Protein AF-A0A196SCV0-F1 (afdb_monomer)

Mean predicted aligned error: 12.94 Å

pLDDT: mean 80.14, std 24.73, range [21.27, 98.62]

Nearest PDB structures (foldseek):
  4r7s-assembly1_A  TM=5.748E-01  e=7.669E-03  Parabacteroides merdae ATCC 43184
  4kvm-assembly1_A  TM=3.678E-01  e=5.448E-02  Schizosaccharomyces pombe 972h-
  9f1d-assembly1_DB  TM=3.200E-01  e=5.220E-02  Homo sapiens
  5nnp-assembly1_A  TM=2.107E-01  e=1.959E-02  Thermochaetoides thermophila DSM 1495
  5nnr-assembly1_A  TM=2.183E-01  e=3.409E-02  Thermochaetoides thermophila

Foldseek 3Di:
DDDDDDDDDDDDDDDDPPPPVVVVVVVVPVVDDDDDPDDDDDDDDDDDDDDDDDDDDDDDDDDDDDDDDDDDDLPDPDVVVLQCLLVPHPDDPVNLVVSLVSLLPDLDDAQSSLLSNLSSCVVVVVLVSLQVSVVSNCVSPVQHQHDLSSLVSNLVSCVVVVVLVCLVSSVVSYDPVSCPDLVNVLSSLLSCLLVVNVVVSVVVVVVCVVVVLPPLVSLCSNLNSCLNSLVLVVSLVSQVVCCVVPVLCVSPPALVSLLSNLVSCVVVVVLVSNVVSVVSCVVNVHDDDPVSLLSNLLSLQPPPQLVVQLVVVCVVCVVVVHHADPVLSLLSQLLSSLVSLQVSLVSLQVVCVVVVAQDWDDDDPAEIEGEPAPDDLSNSQSVVSNVLVVVLPDPPDDQRHKYKYQHAFPNVSNVCCQQRNAPPRFDWDDDGRIIIGGNNRSNVSVVCSNPDSD

Radius of gyration: 32.81 Å; Cα contacts (8 Å, |Δi|>4): 516; chains: 1; bounding box: 107×58×88 Å

Sequence (454 aa):
MFSRIGCRWVHCRRKGVGATVSAVTRLYHESMKPIDANTASPAYKSKEARIGSGNRSSVSPTPKSAKPQESGKLHSLSTQRLCAMANGESVAKKELYTILSEVELRRDVCATDLELLLKGLSKRDMLLEVIRVFKDVSVKSPNIVLTVPSVELLFSAIISKRQYNLATQIWDACSYDSRRRWGIWSVYCRCLLSDQQLEAARPLLNKLQMCSYSIPSANRSVIQGLYTGKYYEECLRFFNGLLELDAKGLLLGDALSFQLAIKSAYQVHDYRQVLSIYDRMVKSNLSASRPVVYIVSSVYEQGEFWRVYYEDKIRLLRDSGIIPTKEQQIHIFAQSRLPQWLKGGSILHAFGKKKGEGILTYKSENAYFANVEKYYDPHRRLKLIALMDEVSELKGVKDTQKLLIRSLPNDAQLTSLLSGELYPTIDFSVHDSLLSIPLQSILHWKNHREDPVL

Structure (mmCIF, N/CA/C/O backbone):
data_AF-A0A196SCV0-F1
#
_entry.id   AF-A0A196SCV0-F1
#
loop_
_atom_site.group_PDB
_atom_site.id
_atom_site.type_symbol
_atom_site.label_atom_id
_atom_site.label_alt_id
_atom_site.label_comp_id
_atom_site.label_asym_id
_atom_site.label_entity_id
_atom_site.label_seq_id
_atom_site.pdbx_PDB_ins_code
_atom_site.Cartn_x
_atom_site.Cartn_y
_atom_site.Cartn_z
_atom_site.occupancy
_atom_site.B_iso_or_equiv
_atom_site.auth_seq_id
_atom_site.auth_comp_id
_atom_site.auth_asym_id
_atom_site.auth_atom_id
_atom_site.pdbx_PDB_model_num
ATOM 1 N N . MET A 1 1 ? 26.665 -33.409 34.417 1.00 28.86 1 MET A N 1
ATOM 2 C CA . MET A 1 1 ? 27.635 -33.624 33.323 1.00 28.86 1 MET A CA 1
ATOM 3 C C . MET A 1 1 ? 27.278 -32.688 32.180 1.00 28.86 1 MET A C 1
ATOM 5 O O . MET A 1 1 ? 26.148 -32.750 31.734 1.00 28.86 1 MET A O 1
ATOM 9 N N . PHE A 1 2 ? 28.215 -31.779 31.868 1.00 23.45 2 PHE A N 1
ATOM 10 C CA . PHE A 1 2 ? 28.486 -31.008 30.634 1.00 23.45 2 PHE A CA 1
ATOM 11 C C . PHE A 1 2 ? 27.352 -30.761 29.601 1.00 23.45 2 PHE A C 1
ATOM 13 O O . PHE A 1 2 ? 26.664 -31.685 29.216 1.00 23.45 2 PHE A O 1
ATOM 20 N N . SER A 1 3 ? 27.147 -29.570 29.020 1.00 23.72 3 SER A N 1
ATOM 21 C CA . SER A 1 3 ? 27.980 -28.361 28.957 1.00 23.72 3 SER A CA 1
ATOM 22 C C . SER A 1 3 ? 27.160 -27.096 28.666 1.00 23.72 3 SER A C 1
ATOM 24 O O . SER A 1 3 ? 26.245 -27.092 27.846 1.00 23.72 3 SER A O 1
ATOM 26 N N . ARG A 1 4 ? 27.603 -26.001 29.289 1.00 23.00 4 ARG A N 1
ATOM 27 C CA . ARG A 1 4 ? 27.306 -24.599 28.979 1.00 23.00 4 ARG A CA 1
ATOM 28 C C . ARG A 1 4 ? 27.739 -24.240 27.552 1.00 23.00 4 ARG A C 1
ATOM 30 O O . ARG A 1 4 ? 28.866 -24.546 27.179 1.00 23.00 4 ARG A O 1
ATOM 37 N N . ILE A 1 5 ? 26.933 -23.452 26.842 1.00 24.59 5 ILE A N 1
ATOM 38 C CA . ILE A 1 5 ? 27.429 -22.525 25.815 1.00 24.59 5 ILE A CA 1
ATOM 39 C C . ILE A 1 5 ? 26.912 -21.137 26.187 1.00 24.59 5 ILE A C 1
ATOM 41 O O . ILE A 1 5 ? 25.729 -20.834 26.066 1.00 24.59 5 ILE A O 1
ATOM 45 N N . GLY A 1 6 ? 27.818 -20.318 26.719 1.00 21.47 6 GLY A N 1
ATOM 46 C CA . GLY A 1 6 ? 27.598 -18.897 26.929 1.00 21.47 6 GLY A CA 1
ATOM 47 C C . GLY A 1 6 ? 27.860 -18.134 25.636 1.00 21.47 6 GLY A C 1
ATOM 48 O O . GLY A 1 6 ? 28.916 -18.295 25.027 1.00 21.47 6 GLY A O 1
ATOM 49 N N . CYS A 1 7 ? 26.937 -17.262 25.244 1.00 22.80 7 CYS A N 1
ATOM 50 C CA . CYS A 1 7 ? 27.199 -16.262 24.216 1.00 22.80 7 CYS A CA 1
ATOM 51 C C . CYS A 1 7 ? 27.523 -14.925 24.885 1.00 22.80 7 CYS A C 1
ATOM 53 O O . CYS A 1 7 ? 26.682 -14.285 25.513 1.00 22.80 7 CYS A O 1
ATOM 55 N N . ARG A 1 8 ? 28.795 -14.537 24.745 1.00 22.80 8 ARG A N 1
ATOM 56 C CA . ARG A 1 8 ? 29.342 -13.225 25.085 1.00 22.80 8 ARG A CA 1
ATOM 57 C C . ARG A 1 8 ? 28.601 -12.127 24.324 1.00 22.80 8 ARG A C 1
ATOM 59 O O . ARG A 1 8 ? 28.474 -12.182 23.104 1.00 22.80 8 ARG A O 1
ATOM 66 N N . TRP A 1 9 ? 28.209 -11.095 25.060 1.00 21.27 9 TRP A N 1
ATOM 67 C CA . TRP A 1 9 ? 27.865 -9.788 24.521 1.00 21.27 9 TRP A CA 1
ATOM 68 C C . TRP A 1 9 ? 29.093 -9.182 23.837 1.00 21.27 9 TRP A C 1
ATOM 70 O O . TRP A 1 9 ? 30.072 -8.837 24.496 1.00 21.27 9 TRP A O 1
ATOM 80 N N . VAL A 1 10 ? 29.036 -9.044 22.514 1.00 23.59 10 VAL A N 1
ATOM 81 C CA . VAL A 1 10 ? 29.979 -8.222 21.752 1.00 23.59 10 VAL A CA 1
ATOM 82 C C . VAL A 1 10 ? 29.264 -6.935 21.365 1.00 23.59 10 VAL A C 1
ATOM 84 O O . VAL A 1 10 ? 28.304 -6.928 20.597 1.00 23.59 10 VAL A O 1
ATOM 87 N N . HIS A 1 11 ? 29.748 -5.835 21.936 1.00 23.48 11 HIS A N 1
ATOM 88 C CA . HIS A 1 11 ? 29.466 -4.466 21.527 1.00 23.48 11 HIS A CA 1
ATOM 89 C C . HIS A 1 11 ? 29.691 -4.300 20.016 1.00 23.48 11 HIS A C 1
ATOM 91 O O . HIS A 1 11 ? 30.832 -4.292 19.556 1.00 23.48 11 HIS A O 1
ATOM 97 N N . CYS A 1 12 ? 28.620 -4.101 19.244 1.00 22.41 12 CYS A N 1
ATOM 98 C CA . CYS A 1 12 ? 28.731 -3.685 17.850 1.00 22.41 12 CYS A CA 1
ATOM 99 C C . CYS A 1 12 ? 28.360 -2.201 17.734 1.00 22.41 12 CYS A C 1
ATOM 101 O O . CYS A 1 12 ? 27.196 -1.806 17.808 1.00 22.41 12 CYS A O 1
ATOM 103 N N . ARG A 1 13 ? 29.402 -1.372 17.607 1.00 22.95 13 ARG A N 1
ATOM 104 C CA . ARG A 1 13 ? 29.329 0.072 17.366 1.00 22.95 13 ARG A CA 1
ATOM 105 C C . ARG A 1 13 ? 28.525 0.382 16.097 1.00 22.95 13 ARG A C 1
ATOM 107 O O . ARG A 1 13 ? 28.689 -0.268 15.068 1.00 22.95 13 ARG A O 1
ATOM 114 N N . ARG A 1 14 ? 27.734 1.457 16.182 1.00 28.30 14 ARG A N 1
ATOM 115 C CA . ARG A 1 14 ? 27.083 2.175 15.075 1.00 28.30 14 ARG A CA 1
ATOM 116 C C . ARG A 1 14 ? 28.015 2.327 13.863 1.00 28.30 14 ARG A C 1
ATOM 118 O O . ARG A 1 14 ? 29.066 2.953 13.981 1.00 28.30 14 ARG A O 1
ATOM 125 N N . LYS A 1 15 ? 27.570 1.866 12.690 1.00 24.34 15 LYS A N 1
ATOM 126 C CA . LYS A 1 15 ? 28.043 2.341 11.380 1.00 24.34 15 LYS A CA 1
ATOM 127 C C . LYS A 1 15 ? 26.881 2.428 10.383 1.00 24.34 15 LYS A C 1
ATOM 129 O O . LYS A 1 15 ? 26.266 1.421 10.064 1.00 24.34 15 LYS A O 1
ATOM 134 N N . GLY A 1 16 ? 26.656 3.644 9.886 1.00 24.05 16 GLY A N 1
ATOM 135 C CA . GLY A 1 16 ? 26.448 3.922 8.462 1.00 24.05 16 GLY A CA 1
ATOM 136 C C . GLY A 1 16 ? 25.077 3.648 7.846 1.00 24.05 16 GLY A C 1
ATOM 137 O O . GLY A 1 16 ? 24.784 2.543 7.402 1.00 24.05 16 GLY A O 1
ATOM 138 N N . VAL A 1 17 ? 24.308 4.723 7.671 1.00 29.34 17 VAL A N 1
ATOM 139 C CA . VAL A 1 17 ? 23.289 4.869 6.623 1.00 29.34 17 VAL A CA 1
ATOM 140 C C . VAL A 1 17 ? 23.989 4.682 5.266 1.00 29.34 17 VAL A C 1
ATOM 142 O O . VAL A 1 17 ? 24.781 5.523 4.859 1.00 29.34 17 VAL A O 1
ATOM 145 N N . GLY A 1 18 ? 23.777 3.536 4.614 1.00 27.14 18 GLY A N 1
ATOM 146 C CA . GLY A 1 18 ? 24.454 3.169 3.356 1.00 27.14 18 GLY A CA 1
ATOM 147 C C . GLY A 1 18 ? 24.192 1.736 2.867 1.00 27.14 18 GLY A C 1
ATOM 148 O O . GLY A 1 18 ? 24.476 1.411 1.719 1.00 27.14 18 GLY A O 1
ATOM 149 N N . ALA A 1 19 ? 23.601 0.872 3.699 1.00 26.64 19 ALA A N 1
ATOM 150 C CA . ALA A 1 19 ? 23.378 -0.541 3.371 1.00 26.64 19 ALA A CA 1
ATOM 151 C C . ALA A 1 19 ? 22.103 -0.837 2.546 1.00 26.64 19 ALA A C 1
ATOM 153 O O . ALA A 1 19 ? 21.950 -1.946 2.038 1.00 26.64 19 ALA A O 1
ATOM 154 N N . THR A 1 20 ? 21.187 0.122 2.373 1.00 29.69 20 THR A N 1
ATOM 155 C CA . THR A 1 20 ? 19.852 -0.155 1.805 1.00 29.69 20 THR A CA 1
ATOM 156 C C . THR A 1 20 ? 19.825 -0.249 0.273 1.00 29.69 20 THR A C 1
ATOM 158 O O . THR A 1 20 ? 18.951 -0.912 -0.274 1.00 29.69 20 THR A O 1
ATOM 161 N N . VAL A 1 21 ? 20.790 0.353 -0.434 1.00 32.81 21 VAL A N 1
ATOM 162 C CA . VAL A 1 21 ? 20.837 0.330 -1.914 1.00 32.81 21 VAL A CA 1
ATOM 163 C C . VAL A 1 21 ? 21.558 -0.920 -2.444 1.00 32.81 21 VAL A C 1
ATOM 165 O O . VAL A 1 21 ? 21.171 -1.469 -3.468 1.00 32.81 21 VAL A O 1
ATOM 168 N N . SER A 1 22 ? 22.527 -1.460 -1.694 1.00 29.17 22 SER A N 1
ATOM 169 C CA . SER A 1 22 ? 23.277 -2.673 -2.074 1.00 29.17 22 SER A CA 1
ATOM 170 C C . SER A 1 22 ? 22.416 -3.951 -2.063 1.00 29.17 22 SER A C 1
ATOM 172 O O . SER A 1 22 ? 22.634 -4.869 -2.855 1.00 29.17 22 SER A O 1
ATOM 174 N N . ALA A 1 23 ? 21.380 -4.000 -1.216 1.00 29.12 23 ALA A N 1
ATOM 175 C CA . ALA A 1 23 ? 20.468 -5.143 -1.135 1.00 29.12 23 ALA A CA 1
ATOM 176 C C . ALA A 1 23 ? 19.508 -5.243 -2.339 1.00 29.12 23 ALA A C 1
ATOM 178 O O . ALA A 1 23 ? 19.160 -6.349 -2.750 1.00 29.12 23 ALA A O 1
ATOM 179 N N . VAL A 1 24 ? 19.128 -4.111 -2.947 1.00 31.50 24 VAL A N 1
ATOM 180 C CA . VAL A 1 24 ? 18.240 -4.085 -4.125 1.00 31.50 24 VAL A CA 1
ATOM 181 C C . VAL A 1 24 ? 18.972 -4.585 -5.375 1.00 31.50 24 VAL A C 1
ATOM 183 O O . VAL A 1 24 ? 18.382 -5.295 -6.184 1.00 31.50 24 VAL A O 1
ATOM 186 N N . THR A 1 25 ? 20.274 -4.310 -5.496 1.00 31.08 25 THR A N 1
ATOM 187 C CA . THR A 1 25 ? 21.096 -4.788 -6.619 1.00 31.08 25 THR A CA 1
ATOM 188 C C . THR A 1 25 ? 21.506 -6.261 -6.475 1.00 31.08 25 THR A C 1
ATOM 190 O O . THR A 1 25 ? 21.619 -6.957 -7.480 1.00 31.08 25 THR A O 1
ATOM 193 N N . ARG A 1 26 ? 21.689 -6.781 -5.248 1.00 26.66 26 ARG A N 1
ATOM 194 C CA . ARG A 1 26 ? 22.017 -8.209 -5.030 1.00 26.66 26 ARG A CA 1
ATOM 195 C C . ARG A 1 26 ? 20.831 -9.149 -5.245 1.00 26.66 26 ARG A C 1
ATOM 197 O O . ARG A 1 26 ? 21.005 -10.180 -5.886 1.00 26.66 26 ARG A O 1
ATOM 204 N N . LEU A 1 27 ? 19.624 -8.770 -4.817 1.00 29.28 27 LEU A N 1
ATOM 205 C CA . LEU A 1 27 ? 18.418 -9.581 -5.051 1.00 29.28 27 LEU A CA 1
ATOM 206 C C . LEU A 1 27 ? 18.030 -9.667 -6.541 1.00 29.28 27 LEU A C 1
ATOM 208 O O . LEU A 1 27 ? 17.388 -10.630 -6.958 1.00 29.28 27 LEU A O 1
ATOM 212 N N . TYR A 1 28 ? 18.467 -8.702 -7.357 1.00 31.81 28 TYR A N 1
ATOM 213 C CA . TYR A 1 28 ? 18.273 -8.718 -8.810 1.00 31.81 28 TYR A CA 1
ATOM 214 C C . TYR A 1 28 ? 19.249 -9.652 -9.551 1.00 31.81 28 TYR A C 1
ATOM 216 O O . TYR A 1 28 ? 18.920 -10.147 -10.624 1.00 31.81 28 TYR A O 1
ATOM 224 N N . HIS A 1 29 ? 20.432 -9.927 -8.986 1.00 30.61 29 HIS A N 1
ATOM 225 C CA . HIS A 1 29 ? 21.434 -10.795 -9.618 1.00 30.61 29 HIS A CA 1
ATOM 226 C C . HIS A 1 29 ? 21.284 -12.281 -9.257 1.00 30.61 29 HIS A C 1
ATOM 228 O O . HIS A 1 29 ? 21.639 -13.137 -10.065 1.00 30.61 29 HIS A O 1
ATOM 234 N N . GLU A 1 30 ? 20.741 -12.617 -8.083 1.00 28.28 30 GLU A N 1
ATOM 235 C CA . GLU A 1 30 ? 20.630 -14.018 -7.637 1.00 28.28 30 GLU A CA 1
ATOM 236 C C . GLU A 1 30 ? 19.470 -14.797 -8.284 1.00 28.28 30 GLU A C 1
ATOM 238 O O . GLU A 1 30 ? 19.489 -16.025 -8.292 1.00 28.28 30 GLU A O 1
ATOM 243 N N . SER A 1 31 ? 18.504 -14.113 -8.906 1.00 28.19 31 SER A N 1
ATOM 244 C CA . SER A 1 31 ? 17.355 -14.722 -9.600 1.00 28.19 31 SER A CA 1
ATOM 245 C C . SER A 1 31 ? 17.613 -15.059 -11.081 1.00 28.19 31 SER A C 1
ATOM 247 O O . SER A 1 31 ? 16.711 -15.526 -11.771 1.00 28.19 31 SER A O 1
ATOM 249 N N . MET A 1 32 ? 18.840 -14.852 -11.574 1.00 33.06 32 MET A N 1
ATOM 250 C CA . MET A 1 32 ? 19.216 -14.971 -12.994 1.00 33.06 32 MET A CA 1
ATOM 251 C C . MET A 1 32 ? 20.362 -15.970 -13.242 1.00 33.06 32 MET A C 1
ATOM 253 O O . MET A 1 32 ? 21.149 -15.793 -14.172 1.00 33.06 32 MET A O 1
ATOM 257 N N . LYS A 1 33 ? 20.487 -17.038 -12.440 1.00 25.95 33 LYS A N 1
ATOM 258 C CA . LYS A 1 33 ? 21.340 -18.165 -12.855 1.00 25.95 33 LYS A CA 1
ATOM 259 C C . LYS A 1 33 ? 20.639 -18.926 -13.992 1.00 25.95 33 LYS A C 1
ATOM 261 O O . LYS A 1 33 ? 19.492 -19.328 -13.799 1.00 25.95 33 LYS A O 1
ATOM 266 N N . PRO A 1 34 ? 21.277 -19.123 -15.159 1.00 27.03 34 PRO A N 1
ATOM 267 C CA . PRO A 1 34 ? 20.718 -19.978 -16.196 1.00 27.03 34 PRO A CA 1
ATOM 268 C C . PRO A 1 34 ? 20.611 -21.413 -15.664 1.00 27.03 34 PRO A C 1
ATOM 270 O O . PRO A 1 34 ? 21.549 -21.925 -15.056 1.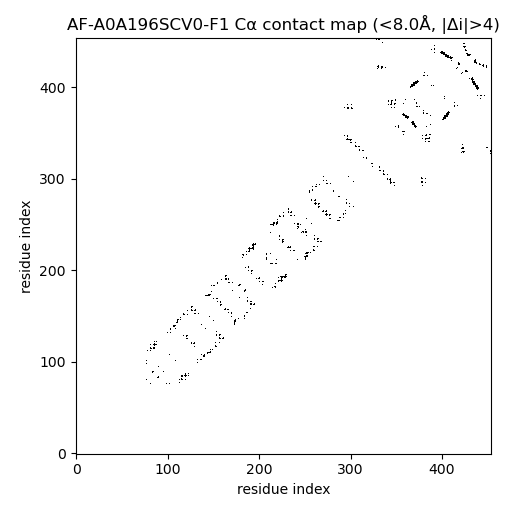00 27.03 34 PRO A O 1
ATOM 273 N N . ILE A 1 35 ? 19.454 -22.042 -15.867 1.00 29.39 35 ILE A N 1
ATOM 274 C CA . ILE A 1 35 ? 19.303 -23.492 -15.726 1.00 29.39 35 ILE A CA 1
ATOM 275 C C . ILE A 1 35 ? 19.926 -24.103 -16.983 1.00 29.39 35 ILE A C 1
ATOM 277 O O . ILE A 1 35 ? 19.506 -23.777 -18.094 1.00 29.39 35 ILE A O 1
ATOM 281 N N . ASP A 1 36 ? 20.943 -24.945 -16.800 1.00 25.41 36 ASP A N 1
ATOM 282 C CA . ASP A 1 36 ? 21.614 -25.679 -17.872 1.00 25.41 36 ASP A CA 1
ATOM 283 C C . ASP A 1 36 ? 20.617 -26.578 -18.614 1.00 25.41 36 ASP A C 1
ATOM 285 O O . ASP A 1 36 ? 20.188 -27.621 -18.123 1.00 25.41 36 ASP A O 1
ATOM 289 N N . ALA A 1 37 ? 20.255 -26.181 -19.832 1.00 28.78 37 ALA A N 1
ATOM 290 C CA . ALA A 1 37 ? 19.562 -27.037 -20.780 1.00 28.78 37 ALA A CA 1
ATOM 291 C C . ALA A 1 37 ? 20.603 -27.860 -21.548 1.00 28.78 37 ALA A C 1
ATOM 293 O O . ALA A 1 37 ? 21.007 -27.484 -22.642 1.00 28.78 37 ALA A O 1
ATOM 294 N N . ASN A 1 38 ? 21.069 -28.962 -20.958 1.00 26.02 38 ASN A N 1
ATOM 295 C CA . ASN A 1 38 ? 21.796 -30.010 -21.677 1.00 26.02 38 ASN A CA 1
ATOM 296 C C . ASN A 1 38 ? 21.584 -31.370 -21.002 1.00 26.02 38 ASN A C 1
ATOM 298 O O . ASN A 1 38 ? 22.385 -31.824 -20.189 1.00 26.02 38 ASN A O 1
ATOM 302 N N . THR A 1 39 ? 20.492 -32.042 -21.364 1.00 26.19 39 THR A N 1
ATOM 303 C CA . THR A 1 39 ? 20.401 -33.513 -21.349 1.00 26.19 39 THR A CA 1
ATOM 304 C C . THR A 1 39 ? 19.296 -33.971 -22.304 1.00 26.19 39 THR A C 1
ATOM 306 O O . THR A 1 39 ? 18.214 -34.357 -21.889 1.00 26.19 39 THR A O 1
ATOM 309 N N . ALA A 1 40 ? 19.576 -33.880 -23.609 1.00 24.92 40 ALA A N 1
ATOM 310 C CA . ALA A 1 40 ? 19.146 -34.836 -24.640 1.00 24.92 40 ALA A CA 1
ATOM 311 C C . ALA A 1 40 ? 19.810 -34.464 -25.984 1.00 24.92 40 ALA A C 1
ATOM 313 O O . ALA A 1 40 ? 19.540 -33.418 -26.563 1.00 24.92 40 ALA A O 1
ATOM 314 N N . SER A 1 41 ? 20.729 -35.319 -26.431 1.00 23.14 41 SER A N 1
ATOM 315 C CA . SER A 1 41 ? 21.478 -35.286 -27.707 1.00 23.14 41 SER A CA 1
ATOM 316 C C . SER A 1 41 ? 20.739 -36.123 -28.783 1.00 23.14 41 SER A C 1
ATOM 318 O O . SER A 1 41 ? 19.744 -36.747 -28.412 1.00 23.14 41 SER A O 1
ATOM 320 N N . PRO A 1 42 ? 21.235 -36.332 -30.033 1.00 32.72 42 PRO A N 1
ATOM 321 C CA . PRO A 1 42 ? 22.305 -35.648 -30.780 1.00 32.72 42 PRO A CA 1
ATOM 322 C C . PRO A 1 42 ? 22.003 -35.369 -32.286 1.00 32.72 42 PRO A C 1
ATOM 324 O O . PRO A 1 42 ? 21.065 -35.890 -32.877 1.00 32.72 42 PRO A O 1
ATOM 327 N N . ALA A 1 43 ? 22.977 -34.683 -32.905 1.00 22.83 43 ALA A N 1
ATOM 328 C CA . ALA A 1 43 ? 23.466 -34.820 -34.288 1.00 22.83 43 ALA A CA 1
ATOM 329 C C . ALA A 1 43 ? 22.842 -33.950 -35.395 1.00 22.83 43 ALA A C 1
ATOM 331 O O . ALA A 1 43 ? 21.781 -34.249 -35.911 1.00 22.83 43 ALA A O 1
ATOM 332 N N . TYR A 1 44 ? 23.629 -32.984 -35.886 1.00 23.89 44 TYR A N 1
ATOM 333 C CA . TYR A 1 44 ? 24.025 -32.929 -37.300 1.00 23.89 44 TYR A CA 1
ATOM 334 C C . TYR A 1 44 ? 25.384 -32.213 -37.413 1.00 23.89 44 TYR A C 1
ATOM 336 O O . TYR A 1 44 ? 25.570 -31.107 -36.911 1.00 23.89 44 TYR A O 1
ATOM 344 N N . LYS A 1 45 ? 26.366 -32.896 -38.013 1.00 23.67 45 LYS A N 1
ATOM 345 C CA . LYS A 1 45 ? 27.700 -32.374 -38.347 1.00 23.67 45 LYS A CA 1
ATOM 346 C C . LYS A 1 45 ? 27.666 -31.819 -39.771 1.00 23.67 45 LYS A C 1
ATOM 348 O O . LYS A 1 45 ? 27.224 -32.531 -40.665 1.00 23.67 45 LYS A O 1
ATOM 353 N N . SER A 1 46 ? 28.300 -30.675 -40.010 1.00 25.48 46 SER A N 1
ATOM 354 C CA . SER A 1 46 ? 28.981 -30.423 -41.286 1.00 25.48 46 SER A CA 1
ATOM 355 C C . SER A 1 46 ? 30.233 -29.573 -41.069 1.00 25.48 46 SER A C 1
ATOM 357 O O . SER A 1 46 ? 30.207 -28.536 -40.410 1.00 25.48 46 SER A O 1
ATOM 359 N N . LYS A 1 47 ? 31.343 -30.111 -41.578 1.00 23.77 47 LYS A N 1
ATOM 360 C CA . LYS A 1 47 ? 32.693 -29.545 -41.662 1.00 23.77 47 LYS A CA 1
ATOM 361 C C . LYS A 1 47 ? 32.790 -28.541 -42.819 1.00 23.77 47 LYS A C 1
ATOM 363 O O . LYS A 1 47 ? 31.938 -28.563 -43.694 1.00 23.77 47 LYS A O 1
ATOM 368 N N . GLU A 1 48 ? 33.931 -27.839 -42.822 1.00 26.14 48 GLU A N 1
ATOM 369 C CA . GLU A 1 48 ? 34.705 -27.254 -43.944 1.00 26.14 48 GLU A CA 1
ATOM 370 C C . GLU A 1 48 ? 34.859 -25.730 -43.842 1.00 26.14 48 GLU A C 1
ATOM 372 O O . GLU A 1 48 ? 33.941 -25.037 -43.435 1.00 26.14 48 GLU A O 1
ATOM 377 N N . ALA A 1 49 ? 35.992 -25.109 -44.172 1.00 26.00 49 ALA A N 1
ATOM 378 C CA . ALA A 1 49 ? 37.369 -25.551 -44.382 1.00 26.00 49 ALA A CA 1
ATOM 379 C C . ALA A 1 49 ? 38.259 -24.291 -44.324 1.00 26.00 49 ALA A C 1
ATOM 381 O O . ALA A 1 49 ? 37.826 -23.186 -44.646 1.00 26.00 49 ALA A O 1
ATOM 382 N N . ARG A 1 50 ? 39.514 -24.471 -43.901 1.00 23.48 50 ARG A N 1
ATOM 383 C CA . ARG A 1 50 ? 40.596 -23.482 -44.003 1.00 23.48 50 ARG A CA 1
ATOM 384 C C . ARG A 1 50 ? 41.081 -23.386 -45.449 1.00 23.48 50 ARG A C 1
ATOM 386 O O . ARG A 1 50 ? 41.314 -24.424 -46.059 1.00 23.48 50 ARG A O 1
ATOM 393 N N . ILE A 1 51 ? 41.413 -22.178 -45.898 1.00 28.39 51 ILE A N 1
ATOM 394 C CA . ILE A 1 51 ? 42.450 -21.940 -46.911 1.00 28.39 51 ILE A CA 1
ATOM 395 C C . ILE A 1 51 ? 43.341 -20.811 -46.392 1.00 28.39 51 ILE A C 1
ATOM 397 O O . ILE A 1 51 ? 42.851 -19.791 -45.912 1.00 28.39 51 ILE A O 1
ATOM 401 N N . GLY A 1 52 ? 44.653 -21.035 -46.441 1.00 23.73 52 GLY A N 1
ATOM 402 C CA . GLY A 1 52 ? 45.683 -20.048 -46.150 1.00 23.73 52 GLY A CA 1
ATOM 403 C C . GLY A 1 52 ? 46.613 -19.850 -47.345 1.00 23.73 52 GLY A C 1
ATOM 404 O O . GLY A 1 52 ? 46.710 -20.719 -48.202 1.00 23.73 52 GLY A O 1
ATOM 405 N N . SER A 1 53 ? 47.305 -18.713 -47.350 1.00 27.25 53 SER A N 1
ATOM 406 C CA . SER A 1 53 ? 48.548 -18.379 -48.074 1.00 27.25 53 SER A CA 1
ATOM 407 C C . SER A 1 53 ? 48.843 -16.907 -47.733 1.00 27.25 53 SER A C 1
ATOM 409 O O . SER A 1 53 ? 47.906 -16.122 -47.702 1.00 27.25 53 SER A O 1
ATOM 411 N N . GLY A 1 54 ? 50.036 -16.397 -47.440 1.00 23.22 54 GLY A N 1
ATOM 412 C CA . GLY A 1 54 ? 51.393 -16.885 -47.625 1.00 23.22 54 GLY A CA 1
ATOM 413 C C . GLY A 1 54 ? 52.280 -15.719 -48.109 1.00 23.22 54 GLY A C 1
ATOM 414 O O . GLY A 1 54 ? 52.106 -15.263 -49.226 1.00 23.22 54 GLY A O 1
ATOM 415 N N . ASN A 1 55 ? 53.253 -15.327 -47.272 1.00 26.02 55 ASN A N 1
ATOM 416 C CA . ASN A 1 55 ? 54.595 -14.779 -47.577 1.00 26.02 55 ASN A CA 1
ATOM 417 C C . ASN A 1 55 ? 54.902 -13.301 -47.975 1.00 26.02 55 ASN A C 1
ATOM 419 O O . ASN A 1 55 ? 54.554 -12.827 -49.045 1.00 26.02 55 ASN A O 1
ATOM 423 N N . ARG A 1 56 ? 55.806 -12.734 -47.137 1.00 25.61 56 ARG A N 1
ATOM 424 C CA . ARG A 1 56 ? 57.143 -12.105 -47.381 1.00 25.61 56 ARG A CA 1
ATOM 425 C C . ARG A 1 56 ? 57.314 -10.636 -47.851 1.00 25.61 56 ARG A C 1
ATOM 427 O O . ARG A 1 56 ? 57.185 -10.318 -49.020 1.00 25.61 56 ARG A O 1
ATOM 434 N N . SER A 1 57 ? 57.799 -9.829 -46.893 1.00 25.53 57 SER A N 1
ATOM 435 C CA . SER A 1 57 ? 59.079 -9.071 -46.824 1.00 25.53 57 SER A CA 1
ATOM 436 C C . SER A 1 57 ? 59.579 -8.157 -47.964 1.00 25.53 57 SER A C 1
ATOM 438 O O . SER A 1 57 ? 60.005 -8.661 -48.995 1.00 25.53 57 SER A O 1
ATOM 440 N N . SER A 1 58 ? 59.812 -6.866 -47.653 1.00 24.59 58 SER A N 1
ATOM 441 C CA . SER A 1 58 ? 61.025 -6.099 -48.043 1.00 24.59 58 SER A CA 1
ATOM 442 C C . SER A 1 58 ? 61.141 -4.747 -47.303 1.00 24.59 58 SER A C 1
ATOM 444 O O . SER A 1 58 ? 60.139 -4.162 -46.904 1.00 24.59 58 SER A O 1
ATOM 446 N N . VAL A 1 59 ? 62.378 -4.275 -47.119 1.00 26.48 59 VAL A N 1
ATOM 447 C CA . VAL A 1 59 ? 62.855 -3.185 -46.240 1.00 26.48 59 VAL A CA 1
ATOM 448 C C . VAL A 1 59 ? 63.287 -1.946 -47.061 1.00 26.48 59 VAL A C 1
ATOM 450 O O . VAL A 1 59 ? 64.034 -2.140 -48.008 1.00 26.48 59 VAL A O 1
ATOM 453 N N . SER A 1 60 ? 62.861 -0.736 -46.628 1.00 26.09 60 SER A N 1
ATOM 454 C CA . SER A 1 60 ? 63.470 0.641 -46.667 1.00 26.09 60 SER A CA 1
ATOM 455 C C . SER A 1 60 ? 64.053 1.239 -47.981 1.00 26.09 60 SER A C 1
ATOM 457 O O . SER A 1 60 ? 64.587 0.475 -48.773 1.00 26.09 60 SER A O 1
ATOM 459 N N . PRO A 1 61 ? 64.079 2.590 -48.218 1.00 29.89 61 PRO A N 1
ATOM 460 C CA . PRO A 1 61 ? 64.340 3.663 -47.235 1.00 29.89 61 PRO A CA 1
ATOM 461 C C . PRO A 1 61 ? 63.531 4.986 -47.347 1.00 29.89 61 PRO A C 1
ATOM 463 O O . PRO A 1 61 ? 62.887 5.308 -48.338 1.00 29.89 61 PRO A O 1
ATOM 466 N N . THR A 1 62 ? 63.612 5.780 -46.273 1.00 27.47 62 THR A N 1
ATOM 467 C CA . THR A 1 62 ? 63.073 7.143 -46.070 1.00 27.47 62 THR A CA 1
ATOM 468 C C . THR A 1 62 ? 63.671 8.232 -46.970 1.00 27.47 62 THR A C 1
ATOM 470 O O . THR A 1 62 ? 64.879 8.216 -47.213 1.00 27.47 62 THR A O 1
ATOM 473 N N . PRO A 1 63 ? 62.905 9.318 -47.206 1.00 25.66 63 PRO A N 1
ATOM 474 C CA . PRO A 1 63 ? 63.464 10.666 -47.098 1.00 25.66 63 PRO A CA 1
ATOM 475 C C . PRO A 1 63 ? 62.635 11.631 -46.219 1.00 25.66 63 PRO A C 1
ATOM 477 O O . PRO A 1 63 ? 61.432 11.798 -46.370 1.00 25.66 63 PRO A O 1
ATOM 480 N N . LYS A 1 64 ? 63.364 12.264 -45.292 1.00 25.38 64 LYS A N 1
ATOM 481 C CA . LYS A 1 64 ? 63.276 13.634 -44.747 1.00 25.38 64 LYS A CA 1
ATOM 482 C C . LYS A 1 64 ? 61.922 14.383 -44.743 1.00 25.38 64 LYS A C 1
ATOM 484 O O . LYS A 1 64 ? 61.478 14.906 -45.752 1.00 25.38 64 LYS A O 1
ATOM 489 N N . SER A 1 65 ? 61.458 14.640 -43.513 1.00 27.73 65 SER A N 1
ATOM 490 C CA . SER A 1 65 ? 61.089 15.969 -42.984 1.00 27.73 65 SER A CA 1
ATOM 491 C C . SER A 1 65 ? 60.149 16.851 -43.825 1.00 27.73 65 SER A C 1
ATOM 493 O O . SER A 1 65 ? 60.597 17.725 -44.565 1.00 27.73 65 SER A O 1
ATOM 495 N N . ALA A 1 66 ? 58.856 16.779 -43.509 1.00 27.17 66 ALA A N 1
ATOM 496 C CA . ALA A 1 66 ? 57.962 17.934 -43.537 1.00 27.17 66 ALA A CA 1
ATOM 497 C C . ALA A 1 66 ? 57.193 17.974 -42.207 1.00 27.17 66 ALA A C 1
ATOM 499 O O . ALA A 1 66 ? 56.546 17.000 -41.826 1.00 27.17 66 ALA A O 1
ATOM 500 N N . LYS A 1 67 ? 57.326 19.079 -41.464 1.00 32.47 67 LYS A N 1
ATOM 501 C CA . LYS A 1 67 ? 56.565 19.357 -40.236 1.00 32.47 67 LYS A CA 1
ATOM 502 C C . LYS A 1 67 ? 55.061 19.345 -40.553 1.00 32.47 67 LYS A C 1
ATOM 504 O O . LYS A 1 67 ? 54.658 20.139 -41.401 1.00 32.47 67 LYS A O 1
ATOM 509 N N . PRO A 1 68 ? 54.214 18.575 -39.849 1.00 28.25 68 PRO A N 1
ATOM 510 C CA . PRO A 1 68 ? 52.796 18.878 -39.802 1.00 28.25 68 PRO A CA 1
ATOM 511 C C . PRO A 1 68 ? 52.569 19.956 -38.741 1.00 28.25 68 PRO A C 1
ATOM 513 O O . PRO A 1 68 ? 52.988 19.816 -37.590 1.00 28.25 68 PRO A O 1
ATOM 516 N N . GLN A 1 69 ? 51.933 21.042 -39.170 1.00 25.91 69 GLN A N 1
ATOM 517 C CA . GLN A 1 69 ? 51.368 22.082 -38.321 1.00 25.91 69 GLN A CA 1
ATOM 518 C C . GLN A 1 69 ? 50.536 21.474 -37.185 1.00 25.91 69 GLN A C 1
ATOM 520 O O . GLN A 1 69 ? 49.785 20.519 -37.381 1.00 25.91 69 GLN A O 1
ATOM 525 N N . GLU A 1 70 ? 50.662 22.072 -36.003 1.00 29.81 70 GLU A N 1
ATOM 526 C CA . GLU A 1 70 ? 49.803 21.841 -34.848 1.00 29.81 70 GLU A CA 1
ATOM 527 C C . GLU A 1 70 ? 48.342 22.155 -35.197 1.00 29.81 70 GLU A C 1
ATOM 529 O O . GLU A 1 70 ? 47.877 23.285 -35.077 1.00 29.81 70 GLU A O 1
ATOM 534 N N . SER A 1 71 ? 47.588 21.141 -35.608 1.00 28.34 71 SER A N 1
ATOM 535 C CA . SER A 1 71 ? 46.130 21.173 -35.576 1.00 28.34 71 SER A CA 1
ATOM 536 C C . SER A 1 71 ? 45.656 20.445 -34.317 1.00 28.34 71 SER A C 1
ATOM 538 O O . SER A 1 71 ? 45.702 19.219 -34.250 1.00 28.34 71 SER A O 1
ATOM 540 N N . GLY A 1 72 ? 45.266 21.232 -33.310 1.00 29.75 72 GLY A N 1
ATOM 541 C CA . GLY A 1 72 ? 44.429 20.894 -32.151 1.00 29.75 72 GLY A CA 1
ATOM 542 C C . GLY A 1 72 ? 44.414 19.441 -31.663 1.00 29.75 72 GLY A C 1
ATOM 543 O O . GLY A 1 72 ? 43.660 18.612 -32.167 1.00 29.75 72 GLY A O 1
ATOM 544 N N . LYS A 1 73 ? 45.140 19.164 -30.572 1.00 31.36 73 LYS A N 1
ATOM 545 C CA . LYS A 1 73 ? 44.912 17.977 -29.734 1.00 31.36 73 LYS A CA 1
ATOM 546 C C . LYS A 1 73 ? 43.503 18.040 -29.124 1.00 31.36 73 LYS A C 1
ATOM 548 O O . LYS A 1 73 ? 43.321 18.585 -28.040 1.00 31.36 73 LYS A O 1
ATOM 553 N N . LEU A 1 74 ? 42.510 17.453 -29.789 1.00 37.34 74 LEU A N 1
ATOM 554 C CA . LEU A 1 74 ? 41.332 16.938 -29.091 1.00 37.34 74 LEU A CA 1
ATOM 555 C C . LEU A 1 74 ? 41.816 15.792 -28.197 1.00 37.34 74 LEU A C 1
ATOM 557 O O . LEU A 1 74 ? 42.324 14.786 -28.691 1.00 37.34 74 LEU A O 1
ATOM 561 N N . HIS A 1 75 ? 41.709 15.962 -26.878 1.00 43.56 75 HIS A N 1
ATOM 562 C CA . HIS A 1 75 ? 41.991 14.900 -25.919 1.00 43.56 75 HIS A CA 1
ATOM 563 C C . HIS A 1 75 ? 41.139 13.673 -26.264 1.00 43.56 75 HIS A C 1
ATOM 565 O O . HIS A 1 75 ? 39.912 13.702 -26.189 1.00 43.56 75 HIS A O 1
ATOM 571 N N . SER A 1 76 ? 41.784 12.583 -26.675 1.00 49.66 76 SER A N 1
ATOM 572 C CA . SER A 1 76 ? 41.107 11.305 -26.817 1.00 49.66 76 SER A CA 1
ATOM 573 C C . SER A 1 76 ? 40.740 10.810 -25.418 1.00 49.66 76 SER A C 1
ATOM 575 O O . SER A 1 76 ? 41.626 10.420 -24.655 1.00 49.66 76 SER A O 1
ATOM 577 N N . LEU A 1 77 ? 39.450 10.819 -25.086 1.00 59.44 77 LEU A N 1
ATOM 578 C CA . LEU A 1 77 ? 38.896 10.102 -23.941 1.00 59.44 77 LEU A CA 1
ATOM 579 C C . LEU A 1 77 ? 39.425 8.660 -23.984 1.00 59.44 77 LEU A C 1
ATOM 581 O O . LEU A 1 77 ? 39.093 7.904 -24.901 1.00 59.44 77 LEU A O 1
ATOM 585 N N . SER A 1 78 ? 40.317 8.298 -23.061 1.00 67.00 78 SER A N 1
ATOM 586 C CA . SER A 1 78 ? 40.865 6.946 -23.040 1.00 67.00 78 SER A CA 1
ATOM 587 C C . SER A 1 78 ? 39.845 6.015 -22.391 1.00 67.00 78 SER A C 1
ATOM 589 O O . SER A 1 78 ? 39.360 6.277 -21.289 1.00 67.00 78 SER A O 1
ATOM 591 N N . THR A 1 79 ? 39.536 4.893 -23.043 1.00 67.56 79 THR A N 1
ATOM 592 C CA . THR A 1 79 ? 38.677 3.827 -22.495 1.00 67.56 79 THR A CA 1
ATOM 593 C C . THR A 1 79 ? 39.134 3.396 -21.093 1.00 67.56 79 THR A C 1
ATOM 595 O O . THR A 1 79 ? 38.324 3.039 -20.245 1.00 67.56 79 THR A O 1
ATOM 598 N N . GLN A 1 80 ? 40.428 3.540 -20.789 1.00 70.62 80 GLN A N 1
ATOM 599 C CA . GLN A 1 80 ? 41.006 3.324 -19.462 1.00 70.62 80 GLN A CA 1
ATOM 600 C C . GLN A 1 80 ? 40.422 4.249 -18.373 1.00 70.62 80 GLN A C 1
ATOM 602 O O . GLN A 1 80 ? 40.121 3.772 -17.279 1.00 70.62 80 GLN A O 1
ATOM 607 N N . ARG A 1 81 ? 40.196 5.542 -18.662 1.00 74.12 81 ARG A N 1
ATOM 608 C CA . ARG A 1 81 ? 39.562 6.493 -17.721 1.00 74.12 81 ARG A CA 1
ATOM 609 C C . ARG A 1 81 ? 38.096 6.139 -17.468 1.00 74.12 81 ARG A C 1
ATOM 611 O O . ARG A 1 81 ? 37.636 6.179 -16.327 1.00 74.12 81 ARG A O 1
ATOM 618 N N . LEU A 1 82 ? 37.375 5.732 -18.513 1.00 74.12 82 LEU A N 1
ATOM 619 C CA . LEU A 1 82 ? 35.998 5.251 -18.387 1.00 74.12 82 LEU A CA 1
ATOM 620 C C . LEU A 1 82 ? 35.916 3.958 -17.564 1.00 74.12 82 LEU A C 1
ATOM 622 O O . LEU A 1 82 ? 35.045 3.843 -16.702 1.00 74.12 82 LEU A O 1
ATOM 626 N N . CYS A 1 83 ? 36.846 3.021 -17.762 1.00 73.62 83 CYS A N 1
ATOM 627 C CA . CYS A 1 83 ? 36.949 1.800 -16.963 1.00 73.62 83 CYS A CA 1
ATOM 628 C C . CYS A 1 83 ? 37.192 2.099 -15.476 1.00 73.62 83 CYS A C 1
ATOM 630 O O . CYS A 1 83 ? 36.467 1.574 -14.630 1.00 73.62 83 CYS A O 1
ATOM 632 N N . ALA A 1 84 ? 38.145 2.979 -15.148 1.00 72.00 84 ALA A N 1
ATOM 633 C CA . ALA A 1 84 ? 38.419 3.402 -13.769 1.00 72.00 84 ALA A CA 1
ATOM 634 C C . ALA A 1 84 ? 37.160 3.984 -13.098 1.00 72.00 84 ALA A C 1
ATOM 636 O O . ALA A 1 84 ? 36.748 3.591 -11.998 1.00 72.00 84 ALA A O 1
ATOM 637 N N . MET A 1 85 ? 36.456 4.861 -13.817 1.00 75.69 85 MET A N 1
ATOM 638 C CA . MET A 1 85 ? 35.211 5.461 -13.353 1.00 75.69 85 MET A CA 1
ATOM 639 C C . MET A 1 85 ? 34.082 4.432 -13.175 1.00 75.69 85 MET A C 1
ATOM 641 O O . MET A 1 85 ? 33.361 4.493 -12.170 1.00 75.69 85 MET A O 1
ATOM 645 N N . ALA A 1 86 ? 33.934 3.494 -14.114 1.00 71.88 86 ALA A N 1
ATOM 646 C CA . ALA A 1 86 ? 32.956 2.409 -14.076 1.00 71.88 86 ALA A CA 1
ATOM 647 C C . ALA A 1 86 ? 33.241 1.405 -12.951 1.00 71.88 86 ALA A C 1
ATOM 649 O O . ALA A 1 86 ? 32.309 0.792 -12.420 1.00 71.88 86 ALA A O 1
ATOM 650 N N . ASN A 1 87 ? 34.500 1.256 -12.538 1.00 77.56 87 ASN A N 1
ATOM 651 C CA . ASN A 1 87 ? 34.906 0.413 -11.416 1.00 77.56 87 ASN A CA 1
ATOM 652 C C . ASN A 1 87 ? 34.654 1.070 -10.054 1.00 77.56 87 ASN A C 1
ATOM 654 O O . ASN A 1 87 ? 34.502 0.358 -9.065 1.00 77.56 87 ASN A O 1
ATOM 658 N N . GLY A 1 88 ? 34.413 2.382 -10.018 1.00 61.81 88 GLY A N 1
ATOM 659 C CA . GLY A 1 88 ? 34.144 3.114 -8.780 1.00 61.81 88 GLY A CA 1
ATOM 660 C C . GLY A 1 88 ? 35.416 3.582 -8.081 1.00 61.81 88 GLY A C 1
ATOM 661 O O . GLY A 1 88 ? 35.382 3.870 -6.888 1.00 61.81 88 GLY A O 1
ATOM 662 N N . GLU A 1 89 ? 36.524 3.675 -8.816 1.00 72.06 89 GLU A N 1
ATOM 663 C CA . GLU A 1 89 ? 37.723 4.349 -8.333 1.00 72.06 89 GLU A CA 1
ATOM 664 C C . GLU A 1 89 ? 37.407 5.828 -8.051 1.00 72.06 89 GLU A C 1
ATOM 666 O O . GLU A 1 89 ? 36.490 6.414 -8.648 1.00 72.06 89 GLU A O 1
ATOM 671 N N . SER A 1 90 ? 38.134 6.421 -7.098 1.00 61.81 90 SER A N 1
ATOM 672 C CA . SER A 1 90 ? 37.962 7.811 -6.660 1.00 61.81 90 SER A CA 1
ATOM 673 C C . SER A 1 90 ? 38.374 8.792 -7.763 1.00 61.81 90 SER A C 1
ATOM 675 O O . SER A 1 90 ? 39.431 9.412 -7.706 1.00 61.81 90 SER A O 1
ATOM 677 N N . VAL A 1 91 ? 37.515 8.949 -8.763 1.00 64.06 91 VAL A N 1
ATOM 678 C CA . VAL A 1 91 ? 37.613 10.001 -9.776 1.00 64.06 91 VAL A CA 1
ATOM 679 C C . VAL A 1 91 ? 37.142 11.305 -9.143 1.00 64.06 91 VAL A C 1
ATOM 681 O O . VAL A 1 91 ? 36.011 11.391 -8.650 1.00 64.06 91 VAL A O 1
ATOM 684 N N . ALA A 1 92 ? 38.006 12.319 -9.132 1.00 69.12 92 ALA A N 1
ATOM 685 C CA . ALA A 1 92 ? 37.668 13.628 -8.591 1.00 69.12 92 ALA A CA 1
ATOM 686 C C . ALA A 1 92 ? 36.468 14.229 -9.347 1.00 69.12 92 ALA A C 1
ATOM 688 O O . ALA A 1 92 ? 36.350 14.093 -10.563 1.00 69.12 92 ALA A O 1
ATOM 689 N N . LYS A 1 93 ? 35.587 14.961 -8.650 1.00 68.31 93 LYS A N 1
ATOM 690 C CA . LYS A 1 93 ? 34.393 15.587 -9.257 1.00 68.31 93 LYS A CA 1
ATOM 691 C C . LYS A 1 93 ? 34.736 16.457 -10.478 1.00 68.31 93 LYS A C 1
ATOM 693 O O . LYS A 1 93 ? 33.996 16.458 -11.454 1.00 68.31 93 LYS A O 1
ATOM 698 N N . LYS A 1 94 ? 35.875 17.159 -10.439 1.00 70.06 94 LYS A N 1
ATOM 699 C CA . LYS A 1 94 ? 36.391 17.964 -11.559 1.00 70.06 94 LYS A CA 1
ATOM 700 C C . LYS A 1 94 ? 36.688 17.106 -12.792 1.00 70.06 94 LYS A C 1
ATOM 702 O O . LYS A 1 94 ? 36.328 17.487 -13.896 1.00 70.06 94 LYS A O 1
ATOM 707 N N . GLU A 1 95 ? 37.283 15.937 -12.586 1.00 72.06 95 GLU A N 1
ATOM 708 C CA . GLU A 1 95 ? 37.637 15.009 -13.656 1.00 72.06 95 GLU A CA 1
ATOM 709 C C . GLU A 1 95 ? 36.399 14.357 -14.289 1.00 72.06 95 GLU A C 1
ATOM 711 O O . GLU A 1 95 ? 36.361 14.162 -15.500 1.00 72.06 95 GLU A O 1
ATOM 716 N N . LEU A 1 96 ? 35.345 14.116 -13.502 1.00 74.19 96 LEU A N 1
ATOM 717 C CA . LEU A 1 96 ? 34.056 13.653 -14.018 1.00 74.19 96 LEU A CA 1
ATOM 718 C C . LEU A 1 96 ? 33.430 14.655 -14.999 1.00 74.19 96 LEU A C 1
ATOM 720 O O . LEU A 1 96 ? 32.969 14.254 -16.063 1.00 74.19 96 LEU A O 1
ATOM 724 N N . TYR A 1 97 ? 33.423 15.950 -14.668 1.00 77.44 97 TYR A N 1
ATOM 725 C CA . TYR A 1 97 ? 32.902 16.969 -15.587 1.00 77.44 97 TYR A CA 1
ATOM 726 C C . TYR A 1 97 ? 33.759 17.098 -16.842 1.00 77.44 97 TYR A C 1
ATOM 728 O O . TYR A 1 97 ? 33.212 17.281 -17.920 1.00 77.44 97 TYR A O 1
ATOM 736 N N . THR A 1 98 ? 35.078 16.927 -16.730 1.00 79.38 98 THR A N 1
ATOM 737 C CA . THR A 1 98 ? 35.957 16.866 -17.903 1.00 79.38 98 THR A CA 1
ATOM 738 C C . THR A 1 98 ? 35.596 15.690 -18.814 1.00 79.38 98 THR A C 1
ATOM 740 O O . THR A 1 98 ? 35.440 15.889 -20.011 1.00 79.38 98 THR A O 1
ATOM 743 N N . ILE A 1 99 ? 35.385 14.494 -18.255 1.00 76.25 99 ILE A N 1
ATOM 744 C CA . ILE A 1 99 ? 34.938 13.302 -18.999 1.00 76.25 99 ILE A CA 1
ATOM 745 C C . ILE A 1 99 ? 33.585 13.557 -19.680 1.00 76.25 99 ILE A C 1
ATOM 747 O O . ILE A 1 99 ? 33.418 13.224 -20.850 1.00 76.25 99 ILE A O 1
ATOM 751 N N . LEU A 1 100 ? 32.630 14.172 -18.976 1.00 79.06 100 LEU A N 1
ATOM 752 C CA . LEU A 1 100 ? 31.320 14.512 -19.542 1.00 79.06 100 LEU A CA 1
ATOM 753 C C . LEU A 1 100 ? 31.444 15.503 -20.703 1.00 79.06 100 LEU A C 1
ATOM 755 O O . LEU A 1 100 ? 30.899 15.240 -21.770 1.00 79.06 100 LEU A O 1
ATOM 759 N N . SER A 1 101 ? 32.217 16.578 -20.538 1.00 78.06 101 SER A N 1
ATOM 760 C CA . SER A 1 101 ? 32.466 17.551 -21.606 1.00 78.06 101 SER A CA 1
ATOM 761 C C . SER A 1 101 ? 33.204 16.936 -22.801 1.00 78.06 101 SER A C 1
ATOM 763 O O . SER A 1 101 ? 32.889 17.255 -23.943 1.00 78.06 101 SER A O 1
ATOM 765 N N . GLU A 1 102 ? 34.155 16.023 -22.576 1.00 77.50 102 GLU A N 1
ATOM 766 C CA . GLU A 1 102 ? 34.841 15.291 -23.653 1.00 77.50 102 GLU A CA 1
ATOM 767 C C . GLU A 1 102 ? 33.860 14.418 -24.458 1.00 77.50 102 GLU A C 1
ATOM 769 O O . GLU A 1 102 ? 33.908 14.415 -25.689 1.00 77.50 102 GLU A O 1
ATOM 774 N N . VAL A 1 103 ? 32.934 13.715 -23.793 1.00 75.00 103 VAL A N 1
ATOM 775 C CA . VAL A 1 103 ? 31.883 12.934 -24.472 1.00 75.00 103 VAL A CA 1
ATOM 776 C C . VAL A 1 103 ? 30.874 13.837 -25.177 1.00 75.00 103 VAL A C 1
ATOM 778 O O . VAL A 1 103 ? 30.462 13.536 -26.295 1.00 75.00 103 VAL A O 1
ATOM 781 N N . GLU A 1 104 ? 30.522 14.977 -24.585 1.00 72.44 104 GLU A N 1
ATOM 782 C CA . GLU A 1 104 ? 29.673 15.983 -25.222 1.00 72.44 104 GLU A CA 1
ATOM 783 C C . GLU A 1 104 ? 30.331 16.586 -26.482 1.00 72.44 104 GLU A C 1
ATOM 785 O O . GLU A 1 104 ? 29.626 16.983 -27.407 1.00 72.44 104 GLU A O 1
ATOM 790 N N . LEU A 1 105 ? 31.658 16.618 -26.589 1.00 75.31 105 LEU A N 1
ATOM 791 C CA . LEU A 1 105 ? 32.350 17.133 -27.778 1.00 75.31 105 LEU A CA 1
ATOM 792 C C . LEU A 1 105 ? 32.594 16.072 -28.865 1.00 75.31 105 LEU A C 1
ATOM 794 O O . LEU A 1 105 ? 32.848 16.427 -30.018 1.00 75.31 105 LEU A O 1
ATOM 798 N N . ARG A 1 106 ? 32.506 14.777 -28.536 1.00 74.38 106 ARG A N 1
ATOM 799 C CA . ARG A 1 106 ? 32.722 13.682 -29.494 1.00 74.38 106 ARG A CA 1
ATOM 800 C C . ARG A 1 106 ? 31.519 13.462 -30.412 1.00 74.38 106 ARG A C 1
ATOM 802 O O . ARG A 1 106 ? 30.369 13.505 -29.981 1.00 74.38 106 ARG A O 1
ATOM 809 N N . ARG A 1 107 ? 31.798 13.184 -31.692 1.00 69.31 107 ARG A N 1
ATOM 810 C CA . ARG A 1 107 ? 30.780 12.831 -32.706 1.00 69.31 107 ARG A CA 1
ATOM 811 C C . ARG A 1 107 ? 30.560 11.318 -32.834 1.00 69.31 107 ARG A C 1
ATOM 813 O O . ARG A 1 107 ? 29.534 10.898 -33.354 1.00 69.31 107 ARG A O 1
ATOM 820 N N . ASP A 1 108 ? 31.504 10.518 -32.355 1.00 74.69 108 ASP A N 1
ATOM 821 C CA . ASP A 1 108 ? 31.637 9.080 -32.591 1.00 74.69 108 ASP A CA 1
ATOM 822 C C . ASP A 1 108 ? 31.756 8.291 -31.274 1.00 74.69 108 ASP A C 1
ATOM 824 O O . ASP A 1 108 ? 32.732 7.590 -31.012 1.00 74.69 108 ASP A O 1
ATOM 828 N N . VAL A 1 109 ? 30.749 8.404 -30.405 1.00 81.19 109 VAL A N 1
ATOM 829 C CA . VAL A 1 109 ? 30.717 7.635 -29.152 1.00 81.19 109 VAL A CA 1
ATOM 830 C C . VAL A 1 109 ? 30.311 6.191 -29.452 1.00 81.19 109 VAL A C 1
ATOM 832 O O . VAL A 1 109 ? 29.198 5.935 -29.913 1.00 81.19 109 VAL A O 1
ATOM 835 N N . CYS A 1 110 ? 31.198 5.230 -29.181 1.00 84.94 110 CYS A N 1
ATOM 836 C CA . CYS A 1 110 ? 30.872 3.815 -29.345 1.00 84.94 110 CYS A CA 1
ATOM 837 C C . CYS A 1 110 ? 30.008 3.289 -28.181 1.00 84.94 110 CYS A C 1
ATOM 839 O O . CYS A 1 110 ? 30.015 3.834 -27.074 1.00 84.94 110 CYS A O 1
ATOM 841 N N . ALA A 1 111 ? 29.280 2.191 -28.411 1.00 86.12 111 ALA A N 1
ATOM 842 C CA . ALA A 1 111 ? 28.363 1.617 -27.422 1.00 86.12 111 ALA A CA 1
ATOM 843 C C . ALA A 1 111 ? 29.058 1.200 -26.109 1.00 86.12 111 ALA A C 1
ATOM 845 O O . ALA A 1 111 ? 28.489 1.363 -25.031 1.00 86.12 111 ALA A O 1
ATOM 846 N N . THR A 1 112 ? 30.298 0.710 -26.189 1.00 86.69 112 THR A N 1
ATOM 847 C CA . THR A 1 112 ? 31.093 0.299 -25.021 1.00 86.69 112 THR A CA 1
ATOM 848 C C . THR A 1 112 ? 31.501 1.491 -24.157 1.00 86.69 112 THR A C 1
ATOM 850 O O . THR A 1 112 ? 31.390 1.433 -22.933 1.00 86.69 112 THR A O 1
ATOM 853 N N . ASP A 1 113 ? 31.942 2.586 -24.780 1.00 85.69 113 ASP A N 1
ATOM 854 C CA . ASP A 1 113 ? 32.315 3.803 -24.057 1.00 85.69 113 ASP A CA 1
ATOM 855 C C . ASP A 1 113 ? 31.090 4.415 -23.362 1.00 85.69 113 ASP A C 1
ATOM 857 O O . ASP A 1 113 ? 31.168 4.822 -22.198 1.00 85.69 113 ASP A O 1
ATOM 861 N N . LEU A 1 114 ? 29.935 4.407 -24.041 1.00 89.12 114 LEU A N 1
ATOM 862 C CA . LEU A 1 114 ? 28.670 4.822 -23.442 1.00 89.12 114 LEU A CA 1
ATOM 863 C C . LEU A 1 114 ? 28.312 3.939 -22.238 1.00 89.12 114 LEU A C 1
ATOM 865 O O . LEU A 1 114 ? 28.020 4.474 -21.171 1.00 89.12 114 LEU A O 1
ATOM 869 N N . GLU A 1 115 ? 28.387 2.611 -22.357 1.00 91.56 115 GLU A N 1
ATOM 870 C CA . GLU A 1 115 ? 28.081 1.696 -21.248 1.00 91.56 115 GLU A CA 1
ATOM 871 C C . GLU A 1 115 ? 28.919 2.005 -19.998 1.00 91.56 115 GLU A C 1
ATOM 873 O O . GLU A 1 115 ? 28.381 2.146 -18.894 1.00 91.56 115 GLU A O 1
ATOM 878 N N . LEU A 1 116 ? 30.239 2.142 -20.164 1.00 89.06 116 LEU A N 1
ATOM 879 C CA . LEU A 1 116 ? 31.154 2.441 -19.062 1.00 89.06 116 LEU A CA 1
ATOM 880 C C . LEU A 1 116 ? 30.826 3.790 -18.413 1.00 89.06 116 LEU A C 1
ATOM 882 O O . LEU A 1 116 ? 30.825 3.900 -17.180 1.00 89.06 116 LEU A O 1
ATOM 886 N N . LEU A 1 117 ? 30.490 4.795 -19.226 1.00 89.31 117 LEU A N 1
ATOM 887 C CA . LEU A 1 117 ? 30.074 6.104 -18.739 1.00 89.31 117 LEU A CA 1
ATOM 888 C C . LEU A 1 117 ? 28.788 6.020 -17.909 1.00 89.31 117 LEU A C 1
ATOM 890 O O . LEU A 1 117 ? 28.770 6.446 -16.750 1.00 89.31 117 LEU A O 1
ATOM 894 N N . LEU A 1 118 ? 27.733 5.412 -18.456 1.00 93.06 118 LEU A N 1
ATOM 895 C CA . LEU A 1 118 ? 26.445 5.263 -17.773 1.00 93.06 118 LEU A CA 1
ATOM 896 C C . LEU A 1 118 ? 26.587 4.467 -16.469 1.00 93.06 118 LEU A C 1
ATOM 898 O O . LEU A 1 118 ? 25.987 4.825 -15.451 1.00 93.06 118 LEU A O 1
ATOM 902 N N . LYS A 1 119 ? 27.422 3.422 -16.463 1.00 91.75 119 LYS A N 1
ATOM 903 C CA . LYS A 1 119 ? 27.720 2.617 -15.271 1.00 91.75 119 LYS A CA 1
ATOM 904 C C . LYS A 1 119 ? 28.428 3.440 -14.197 1.00 91.75 119 LYS A C 1
ATOM 906 O O . LYS A 1 119 ? 28.047 3.378 -13.025 1.00 91.75 119 LYS A O 1
ATOM 911 N N . GLY A 1 120 ? 29.427 4.235 -14.585 1.00 88.38 120 GLY A N 1
ATOM 912 C CA . GLY A 1 120 ? 30.156 5.127 -13.683 1.00 88.38 120 GLY A CA 1
ATOM 913 C C . GLY A 1 120 ? 29.274 6.208 -13.051 1.00 88.38 120 GLY A C 1
ATOM 914 O O . GLY A 1 120 ? 29.408 6.479 -11.854 1.00 88.38 120 GLY A O 1
ATOM 915 N N . LEU A 1 121 ? 28.347 6.783 -13.822 1.00 90.69 121 LEU A N 1
ATOM 916 C CA . LEU A 1 121 ? 27.375 7.773 -13.343 1.00 90.69 121 LEU A CA 1
ATOM 917 C C . LEU A 1 121 ? 26.318 7.145 -12.426 1.00 90.69 121 LEU A C 1
ATOM 919 O O . LEU A 1 121 ? 26.025 7.683 -11.358 1.00 90.69 121 LEU A O 1
ATOM 923 N N . SER A 1 122 ? 25.795 5.974 -12.795 1.00 90.44 122 SER A N 1
ATOM 924 C CA . SER A 1 122 ? 24.786 5.257 -12.003 1.00 90.44 122 SER A CA 1
ATOM 925 C C . SER A 1 122 ? 25.327 4.825 -10.639 1.00 90.44 122 SER A C 1
ATOM 927 O O . SER A 1 122 ? 24.643 4.982 -9.631 1.00 90.44 122 SER A O 1
ATOM 929 N N . LYS A 1 123 ? 26.589 4.369 -10.565 1.00 88.81 123 LYS A N 1
ATOM 930 C CA . LYS A 1 123 ? 27.266 4.059 -9.288 1.00 88.81 123 LYS A CA 1
ATOM 931 C C . LYS A 1 123 ? 27.389 5.264 -8.348 1.00 88.81 123 LYS A C 1
ATOM 933 O O . LYS A 1 123 ? 27.531 5.073 -7.145 1.00 88.81 123 LYS A O 1
ATOM 938 N N . ARG A 1 124 ? 27.351 6.484 -8.890 1.00 87.75 124 ARG A N 1
ATOM 939 C CA . ARG A 1 124 ? 27.418 7.751 -8.145 1.00 87.75 124 ARG A CA 1
ATOM 940 C C . ARG A 1 124 ? 26.036 8.379 -7.912 1.00 87.75 124 ARG A C 1
ATOM 942 O O . ARG A 1 124 ? 25.971 9.525 -7.485 1.00 87.75 124 ARG A O 1
ATOM 949 N N . ASP A 1 125 ? 24.952 7.656 -8.209 1.00 88.62 125 ASP A N 1
ATOM 950 C CA . ASP A 1 125 ? 23.557 8.124 -8.125 1.00 88.62 125 ASP A CA 1
ATOM 951 C C . ASP A 1 125 ? 23.256 9.375 -8.984 1.00 88.62 125 ASP A C 1
ATOM 953 O O . ASP A 1 125 ? 22.323 10.144 -8.746 1.00 88.62 125 ASP A O 1
ATOM 957 N N . MET A 1 126 ? 24.033 9.584 -10.051 1.00 91.81 126 MET A N 1
ATOM 958 C CA . MET A 1 126 ? 23.883 10.722 -10.966 1.00 91.81 126 MET A CA 1
ATOM 959 C C . MET A 1 126 ? 22.901 10.398 -12.099 1.00 91.81 126 MET A C 1
ATOM 961 O O . MET A 1 126 ? 23.195 10.579 -13.276 1.00 91.81 126 MET A O 1
ATOM 965 N N . LEU A 1 127 ? 21.707 9.907 -11.757 1.00 93.19 127 LEU A N 1
ATOM 966 C CA . LEU A 1 127 ? 20.736 9.387 -12.736 1.00 93.19 127 LEU A CA 1
ATOM 967 C C . LEU A 1 127 ? 20.216 10.444 -13.727 1.00 93.19 127 LEU A C 1
ATOM 969 O O . LEU A 1 127 ? 19.842 10.101 -14.842 1.00 93.19 127 LEU A O 1
ATOM 973 N N . LEU A 1 128 ? 20.189 11.727 -13.351 1.00 93.50 128 LEU A N 1
ATOM 974 C CA . LEU A 1 128 ? 19.841 12.797 -14.298 1.00 93.50 128 LEU A CA 1
ATOM 975 C C . LEU A 1 128 ? 20.925 12.982 -15.367 1.00 93.50 128 LEU A C 1
ATOM 977 O O . LEU A 1 128 ? 20.601 13.232 -16.523 1.00 93.50 128 LEU A O 1
ATOM 981 N N . GLU A 1 129 ? 22.192 12.795 -14.999 1.00 92.75 129 GLU A N 1
ATOM 982 C CA . GLU A 1 129 ? 23.320 12.869 -15.929 1.00 92.75 129 GLU A CA 1
ATOM 983 C C . GLU A 1 129 ? 23.344 11.659 -16.862 1.00 92.75 129 GLU A C 1
ATOM 985 O O . GLU A 1 129 ? 23.585 11.825 -18.050 1.00 92.75 129 GLU A O 1
ATOM 990 N N . VAL A 1 130 ? 22.997 10.462 -16.363 1.00 94.00 130 VAL A N 1
ATOM 991 C CA . VAL A 1 130 ? 22.776 9.262 -17.199 1.00 94.00 130 VAL A CA 1
ATOM 992 C C . VAL A 1 130 ? 21.787 9.580 -18.326 1.00 94.00 130 VAL A C 1
ATOM 994 O O . VAL A 1 130 ? 22.049 9.287 -19.491 1.00 94.00 130 VAL A O 1
ATOM 997 N N . ILE A 1 131 ? 20.667 10.227 -17.989 1.00 94.31 131 ILE A N 1
ATOM 998 C CA . ILE A 1 131 ? 19.643 10.605 -18.966 1.00 94.31 131 ILE A CA 1
ATOM 999 C C . ILE A 1 131 ? 20.140 11.712 -19.907 1.00 94.31 131 ILE A C 1
ATOM 1001 O O . ILE A 1 131 ? 19.885 11.636 -21.108 1.00 94.31 131 ILE A O 1
ATOM 1005 N N . ARG A 1 132 ? 20.841 12.732 -19.389 1.00 93.50 132 ARG A N 1
ATOM 1006 C CA . ARG A 1 132 ? 21.376 13.837 -20.202 1.00 93.50 132 ARG A CA 1
ATOM 1007 C C . ARG A 1 132 ? 22.360 13.326 -21.252 1.00 93.50 132 ARG A C 1
ATOM 1009 O O . ARG A 1 132 ? 22.150 13.562 -22.435 1.00 93.50 132 ARG A O 1
ATOM 1016 N N . VAL A 1 133 ? 23.346 12.535 -20.824 1.00 91.75 133 VAL A N 1
ATOM 1017 C CA . VAL A 1 133 ? 24.341 11.912 -21.708 1.00 91.75 133 VAL A CA 1
ATOM 1018 C C . VAL A 1 133 ? 23.661 11.102 -22.805 1.00 91.75 133 VAL A C 1
ATOM 1020 O O . VAL A 1 133 ? 24.029 11.220 -23.969 1.00 91.75 133 VAL A O 1
ATOM 1023 N N . PHE A 1 134 ? 22.645 10.306 -22.467 1.00 92.69 134 PHE A N 1
ATOM 1024 C CA . PHE A 1 134 ? 21.927 9.528 -23.473 1.00 92.69 134 PHE A CA 1
ATOM 1025 C C . PHE A 1 134 ? 21.213 10.398 -24.509 1.00 92.69 134 PHE A C 1
ATOM 1027 O O . PHE A 1 134 ? 21.300 10.097 -25.698 1.00 92.69 134 PHE A O 1
ATOM 1034 N N . LYS A 1 135 ? 20.545 11.481 -24.091 1.00 91.44 135 LYS A N 1
ATOM 1035 C CA . LYS A 1 135 ? 19.906 12.418 -25.030 1.00 91.44 135 LYS A CA 1
ATOM 1036 C C . LYS A 1 135 ? 20.936 13.028 -25.976 1.00 91.44 135 LYS A C 1
ATOM 1038 O O . LYS A 1 135 ? 20.735 13.001 -27.188 1.00 91.44 135 LYS A O 1
ATOM 1043 N N . ASP A 1 136 ? 22.051 13.506 -25.431 1.00 89.06 136 ASP A N 1
ATOM 1044 C CA . ASP A 1 136 ? 23.100 14.163 -26.211 1.00 89.06 136 ASP A CA 1
ATOM 1045 C C . ASP A 1 136 ? 23.758 13.202 -27.208 1.00 89.06 136 ASP A C 1
ATOM 1047 O O . ASP A 1 136 ? 23.980 13.559 -28.367 1.00 89.06 136 ASP A O 1
ATOM 1051 N N . VAL A 1 137 ? 24.039 11.967 -26.780 1.00 87.69 137 VAL A N 1
ATOM 1052 C CA . VAL A 1 137 ? 24.611 10.928 -27.646 1.00 87.69 137 VAL A CA 1
ATOM 1053 C C . VAL A 1 137 ? 23.607 10.481 -28.705 1.00 87.69 137 VAL A C 1
ATOM 1055 O O . VAL A 1 137 ? 23.990 10.332 -29.859 1.00 87.69 137 VAL A O 1
ATOM 1058 N N . SER A 1 138 ? 22.324 10.337 -28.368 1.00 87.25 138 SER A N 1
ATOM 1059 C CA . SER A 1 138 ? 21.296 9.920 -29.335 1.00 87.25 138 SER A CA 1
ATOM 1060 C C . SER A 1 138 ? 21.097 10.937 -30.461 1.00 87.25 138 SER A C 1
ATOM 1062 O O . SER A 1 138 ? 20.797 10.550 -31.586 1.00 87.25 138 SER A O 1
ATOM 1064 N N . VAL A 1 139 ? 21.292 12.232 -30.186 1.00 87.19 139 VAL A N 1
ATOM 1065 C CA . VAL A 1 139 ? 21.258 13.285 -31.215 1.00 87.19 139 VAL A CA 1
ATOM 1066 C C . VAL A 1 139 ? 22.486 13.215 -32.129 1.00 87.19 139 VAL A C 1
ATOM 1068 O O . VAL A 1 139 ? 22.369 13.407 -33.336 1.00 87.19 139 VAL A O 1
ATOM 1071 N N . LYS A 1 140 ? 23.671 12.938 -31.572 1.00 85.88 140 LYS A N 1
ATOM 1072 C CA . LYS A 1 140 ? 24.945 12.934 -32.320 1.00 85.88 140 LYS A CA 1
ATOM 1073 C C . LYS A 1 140 ? 25.201 11.634 -33.073 1.00 85.88 140 LYS A C 1
ATOM 1075 O O . LYS A 1 140 ? 25.826 11.644 -34.130 1.00 85.88 140 LYS A O 1
ATOM 1080 N N . SER A 1 141 ? 24.727 10.522 -32.530 1.00 84.06 141 SER A N 1
ATOM 1081 C CA . SER A 1 141 ? 24.948 9.171 -33.033 1.00 84.06 141 SER A CA 1
ATOM 1082 C C . SER A 1 141 ? 23.606 8.428 -33.105 1.00 84.06 141 SER A C 1
ATOM 1084 O O . SER A 1 141 ? 23.387 7.487 -32.343 1.00 84.06 141 SER A O 1
ATOM 1086 N N . PRO A 1 142 ? 22.695 8.815 -34.023 1.00 81.56 142 PRO A N 1
ATOM 1087 C CA . PRO A 1 142 ? 21.330 8.274 -34.080 1.00 81.56 142 PRO A CA 1
ATOM 1088 C C . PRO A 1 142 ? 21.268 6.767 -34.372 1.00 81.56 142 PRO A C 1
ATOM 1090 O O . PRO A 1 142 ? 20.274 6.121 -34.065 1.00 81.56 142 PRO A O 1
ATOM 1093 N N . ASN A 1 143 ? 22.345 6.196 -34.921 1.00 84.31 143 ASN A N 1
ATOM 1094 C CA . ASN A 1 143 ? 22.460 4.770 -35.240 1.00 84.31 143 ASN A CA 1
ATOM 1095 C C . ASN A 1 143 ? 23.189 3.959 -34.153 1.00 84.31 143 ASN A C 1
ATOM 1097 O O . ASN A 1 143 ? 23.628 2.838 -34.417 1.00 84.31 143 ASN A O 1
ATOM 1101 N N . ILE A 1 144 ? 23.391 4.516 -32.953 1.00 87.06 144 ILE A N 1
ATOM 1102 C CA . ILE A 1 144 ? 24.042 3.784 -31.866 1.00 87.06 144 ILE A CA 1
ATOM 1103 C C . ILE A 1 144 ? 23.182 2.587 -31.445 1.00 87.06 144 ILE A C 1
ATOM 1105 O O . ILE A 1 144 ? 22.013 2.728 -31.094 1.00 87.06 144 ILE A O 1
ATOM 1109 N N . VAL A 1 145 ? 23.778 1.394 -31.459 1.00 91.06 145 VAL A N 1
ATOM 1110 C CA . VAL A 1 145 ? 23.132 0.180 -30.952 1.00 91.06 145 VAL A CA 1
ATOM 1111 C C . VAL A 1 145 ? 23.560 -0.017 -29.506 1.00 91.06 145 VAL A C 1
ATOM 1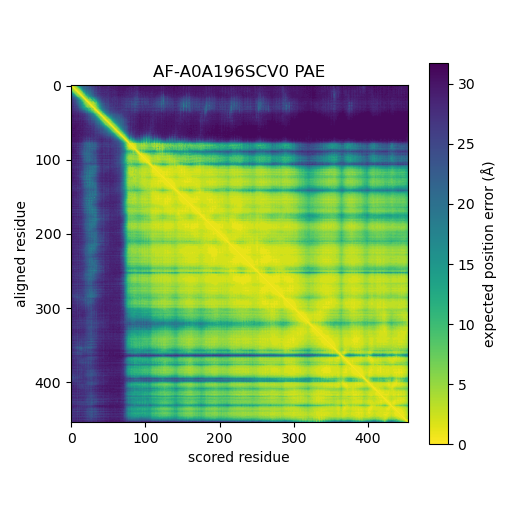113 O O . VAL A 1 145 ? 24.723 -0.311 -29.226 1.00 91.06 145 VAL A O 1
ATOM 1116 N N . LEU A 1 146 ? 22.623 0.163 -28.580 1.00 92.31 146 LEU A N 1
ATOM 1117 C CA . LEU A 1 146 ? 22.890 0.043 -27.153 1.00 92.31 146 LEU A CA 1
ATOM 1118 C C . LEU A 1 146 ? 23.162 -1.409 -26.759 1.00 92.31 146 LEU A C 1
ATOM 1120 O O . LEU A 1 146 ? 22.485 -2.345 -27.194 1.00 92.31 146 LEU A O 1
ATOM 1124 N N . THR A 1 147 ? 24.121 -1.582 -25.854 1.00 91.94 147 THR A N 1
ATOM 1125 C CA . THR A 1 147 ? 24.331 -2.852 -25.162 1.00 91.94 147 THR A CA 1
ATOM 1126 C C . THR A 1 147 ? 23.208 -3.102 -24.153 1.00 91.94 147 THR A C 1
AT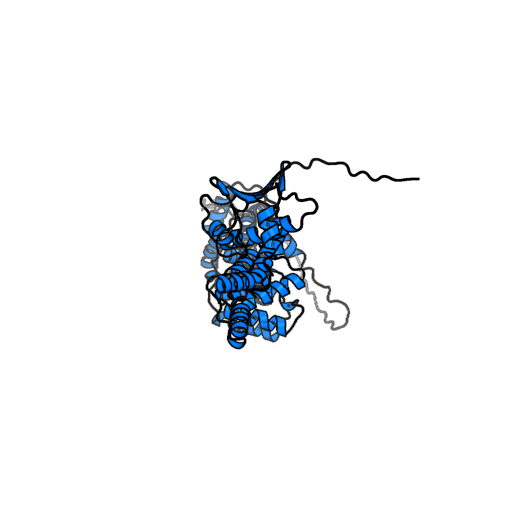OM 1128 O O . THR A 1 147 ? 22.604 -2.165 -23.626 1.00 91.94 147 THR A O 1
ATOM 1131 N N . VAL A 1 148 ? 22.948 -4.371 -23.826 1.00 91.75 148 VAL A N 1
ATOM 1132 C CA . VAL A 1 148 ? 21.943 -4.748 -22.813 1.00 91.75 148 VAL A CA 1
ATOM 1133 C C . VAL A 1 148 ? 22.158 -4.020 -21.473 1.00 91.75 148 VAL A C 1
ATOM 1135 O O . VAL A 1 148 ? 21.191 -3.434 -20.983 1.00 91.75 148 VAL A O 1
ATOM 1138 N N . PRO A 1 149 ? 23.381 -3.946 -20.904 1.00 93.06 149 PRO A N 1
ATOM 1139 C CA . PRO A 1 149 ? 23.599 -3.200 -19.665 1.00 93.06 149 PRO A CA 1
ATOM 1140 C C . PRO A 1 149 ? 23.293 -1.705 -19.799 1.00 93.06 149 PRO A C 1
ATOM 1142 O O . PRO A 1 149 ? 22.724 -1.117 -18.882 1.00 93.06 149 PRO A O 1
ATOM 1145 N N . SER A 1 150 ? 23.614 -1.082 -20.939 1.00 93.94 150 SER A N 1
ATOM 1146 C CA . SER A 1 150 ? 23.271 0.326 -21.185 1.00 93.94 150 SER A CA 1
ATOM 1147 C C . SER A 1 150 ? 21.760 0.541 -21.155 1.00 93.94 150 SER A C 1
ATOM 1149 O O . SER A 1 150 ? 21.281 1.456 -20.490 1.00 93.94 150 SER A O 1
ATOM 1151 N N . VAL A 1 151 ? 21.003 -0.336 -21.820 1.00 95.12 151 VAL A N 1
ATOM 1152 C CA . VAL A 1 151 ? 19.533 -0.296 -21.848 1.00 95.12 151 VAL A CA 1
ATOM 1153 C C . VAL A 1 151 ? 18.948 -0.439 -20.441 1.00 95.12 151 VAL A C 1
ATOM 1155 O O . VAL A 1 151 ? 18.082 0.342 -20.049 1.00 95.12 151 VAL A O 1
ATOM 1158 N N . GLU A 1 152 ? 19.442 -1.394 -19.651 1.00 93.81 152 GLU A N 1
ATOM 1159 C CA . GLU A 1 152 ? 18.994 -1.614 -18.270 1.00 93.81 152 GLU A CA 1
ATOM 1160 C C . GLU A 1 152 ? 19.280 -0.405 -17.365 1.00 93.81 152 GLU A C 1
ATOM 1162 O O . GLU A 1 152 ? 18.406 0.026 -16.604 1.00 93.81 152 GLU A O 1
ATOM 1167 N N . LEU A 1 153 ? 20.475 0.187 -17.475 1.00 95.62 153 LEU A N 1
ATOM 1168 C CA . LEU A 1 153 ? 20.851 1.395 -16.734 1.00 95.62 153 LEU A CA 1
ATOM 1169 C C . LEU A 1 153 ? 19.974 2.591 -17.122 1.00 95.62 153 LEU A C 1
ATOM 1171 O O . LEU A 1 153 ? 19.518 3.330 -16.245 1.00 95.62 153 LEU A O 1
ATOM 1175 N N . LEU A 1 154 ? 19.693 2.759 -18.415 1.00 96.88 154 LEU A N 1
ATOM 1176 C CA . LEU A 1 154 ? 18.848 3.840 -18.916 1.00 96.88 154 LEU A CA 1
ATOM 1177 C C . LEU A 1 154 ? 17.405 3.689 -18.454 1.00 96.88 154 LEU A C 1
ATOM 1179 O O . LEU A 1 154 ? 16.855 4.640 -17.900 1.00 96.88 154 LEU A O 1
ATOM 1183 N N . PHE A 1 155 ? 16.812 2.500 -18.594 1.00 96.81 155 PHE A N 1
ATOM 1184 C CA . PHE A 1 155 ? 15.468 2.244 -18.083 1.00 96.81 155 PHE A CA 1
ATOM 1185 C C . PHE A 1 155 ? 15.376 2.472 -16.573 1.00 96.81 155 PHE A C 1
ATOM 1187 O O . PHE A 1 155 ? 14.438 3.119 -16.106 1.00 96.81 155 PHE A O 1
ATOM 1194 N N . SER A 1 156 ? 16.366 2.012 -15.805 1.00 95.56 156 SER A N 1
ATOM 1195 C CA . SER A 1 156 ? 16.434 2.268 -14.363 1.00 95.56 156 SER A CA 1
ATOM 1196 C C . SER A 1 156 ? 16.450 3.769 -14.044 1.00 95.56 156 SER A C 1
ATOM 1198 O O . SER A 1 156 ? 15.692 4.238 -13.182 1.00 95.56 156 SER A O 1
ATOM 1200 N N . ALA A 1 157 ? 17.250 4.549 -14.779 1.00 96.62 157 ALA A N 1
ATOM 1201 C CA . ALA A 1 157 ? 17.337 5.993 -14.608 1.00 96.62 157 ALA A CA 1
ATOM 1202 C C . ALA A 1 157 ? 16.020 6.699 -14.965 1.00 96.62 157 ALA A C 1
ATOM 1204 O O . ALA A 1 157 ? 15.506 7.467 -14.144 1.00 96.62 157 ALA A O 1
ATOM 1205 N N . ILE A 1 158 ? 15.430 6.412 -16.133 1.00 97.25 158 ILE A N 1
ATOM 1206 C CA . ILE A 1 158 ? 14.186 7.069 -16.561 1.00 97.25 158 ILE A CA 1
ATOM 1207 C C . ILE A 1 158 ? 12.994 6.679 -15.689 1.00 97.25 158 ILE A C 1
ATOM 1209 O O . ILE A 1 158 ? 12.155 7.530 -15.405 1.00 97.25 158 ILE A O 1
ATOM 1213 N N . ILE A 1 159 ? 12.946 5.448 -15.171 1.00 96.31 159 ILE A N 1
ATOM 1214 C CA . ILE A 1 159 ? 11.915 5.024 -14.217 1.00 96.31 159 ILE A CA 1
ATOM 1215 C C . ILE A 1 159 ? 12.054 5.782 -12.899 1.00 96.31 159 ILE A C 1
ATOM 1217 O O . ILE A 1 159 ? 11.062 6.280 -12.365 1.00 96.31 159 ILE A O 1
ATOM 1221 N N . SER A 1 160 ? 13.278 5.892 -12.382 1.00 95.25 160 SER A N 1
ATOM 1222 C CA . SER A 1 160 ? 13.556 6.570 -11.112 1.00 95.25 160 SER A CA 1
ATOM 1223 C C . SER A 1 160 ? 13.293 8.074 -11.188 1.00 95.25 160 SER A C 1
ATOM 1225 O O . SER A 1 160 ? 12.838 8.676 -10.216 1.00 95.25 160 SER A O 1
ATOM 1227 N N . LYS A 1 161 ? 13.558 8.687 -12.346 1.00 95.56 161 LYS A N 1
ATOM 1228 C CA . LYS A 1 161 ? 13.339 10.120 -12.599 1.00 95.56 161 LYS A CA 1
ATOM 1229 C C . LYS A 1 161 ? 12.011 10.431 -13.289 1.00 95.56 161 LYS A C 1
ATOM 1231 O O . LYS A 1 161 ? 11.758 11.596 -13.574 1.00 95.56 161 LYS A O 1
ATOM 1236 N N . ARG A 1 162 ? 11.161 9.421 -13.507 1.00 95.56 162 ARG A N 1
ATOM 1237 C CA . ARG A 1 162 ? 9.840 9.533 -14.149 1.00 95.56 162 ARG A CA 1
ATOM 1238 C C . ARG A 1 162 ? 9.875 10.218 -15.527 1.00 95.56 162 ARG A C 1
ATOM 1240 O O . ARG A 1 162 ? 8.970 10.971 -15.860 1.00 95.56 162 ARG A O 1
ATOM 1247 N N . GLN A 1 163 ? 10.917 9.965 -16.321 1.00 95.75 163 GLN A N 1
ATOM 1248 C CA . GLN A 1 163 ? 11.061 10.464 -17.700 1.00 95.75 163 GLN A CA 1
ATOM 1249 C C . GLN A 1 163 ? 10.680 9.375 -18.715 1.00 95.75 163 GLN A C 1
ATOM 1251 O O . GLN A 1 163 ? 11.500 8.943 -19.525 1.00 95.75 163 GLN A O 1
ATOM 1256 N N . TYR A 1 164 ? 9.453 8.858 -18.609 1.00 95.56 164 TYR A N 1
ATOM 1257 C CA . TYR A 1 164 ? 9.007 7.680 -19.364 1.00 95.56 164 TYR A CA 1
ATOM 1258 C C . TYR A 1 164 ? 8.924 7.911 -20.877 1.00 95.56 164 TYR A C 1
ATOM 1260 O O . TYR A 1 164 ? 9.153 6.975 -21.637 1.00 95.56 164 TYR A O 1
ATOM 1268 N N . ASN A 1 165 ? 8.711 9.154 -21.307 1.00 93.44 165 ASN A N 1
ATOM 1269 C CA . ASN A 1 165 ? 8.675 9.569 -22.708 1.00 93.44 165 ASN A CA 1
ATOM 1270 C C . ASN A 1 165 ? 9.945 9.215 -23.514 1.00 93.44 165 ASN A C 1
ATOM 1272 O O . ASN A 1 165 ? 9.907 9.177 -24.740 1.00 93.44 165 ASN A O 1
ATOM 1276 N N . LEU A 1 166 ? 11.073 8.935 -22.851 1.00 94.88 166 LEU A N 1
ATOM 1277 C CA . LEU A 1 166 ? 12.323 8.512 -23.501 1.00 94.88 166 LEU A CA 1
ATOM 1278 C C . LEU A 1 166 ? 12.397 7.007 -23.778 1.00 94.88 166 LEU A C 1
ATOM 1280 O O . LEU A 1 166 ? 13.333 6.546 -24.429 1.00 94.88 166 LEU A O 1
ATOM 1284 N N . ALA A 1 167 ? 11.436 6.226 -23.283 1.00 96.06 167 ALA A N 1
ATOM 1285 C CA . ALA A 1 167 ? 11.456 4.774 -23.392 1.00 96.06 167 ALA A CA 1
ATOM 1286 C C . ALA A 1 167 ? 11.485 4.294 -24.846 1.00 96.06 167 ALA A C 1
ATOM 1288 O O . ALA A 1 167 ? 12.213 3.353 -25.147 1.00 96.06 167 ALA A O 1
ATOM 1289 N N . THR A 1 168 ? 10.743 4.949 -25.745 1.00 95.19 168 THR A N 1
ATOM 1290 C CA . THR A 1 168 ? 10.722 4.600 -27.175 1.00 95.19 168 THR A CA 1
ATOM 1291 C C . THR A 1 168 ? 12.069 4.876 -27.833 1.00 95.19 168 THR A C 1
ATOM 1293 O O . THR A 1 168 ? 12.579 4.014 -28.533 1.00 95.19 168 THR A O 1
ATOM 1296 N N . GLN A 1 169 ? 12.727 5.992 -27.505 1.00 94.31 169 GLN A N 1
ATOM 1297 C CA . GLN A 1 169 ? 14.071 6.281 -28.016 1.00 94.31 169 GLN A CA 1
ATOM 1298 C C . GLN A 1 169 ? 15.100 5.231 -27.561 1.00 94.31 169 GLN A C 1
ATOM 1300 O O . GLN A 1 169 ? 15.934 4.790 -28.348 1.00 94.31 169 GLN A O 1
ATOM 1305 N N . ILE A 1 170 ? 15.027 4.790 -26.299 1.00 95.12 170 ILE A N 1
ATOM 1306 C CA . ILE A 1 170 ? 15.883 3.710 -25.777 1.00 95.12 170 ILE A CA 1
ATOM 1307 C C . ILE A 1 170 ? 15.569 2.389 -26.491 1.00 95.12 170 ILE A C 1
ATOM 1309 O O . ILE A 1 170 ? 16.481 1.657 -26.877 1.00 95.12 170 ILE A O 1
ATOM 1313 N N . TRP A 1 171 ? 14.284 2.079 -26.670 1.00 95.00 171 TRP A N 1
ATOM 1314 C CA . TRP A 1 171 ? 13.819 0.873 -27.350 1.00 95.00 171 TRP A CA 1
ATOM 1315 C C . TRP A 1 171 ? 14.288 0.811 -28.806 1.00 95.00 171 TRP A C 1
ATOM 1317 O O . TRP A 1 171 ? 14.777 -0.230 -29.256 1.00 95.00 171 TRP A O 1
ATOM 1327 N N . ASP A 1 172 ? 14.215 1.931 -29.519 1.00 93.38 172 ASP A N 1
ATOM 1328 C CA . ASP A 1 172 ? 14.629 2.043 -30.914 1.00 93.38 172 ASP A CA 1
ATOM 1329 C C . ASP A 1 172 ? 16.140 1.848 -31.079 1.00 93.38 172 ASP A C 1
ATOM 1331 O O . ASP A 1 172 ? 16.573 1.187 -32.022 1.00 93.38 172 ASP A O 1
ATOM 1335 N N . ALA A 1 173 ? 16.933 2.277 -30.096 1.00 92.38 173 ALA A N 1
ATOM 1336 C CA . ALA A 1 173 ? 18.375 2.043 -30.052 1.00 92.38 173 ALA A CA 1
ATOM 1337 C C . ALA A 1 173 ? 18.770 0.616 -29.597 1.00 92.38 173 ALA A C 1
ATOM 1339 O O . ALA A 1 173 ? 19.951 0.264 -29.591 1.00 92.38 173 ALA A O 1
ATOM 1340 N N . CYS A 1 174 ? 17.814 -0.240 -29.210 1.00 93.19 174 CYS A N 1
ATOM 1341 C CA . CYS A 1 174 ? 18.093 -1.639 -28.872 1.00 93.19 174 CYS A CA 1
ATOM 1342 C C . CYS A 1 174 ? 18.292 -2.503 -30.125 1.00 93.19 174 CYS A C 1
ATOM 1344 O O . CYS A 1 174 ? 17.531 -2.402 -31.089 1.00 93.19 174 CYS A O 1
ATOM 1346 N N . SER A 1 175 ? 19.220 -3.465 -30.053 1.00 90.38 175 SER A N 1
ATOM 1347 C CA . SER A 1 175 ? 19.330 -4.523 -31.065 1.00 90.38 175 SER A CA 1
ATOM 1348 C C . SER A 1 175 ? 18.101 -5.443 -31.085 1.00 90.38 175 SER A C 1
ATOM 1350 O O . SER A 1 175 ? 17.401 -5.599 -30.077 1.00 90.38 175 SER A O 1
ATOM 1352 N N . TYR A 1 176 ? 17.873 -6.117 -32.219 1.00 88.56 176 TYR A N 1
ATOM 1353 C CA . TYR A 1 176 ? 16.784 -7.088 -32.386 1.00 88.56 176 TYR A CA 1
ATOM 1354 C C . TYR A 1 176 ? 16.779 -8.161 -31.282 1.00 88.56 176 TYR A C 1
ATOM 1356 O O . TYR A 1 176 ? 15.749 -8.403 -30.650 1.00 88.56 176 TYR A O 1
ATOM 1364 N N . ASP A 1 177 ? 17.943 -8.739 -30.974 1.00 88.75 177 ASP A N 1
ATOM 1365 C CA . ASP A 1 177 ? 18.071 -9.772 -29.939 1.00 88.75 177 ASP A CA 1
ATOM 1366 C C . ASP A 1 177 ? 17.791 -9.242 -28.531 1.00 88.75 177 ASP A C 1
ATOM 1368 O O . ASP A 1 177 ? 17.199 -9.938 -27.703 1.00 88.75 177 ASP A O 1
ATOM 1372 N N . SER A 1 178 ? 18.159 -7.989 -28.254 1.00 89.00 178 SER A N 1
ATOM 1373 C CA . SER A 1 178 ? 17.888 -7.353 -26.962 1.00 89.00 178 SER A CA 1
ATOM 1374 C C . SER A 1 178 ? 16.384 -7.173 -26.742 1.00 89.00 178 SER A C 1
ATOM 1376 O O . SER A 1 178 ? 15.875 -7.513 -25.674 1.00 89.00 178 SER A O 1
ATOM 1378 N N . ARG A 1 179 ? 15.640 -6.750 -27.775 1.00 89.75 179 ARG A N 1
ATOM 1379 C CA . ARG A 1 179 ? 14.174 -6.574 -27.720 1.00 89.75 179 ARG A CA 1
ATOM 1380 C C . ARG A 1 179 ? 13.406 -7.877 -27.470 1.00 89.75 179 ARG A C 1
ATOM 1382 O O . ARG A 1 179 ? 12.257 -7.846 -27.026 1.00 89.75 179 ARG A O 1
ATOM 1389 N N . ARG A 1 180 ? 14.017 -9.039 -27.731 1.00 88.12 180 ARG A N 1
ATOM 1390 C CA . ARG A 1 180 ? 13.414 -10.356 -27.457 1.00 88.12 180 ARG A CA 1
ATOM 1391 C C . ARG A 1 180 ? 13.543 -10.787 -25.996 1.00 88.12 180 ARG A C 1
ATOM 1393 O O . ARG A 1 180 ? 12.792 -11.665 -25.574 1.00 88.12 180 ARG A O 1
ATOM 1400 N N . ARG A 1 181 ? 14.443 -10.175 -25.219 1.00 90.81 181 ARG A N 1
ATOM 1401 C CA . ARG A 1 181 ? 14.644 -10.501 -23.801 1.00 90.81 181 ARG A CA 1
ATOM 1402 C C . ARG A 1 181 ? 13.480 -9.979 -22.968 1.00 90.81 181 ARG A C 1
ATOM 1404 O O . ARG A 1 181 ? 13.214 -8.779 -22.967 1.00 90.81 181 ARG A O 1
ATOM 1411 N N . TRP A 1 182 ? 12.845 -10.861 -22.195 1.00 89.75 182 TRP A N 1
ATOM 1412 C CA . TRP A 1 182 ? 11.728 -10.492 -21.319 1.00 89.75 182 TRP A CA 1
ATOM 1413 C C . TRP A 1 182 ? 12.068 -9.352 -20.358 1.00 89.75 182 TRP A C 1
ATOM 1415 O O . TRP A 1 182 ? 11.236 -8.474 -20.179 1.00 89.75 182 TRP A O 1
ATOM 1425 N N . GLY A 1 183 ? 13.291 -9.317 -19.813 1.00 88.31 183 GLY A N 1
ATOM 1426 C CA . GLY A 1 183 ? 13.725 -8.254 -18.900 1.00 88.31 183 GLY A CA 1
ATOM 1427 C C . GLY A 1 183 ? 13.736 -6.853 -19.524 1.00 88.31 183 GLY A C 1
ATOM 1428 O O . GLY A 1 183 ? 13.336 -5.900 -18.871 1.00 88.31 183 GLY A O 1
ATOM 1429 N N . ILE A 1 184 ? 14.123 -6.716 -20.795 1.00 92.94 184 ILE A N 1
ATOM 1430 C CA . ILE A 1 184 ? 14.095 -5.422 -21.502 1.00 92.94 184 ILE A CA 1
ATOM 1431 C C . ILE A 1 184 ? 12.670 -5.112 -21.951 1.00 92.94 184 ILE A C 1
ATOM 1433 O O . ILE A 1 184 ? 12.143 -4.024 -21.732 1.00 92.94 184 ILE A O 1
ATOM 1437 N N . TRP A 1 185 ? 12.033 -6.106 -22.560 1.00 94.31 185 TRP A N 1
ATOM 1438 C CA . TRP A 1 185 ? 10.696 -6.002 -23.112 1.00 94.31 185 TRP A CA 1
ATOM 1439 C C . TRP A 1 185 ? 9.651 -5.590 -22.066 1.00 94.31 185 TRP A C 1
ATOM 1441 O O . TRP A 1 185 ? 8.840 -4.698 -22.314 1.00 94.31 185 TRP A O 1
ATOM 1451 N N . SER A 1 186 ? 9.675 -6.199 -20.877 1.00 94.69 186 SER A N 1
ATOM 1452 C CA . SER A 1 186 ? 8.658 -5.940 -19.854 1.00 94.69 186 SER A CA 1
ATOM 1453 C C . SER A 1 186 ? 8.846 -4.579 -19.209 1.00 94.69 186 SER A C 1
ATOM 1455 O O . SER A 1 186 ? 7.874 -3.932 -18.825 1.00 94.69 186 SER A O 1
ATOM 1457 N N . VAL A 1 187 ? 10.096 -4.128 -19.117 1.00 95.88 187 VAL A N 1
ATOM 1458 C CA . VAL A 1 187 ? 10.448 -2.804 -18.617 1.00 95.88 187 VAL A CA 1
ATOM 1459 C C . VAL A 1 187 ? 10.046 -1.726 -19.622 1.00 95.88 187 VAL A C 1
ATOM 1461 O O . VAL A 1 187 ? 9.477 -0.716 -19.216 1.00 95.88 187 VAL A O 1
ATOM 1464 N N . TYR A 1 188 ? 10.220 -1.967 -20.923 1.00 97.19 188 TYR A N 1
ATOM 1465 C CA . TYR A 1 188 ? 9.684 -1.081 -21.954 1.00 97.19 188 TYR A CA 1
ATOM 1466 C C . TYR A 1 188 ? 8.153 -0.984 -21.880 1.00 97.19 188 TYR A C 1
ATOM 1468 O O . TYR A 1 188 ? 7.613 0.118 -21.786 1.00 97.19 188 TYR A O 1
ATOM 1476 N N . CYS A 1 189 ? 7.455 -2.125 -21.797 1.00 97.19 189 CYS A N 1
ATOM 1477 C CA . CYS A 1 189 ? 6.001 -2.153 -21.605 1.00 97.19 189 CYS A CA 1
ATOM 1478 C C . CYS A 1 189 ? 5.579 -1.377 -20.347 1.00 97.19 189 CYS A C 1
ATOM 1480 O O . CYS A 1 189 ? 4.644 -0.580 -20.389 1.00 97.19 189 CYS A O 1
ATOM 1482 N N . ARG A 1 190 ? 6.290 -1.560 -19.226 1.00 97.12 190 ARG A N 1
ATOM 1483 C CA . ARG A 1 190 ? 6.065 -0.799 -17.991 1.00 97.12 190 ARG A CA 1
ATOM 1484 C C . ARG A 1 190 ? 6.186 0.704 -18.222 1.00 97.12 190 ARG A C 1
ATOM 1486 O O . ARG A 1 190 ? 5.368 1.449 -17.685 1.00 97.12 190 ARG A O 1
ATOM 1493 N N . CYS A 1 191 ? 7.204 1.156 -18.953 1.00 98.06 191 CYS A N 1
ATOM 1494 C CA . CYS A 1 191 ? 7.405 2.572 -19.240 1.00 98.06 191 CYS A CA 1
ATOM 1495 C C . CYS A 1 191 ? 6.275 3.142 -20.099 1.00 98.06 191 CYS A C 1
ATOM 1497 O O . CYS A 1 191 ? 5.742 4.177 -19.721 1.00 98.06 191 CYS A O 1
ATOM 1499 N N . LEU A 1 192 ? 5.858 2.450 -21.165 1.00 98.12 192 LEU A N 1
ATOM 1500 C CA . LEU A 1 192 ? 4.722 2.880 -21.993 1.00 98.12 192 LEU A CA 1
ATOM 1501 C C . LEU A 1 192 ? 3.444 3.039 -21.164 1.00 98.12 192 LEU A C 1
ATOM 1503 O O . LEU A 1 192 ? 2.782 4.069 -21.225 1.00 98.12 192 LEU A O 1
ATOM 1507 N N . LEU A 1 193 ? 3.134 2.049 -20.325 1.00 98.31 193 LEU A N 1
ATOM 1508 C CA . LEU A 1 193 ? 1.982 2.114 -19.426 1.00 98.31 193 LEU A CA 1
ATOM 1509 C C . LEU A 1 193 ? 2.119 3.256 -18.409 1.00 98.31 193 LEU A C 1
ATOM 1511 O O . LEU A 1 193 ? 1.157 3.971 -18.158 1.00 98.31 193 LEU A O 1
ATOM 1515 N N . SER A 1 194 ? 3.317 3.469 -17.858 1.00 97.94 194 SER A N 1
ATOM 1516 C CA . SER A 1 194 ? 3.580 4.570 -16.917 1.00 97.94 194 SER A CA 1
ATOM 1517 C C . SER A 1 194 ? 3.433 5.949 -17.572 1.00 97.94 194 SER A C 1
ATOM 1519 O O . SER A 1 194 ? 3.058 6.900 -16.892 1.00 97.94 194 SER A O 1
ATOM 1521 N N . ASP A 1 195 ? 3.710 6.043 -18.874 1.00 97.44 195 ASP A N 1
ATOM 1522 C CA . ASP A 1 195 ? 3.547 7.245 -19.703 1.00 97.44 195 ASP A CA 1
ATOM 1523 C C . ASP A 1 195 ? 2.130 7.402 -20.278 1.00 97.44 195 ASP A C 1
ATOM 1525 O O . ASP A 1 195 ? 1.894 8.247 -21.133 1.00 97.44 195 ASP A O 1
ATOM 1529 N N . GLN A 1 196 ? 1.177 6.583 -19.825 1.00 96.94 196 GLN A N 1
ATOM 1530 C CA . GLN A 1 196 ? -0.207 6.580 -20.301 1.00 96.94 196 GLN A CA 1
ATOM 1531 C C . GLN A 1 196 ? -0.373 6.260 -21.801 1.00 96.94 196 GLN A C 1
ATOM 1533 O O . GLN A 1 196 ? -1.310 6.708 -22.460 1.00 96.94 196 GLN A O 1
ATOM 1538 N N . GLN A 1 197 ? 0.511 5.424 -22.345 1.00 96.19 197 GLN A N 1
ATOM 1539 C CA . GLN A 1 197 ? 0.463 4.958 -23.732 1.00 96.19 197 GLN A CA 1
ATOM 1540 C C . GLN A 1 197 ? -0.074 3.520 -23.821 1.00 96.19 197 GLN A C 1
ATOM 1542 O O . GLN A 1 197 ? 0.598 2.616 -24.323 1.00 96.19 197 GLN A O 1
ATOM 1547 N N . LEU A 1 198 ? -1.291 3.284 -23.311 1.00 94.19 198 LEU A N 1
ATOM 1548 C CA . LEU A 1 198 ? -1.895 1.943 -23.270 1.00 94.19 198 LEU A CA 1
ATOM 1549 C C . LEU A 1 198 ? -2.008 1.300 -24.661 1.00 94.19 198 LEU A C 1
ATOM 1551 O O . LEU A 1 198 ? -1.667 0.130 -24.818 1.00 94.19 198 LEU A O 1
ATOM 1555 N N . GLU A 1 199 ? -2.418 2.066 -25.674 1.00 94.12 199 GLU A N 1
ATOM 1556 C CA . GLU A 1 199 ? -2.556 1.576 -27.053 1.00 94.12 199 GLU A CA 1
ATOM 1557 C C . GLU A 1 199 ? -1.221 1.088 -27.631 1.00 94.12 199 GLU A C 1
ATOM 1559 O O . GLU A 1 199 ? -1.151 -0.002 -28.198 1.00 94.12 199 GLU A O 1
ATOM 1564 N N . ALA A 1 200 ? -0.132 1.828 -27.394 1.00 94.75 200 ALA A N 1
ATOM 1565 C CA . ALA A 1 200 ? 1.212 1.418 -27.802 1.00 94.75 200 ALA A CA 1
ATOM 1566 C C . ALA A 1 200 ? 1.700 0.172 -27.039 1.00 94.75 200 ALA A C 1
ATOM 1568 O O . ALA A 1 200 ? 2.473 -0.627 -27.568 1.00 94.75 200 ALA A O 1
ATOM 1569 N N . ALA A 1 201 ? 1.230 -0.027 -25.804 1.00 96.38 201 ALA A N 1
ATOM 1570 C CA . ALA A 1 201 ? 1.548 -1.203 -25.005 1.00 96.38 201 ALA A CA 1
ATOM 1571 C C . ALA A 1 201 ? 0.730 -2.452 -25.396 1.00 96.38 201 ALA A C 1
ATOM 1573 O O . ALA A 1 201 ? 1.167 -3.562 -25.093 1.00 96.38 201 ALA A O 1
ATOM 1574 N N . ARG A 1 202 ? -0.417 -2.333 -26.086 1.00 94.50 202 ARG A N 1
ATOM 1575 C CA . ARG A 1 202 ? -1.296 -3.482 -26.410 1.00 94.50 202 ARG A CA 1
ATOM 1576 C C . ARG A 1 202 ? -0.601 -4.635 -27.140 1.00 94.50 202 ARG A C 1
ATOM 1578 O O . ARG A 1 202 ? -0.769 -5.770 -26.696 1.00 94.50 202 ARG A O 1
ATOM 1585 N N . PRO A 1 203 ? 0.204 -4.415 -28.201 1.00 92.56 203 PRO A N 1
ATOM 1586 C CA . PRO A 1 203 ? 0.900 -5.516 -28.871 1.00 92.56 203 PRO A CA 1
ATOM 1587 C C . PRO A 1 203 ? 1.837 -6.263 -27.919 1.00 92.56 203 PRO A C 1
ATOM 1589 O O . PRO A 1 203 ? 2.026 -7.475 -28.035 1.00 92.56 203 PRO A O 1
ATOM 1592 N N . LEU A 1 204 ? 2.401 -5.543 -26.945 1.00 91.62 204 LEU A N 1
ATOM 1593 C CA . LEU A 1 204 ? 3.231 -6.133 -25.911 1.00 91.62 204 LEU A CA 1
ATOM 1594 C C . LEU A 1 204 ? 2.354 -6.975 -24.958 1.00 91.62 204 LEU A C 1
ATOM 1596 O O . LEU A 1 204 ? 2.592 -8.165 -24.759 1.00 91.62 204 LEU A O 1
ATOM 1600 N N . LEU A 1 205 ? 1.265 -6.418 -24.437 1.00 94.06 205 LEU A N 1
ATOM 1601 C CA . LEU A 1 205 ? 0.349 -7.161 -23.564 1.00 94.06 205 LEU A CA 1
ATOM 1602 C C . LEU A 1 205 ? -0.181 -8.454 -24.218 1.00 94.06 205 LEU A C 1
ATOM 1604 O O . LEU A 1 205 ? -0.181 -9.505 -23.575 1.00 94.06 205 LEU A O 1
ATOM 1608 N N . ASN A 1 206 ? -0.508 -8.417 -25.513 1.00 92.75 206 ASN A N 1
ATOM 1609 C CA . ASN A 1 206 ? -0.948 -9.591 -26.274 1.00 92.75 206 ASN A CA 1
ATOM 1610 C C . ASN A 1 206 ? 0.121 -10.690 -26.324 1.00 92.75 206 ASN A C 1
ATOM 1612 O O . ASN A 1 206 ? -0.186 -11.867 -26.159 1.00 92.75 206 ASN A O 1
ATOM 1616 N N . LYS A 1 207 ? 1.398 -10.328 -26.492 1.00 90.62 207 LYS A N 1
ATOM 1617 C CA . LYS A 1 207 ? 2.499 -11.303 -26.462 1.00 90.62 207 LYS A CA 1
ATOM 1618 C C . LYS A 1 207 ? 2.595 -12.010 -25.106 1.00 90.62 207 LYS A C 1
ATOM 1620 O O . LYS A 1 207 ? 2.864 -13.206 -25.060 1.00 90.62 207 LYS A O 1
ATOM 1625 N N . LEU A 1 208 ? 2.380 -11.290 -24.004 1.00 90.81 208 LEU A N 1
ATOM 1626 C CA . LEU A 1 208 ? 2.395 -11.880 -22.663 1.00 90.81 208 LEU A CA 1
ATOM 1627 C C . LEU A 1 208 ? 1.231 -12.862 -22.470 1.00 90.81 208 LEU A C 1
ATOM 1629 O O . LEU A 1 208 ? 1.432 -13.950 -21.931 1.00 90.81 208 LEU A O 1
ATOM 1633 N N . GLN A 1 209 ? 0.051 -12.507 -22.985 1.00 91.44 209 GLN A N 1
ATOM 1634 C CA . GLN A 1 209 ? -1.118 -13.385 -23.019 1.00 91.44 209 GLN A CA 1
ATOM 1635 C C . GLN A 1 209 ? -0.872 -14.647 -23.855 1.00 91.44 209 GLN A C 1
ATOM 1637 O O . GLN A 1 209 ? -1.202 -15.740 -23.406 1.00 91.44 209 GLN A O 1
ATOM 1642 N N . MET A 1 210 ? -0.237 -14.531 -25.027 1.00 91.38 210 MET A N 1
ATOM 1643 C CA . MET A 1 210 ? 0.129 -15.686 -25.863 1.00 91.38 210 MET A CA 1
ATOM 1644 C C . MET A 1 210 ? 1.090 -16.654 -25.160 1.00 91.38 210 MET A C 1
ATOM 1646 O O . MET A 1 210 ? 1.099 -17.843 -25.460 1.00 91.38 210 MET A O 1
ATOM 1650 N N . CYS A 1 211 ? 1.897 -16.162 -24.220 1.00 88.69 211 CYS A N 1
ATOM 1651 C CA . CYS A 1 211 ? 2.765 -16.983 -23.376 1.00 88.69 211 CYS A CA 1
ATOM 1652 C C . CYS A 1 211 ? 2.089 -17.404 -22.060 1.00 88.69 211 CYS A C 1
ATOM 1654 O O . CYS A 1 211 ? 2.789 -17.746 -21.101 1.00 88.69 211 CYS A O 1
ATOM 1656 N N . SER A 1 212 ? 0.757 -17.333 -21.989 1.00 88.75 212 SER A N 1
ATOM 1657 C CA . SER A 1 212 ? -0.068 -17.668 -20.822 1.00 88.75 212 SER A CA 1
ATOM 1658 C C . SER A 1 212 ? 0.405 -16.994 -19.533 1.00 88.75 212 SER A C 1
ATOM 1660 O O . SER A 1 212 ? 0.338 -17.584 -18.458 1.00 88.75 212 SER A O 1
ATOM 1662 N N . TYR A 1 213 ? 0.952 -15.778 -19.640 1.00 91.94 213 TYR A N 1
ATOM 1663 C CA . TYR A 1 213 ? 1.488 -15.016 -18.510 1.00 91.94 213 TYR A CA 1
ATOM 1664 C C . TYR A 1 213 ? 2.560 -15.761 -17.694 1.00 91.94 213 TYR A C 1
ATOM 1666 O O . TYR A 1 213 ? 2.808 -15.425 -16.540 1.00 91.94 213 TYR A O 1
ATOM 1674 N N . SER A 1 214 ? 3.243 -16.745 -18.287 1.00 91.75 214 SER A N 1
ATOM 1675 C CA . SER A 1 214 ? 4.192 -17.648 -17.609 1.00 91.75 214 SER A CA 1
ATOM 1676 C C . SER A 1 214 ? 5.471 -16.986 -17.075 1.00 91.75 214 SER A C 1
ATOM 1678 O O . SER A 1 214 ? 6.320 -17.666 -16.503 1.00 91.75 214 SER A O 1
ATOM 1680 N N . ILE A 1 215 ? 5.630 -15.667 -17.240 1.00 92.44 215 ILE A N 1
ATOM 1681 C CA . ILE A 1 215 ? 6.816 -14.902 -16.842 1.00 92.44 215 ILE A CA 1
ATOM 1682 C C . ILE A 1 215 ? 6.444 -13.915 -15.715 1.00 92.44 215 ILE A C 1
ATOM 1684 O O . ILE A 1 215 ? 6.062 -12.773 -15.998 1.00 92.44 215 ILE A O 1
ATOM 1688 N N . PRO A 1 216 ? 6.593 -14.290 -14.426 1.00 92.69 216 PRO A N 1
ATOM 1689 C CA . PRO A 1 216 ? 6.141 -13.464 -13.301 1.00 92.69 216 PRO A CA 1
ATOM 1690 C C . PRO A 1 216 ? 6.792 -12.076 -13.223 1.00 92.69 216 PRO A C 1
ATOM 1692 O O . PRO A 1 216 ? 6.148 -11.093 -12.857 1.00 92.69 216 PRO A O 1
ATOM 1695 N N . SER A 1 217 ? 8.068 -11.952 -13.604 1.00 92.12 217 SER A N 1
ATOM 1696 C CA . SER A 1 217 ? 8.770 -10.659 -13.640 1.00 92.12 217 SER A CA 1
ATOM 1697 C C . SER A 1 217 ? 8.179 -9.697 -14.679 1.00 92.12 217 SER A C 1
ATOM 1699 O O . SER A 1 217 ? 8.142 -8.480 -14.452 1.00 92.12 217 SER A O 1
ATOM 1701 N N . ALA A 1 218 ? 7.661 -10.230 -15.789 1.00 94.00 218 ALA A N 1
ATOM 1702 C CA . ALA A 1 218 ? 6.984 -9.442 -16.807 1.00 94.00 218 ALA A CA 1
ATOM 1703 C C . ALA A 1 218 ? 5.594 -9.001 -16.332 1.00 94.00 218 ALA A C 1
ATOM 1705 O O . ALA A 1 218 ? 5.286 -7.811 -16.410 1.00 94.00 218 ALA A O 1
ATOM 1706 N N . ASN A 1 219 ? 4.816 -9.910 -15.735 1.00 95.88 219 ASN A N 1
ATOM 1707 C CA . ASN A 1 219 ? 3.520 -9.599 -15.116 1.00 95.88 219 ASN A CA 1
ATOM 1708 C C . ASN A 1 219 ? 3.648 -8.492 -14.064 1.00 95.88 219 ASN A C 1
ATOM 1710 O O . ASN A 1 219 ? 2.916 -7.504 -14.085 1.00 95.88 219 ASN A O 1
ATOM 1714 N N . ARG A 1 220 ? 4.648 -8.607 -13.183 1.00 95.50 220 ARG A N 1
ATOM 1715 C CA . ARG A 1 220 ? 4.972 -7.576 -12.195 1.00 95.50 220 ARG A CA 1
ATOM 1716 C C . ARG A 1 220 ? 5.263 -6.226 -12.853 1.00 95.50 220 ARG A C 1
ATOM 1718 O O . ARG A 1 220 ? 4.787 -5.202 -12.369 1.00 95.50 220 ARG A O 1
ATOM 1725 N N . SER A 1 221 ? 6.041 -6.208 -13.936 1.00 95.94 221 SER A N 1
ATOM 1726 C CA . SER A 1 221 ? 6.372 -4.969 -14.657 1.00 95.94 221 SER A CA 1
ATOM 1727 C C . SER A 1 221 ? 5.116 -4.306 -15.235 1.00 95.94 221 SER A C 1
ATOM 1729 O O . SER A 1 221 ? 4.972 -3.088 -15.132 1.00 95.94 221 SER A O 1
ATOM 1731 N N . VAL A 1 222 ? 4.182 -5.102 -15.766 1.00 97.31 222 VAL A N 1
ATOM 1732 C CA . VAL A 1 222 ? 2.875 -4.626 -16.245 1.00 97.31 222 VAL A CA 1
ATOM 1733 C C . VAL A 1 222 ? 2.058 -4.025 -15.102 1.00 97.31 222 VAL A C 1
ATOM 1735 O O . VAL A 1 222 ? 1.636 -2.879 -15.217 1.00 97.31 222 VAL A O 1
ATOM 1738 N N . ILE A 1 223 ? 1.919 -4.718 -13.965 1.00 98.06 223 ILE A N 1
ATOM 1739 C CA . ILE A 1 223 ? 1.210 -4.199 -12.776 1.00 98.06 223 ILE A CA 1
ATOM 1740 C C . ILE A 1 223 ? 1.826 -2.875 -12.302 1.00 98.06 223 ILE A C 1
ATOM 1742 O O . ILE A 1 223 ? 1.114 -1.916 -12.001 1.00 98.06 223 ILE A O 1
ATOM 1746 N N . GLN A 1 224 ? 3.160 -2.786 -12.270 1.00 97.56 224 GLN A N 1
ATOM 1747 C CA . GLN A 1 224 ? 3.856 -1.538 -11.950 1.00 97.56 224 GLN A CA 1
ATOM 1748 C C . GLN A 1 224 ? 3.518 -0.415 -12.934 1.00 97.56 224 GLN A C 1
ATOM 1750 O O . GLN A 1 224 ? 3.308 0.720 -12.503 1.00 97.56 224 GLN A O 1
ATOM 1755 N N . GLY A 1 225 ? 3.495 -0.723 -14.230 1.00 97.94 225 GLY A N 1
ATOM 1756 C CA . GLY A 1 225 ? 3.168 0.223 -15.290 1.00 97.94 225 GLY A CA 1
ATOM 1757 C C . GLY A 1 225 ? 1.734 0.729 -15.186 1.00 97.94 225 GLY A C 1
ATOM 1758 O O . GLY A 1 225 ? 1.533 1.938 -15.136 1.00 97.94 225 GLY A O 1
ATOM 1759 N N . LEU A 1 226 ? 0.765 -0.183 -15.059 1.00 98.50 226 LEU A N 1
ATOM 1760 C CA . LEU A 1 226 ? -0.660 0.135 -14.919 1.00 98.50 226 LEU A CA 1
ATOM 1761 C C . LEU A 1 226 ? -0.915 1.031 -13.705 1.00 98.50 226 LEU A C 1
ATOM 1763 O O . LEU A 1 226 ? -1.507 2.099 -13.843 1.00 98.50 226 LEU A O 1
ATOM 1767 N N . TYR A 1 227 ? -0.386 0.664 -12.533 1.00 98.31 227 TYR A N 1
ATOM 1768 C CA . TYR A 1 227 ? -0.509 1.500 -11.337 1.00 98.31 227 TYR A CA 1
ATOM 1769 C C . TYR A 1 227 ? 0.127 2.889 -11.515 1.00 98.31 227 TYR A C 1
ATOM 1771 O O . TYR A 1 227 ? -0.464 3.897 -11.128 1.00 98.31 227 TYR A O 1
ATOM 1779 N N . THR A 1 228 ? 1.338 2.962 -12.080 1.00 97.75 228 THR A N 1
ATOM 1780 C CA . THR A 1 228 ? 2.056 4.240 -12.245 1.00 97.75 228 THR A CA 1
ATOM 1781 C C . THR A 1 228 ? 1.353 5.153 -13.248 1.00 97.75 228 THR A C 1
ATOM 1783 O O . THR A 1 228 ? 1.244 6.352 -13.000 1.00 97.75 228 THR A O 1
ATOM 1786 N N . GLY A 1 229 ? 0.825 4.575 -14.329 1.00 97.62 229 GLY A N 1
ATOM 1787 C CA . GLY A 1 229 ? 0.008 5.254 -15.333 1.00 97.62 229 GLY A CA 1
ATOM 1788 C C . GLY A 1 229 ? -1.413 5.581 -14.878 1.00 97.62 229 GLY A C 1
ATOM 1789 O O . GLY A 1 229 ? -2.167 6.151 -15.653 1.00 97.62 229 GLY A O 1
ATOM 1790 N N . LYS A 1 230 ? -1.779 5.258 -13.628 1.00 97.81 230 LYS A N 1
ATOM 1791 C CA . LYS A 1 230 ? -3.115 5.476 -13.045 1.00 97.81 230 LYS A CA 1
ATOM 1792 C C . LYS A 1 230 ? -4.248 4.680 -13.709 1.00 97.81 230 LYS A C 1
ATOM 1794 O O . LYS A 1 230 ? -5.415 5.003 -13.517 1.00 97.81 230 LYS A O 1
ATOM 1799 N N . TYR A 1 231 ? -3.918 3.596 -14.405 1.00 98.12 231 TYR A N 1
ATOM 1800 C CA . TYR A 1 231 ? -4.873 2.609 -14.916 1.00 98.12 231 TYR A CA 1
ATOM 1801 C C . TYR A 1 231 ? -5.287 1.649 -13.797 1.00 98.12 231 TYR A C 1
ATOM 1803 O O . TYR A 1 231 ? -4.926 0.470 -13.793 1.00 98.12 231 TYR A O 1
ATOM 1811 N N . TYR A 1 232 ? -5.931 2.182 -12.755 1.00 98.44 232 TYR A N 1
ATOM 1812 C CA . TYR A 1 232 ? -6.188 1.430 -11.526 1.00 98.44 232 TYR A CA 1
ATOM 1813 C C . TYR A 1 232 ? -7.156 0.271 -11.749 1.00 98.44 232 TYR A C 1
ATOM 1815 O O . TYR A 1 232 ? -6.898 -0.822 -11.251 1.00 98.44 232 TYR A O 1
ATOM 1823 N N . GLU A 1 233 ? -8.218 0.464 -12.530 1.00 98.25 233 GLU A N 1
ATOM 1824 C CA . GLU A 1 233 ? -9.148 -0.619 -12.848 1.00 98.25 233 GLU A CA 1
ATOM 1825 C C . GLU A 1 233 ? -8.477 -1.720 -13.670 1.00 98.25 233 GLU A C 1
ATOM 1827 O O . GLU A 1 233 ? -8.600 -2.896 -13.338 1.00 98.25 233 GLU A O 1
ATOM 1832 N N . GLU A 1 234 ? -7.717 -1.367 -14.706 1.00 97.94 234 GLU A N 1
ATOM 1833 C CA . GLU A 1 234 ? -6.984 -2.332 -15.525 1.00 97.94 234 GLU A CA 1
ATOM 1834 C C . GLU A 1 234 ? -5.918 -3.063 -14.707 1.00 97.94 234 GLU A C 1
ATOM 1836 O O . GLU A 1 234 ? -5.725 -4.264 -14.889 1.00 97.94 234 GLU A O 1
ATOM 1841 N N . CYS A 1 235 ? -5.257 -2.372 -13.773 1.00 98.31 235 CYS A N 1
ATOM 1842 C CA . CYS A 1 235 ? -4.327 -2.975 -12.820 1.00 98.31 235 CYS A CA 1
ATOM 1843 C C . CYS A 1 235 ? -5.014 -4.078 -12.004 1.00 98.31 235 CYS A C 1
ATOM 1845 O O . CYS A 1 235 ? -4.473 -5.177 -11.874 1.00 98.31 235 CYS A O 1
ATOM 1847 N N . LEU A 1 236 ? -6.222 -3.809 -11.501 1.00 98.50 236 LEU A N 1
ATOM 1848 C CA . LEU A 1 236 ? -7.014 -4.765 -10.725 1.00 98.50 236 LEU A CA 1
ATOM 1849 C C . LEU A 1 236 ? -7.541 -5.910 -11.590 1.00 98.50 236 LEU A C 1
ATOM 1851 O O . LEU A 1 236 ? -7.435 -7.064 -11.183 1.00 98.50 236 LEU A O 1
ATOM 1855 N N . ARG A 1 237 ? -8.045 -5.623 -12.797 1.00 97.81 237 ARG A N 1
ATOM 1856 C CA . ARG A 1 237 ? -8.486 -6.650 -13.757 1.00 97.81 237 ARG A CA 1
ATOM 1857 C C . ARG A 1 237 ? -7.338 -7.591 -14.117 1.00 97.81 237 ARG A C 1
ATOM 1859 O O . ARG A 1 237 ? -7.506 -8.804 -14.060 1.00 97.81 237 ARG A O 1
ATOM 1866 N N . PHE A 1 238 ? -6.159 -7.047 -14.415 1.00 97.25 238 PHE A N 1
ATOM 1867 C CA . PHE A 1 238 ? -4.968 -7.838 -14.721 1.00 97.25 238 PHE A CA 1
ATOM 1868 C C . PHE A 1 238 ? -4.508 -8.665 -13.512 1.00 97.25 238 PHE A C 1
ATOM 1870 O O . PHE A 1 238 ? -4.250 -9.857 -13.640 1.00 97.25 238 PHE A O 1
ATOM 1877 N N . PHE A 1 239 ? -4.453 -8.060 -12.321 1.00 97.69 239 PHE A N 1
ATOM 1878 C CA . PHE A 1 239 ? -4.096 -8.753 -11.081 1.00 97.69 239 PHE A CA 1
ATOM 1879 C C . PHE A 1 239 ? -5.052 -9.913 -10.761 1.00 97.69 239 PHE A C 1
ATOM 1881 O O . PHE A 1 239 ? -4.598 -11.017 -10.463 1.00 97.69 239 PHE A O 1
ATOM 1888 N N . ASN A 1 240 ? -6.364 -9.682 -10.851 1.00 97.06 240 ASN A N 1
ATOM 1889 C CA . ASN A 1 240 ? -7.377 -10.700 -10.580 1.00 97.06 240 ASN A CA 1
ATOM 1890 C C . ASN A 1 240 ? -7.355 -11.810 -11.638 1.00 97.06 240 ASN A C 1
ATOM 1892 O O . ASN A 1 240 ? -7.381 -12.978 -11.265 1.00 97.06 240 ASN A O 1
ATOM 1896 N N . GLY A 1 241 ? -7.190 -11.475 -12.922 1.00 96.31 241 GLY A N 1
ATOM 1897 C CA . GLY A 1 241 ? -7.050 -12.477 -13.983 1.00 96.31 241 GLY A CA 1
ATOM 1898 C C . GLY A 1 241 ? -5.847 -13.404 -13.771 1.00 96.31 241 GLY A C 1
ATOM 1899 O O . GLY A 1 241 ? -5.943 -14.609 -13.982 1.00 96.31 241 GLY A O 1
ATOM 1900 N N . LEU A 1 242 ? -4.723 -12.886 -13.261 1.00 96.06 242 LEU A N 1
ATOM 1901 C CA . LEU A 1 242 ? -3.581 -13.732 -12.890 1.00 96.06 242 LEU A CA 1
ATOM 1902 C C . LEU A 1 242 ? -3.883 -14.650 -11.698 1.00 96.06 242 LEU A C 1
ATOM 1904 O O . LEU A 1 242 ? -3.393 -15.776 -11.672 1.00 96.06 242 LEU A O 1
ATOM 1908 N N . LEU A 1 243 ? -4.681 -14.195 -10.727 1.00 94.06 243 LEU A N 1
ATOM 1909 C CA . LEU A 1 243 ? -5.121 -15.028 -9.602 1.00 94.06 243 LEU A CA 1
ATOM 1910 C C . LEU A 1 243 ? -6.133 -16.103 -10.010 1.00 94.06 243 LEU A C 1
ATOM 1912 O O . LEU A 1 243 ? -6.178 -17.152 -9.373 1.00 94.06 243 LEU A O 1
ATOM 1916 N N . GLU A 1 244 ? -6.947 -15.853 -11.033 1.00 94.12 244 GLU A N 1
ATOM 1917 C CA . GLU A 1 244 ? -7.858 -16.853 -11.600 1.00 94.12 244 GLU A CA 1
ATOM 1918 C C . GLU A 1 244 ? -7.084 -17.968 -12.309 1.00 94.12 244 GLU A C 1
ATOM 1920 O O . GLU A 1 244 ? -7.410 -19.143 -12.150 1.00 94.12 244 GLU A O 1
ATOM 1925 N N . LEU A 1 245 ? -6.022 -17.610 -13.037 1.00 93.44 245 LEU A N 1
ATOM 1926 C CA . LEU A 1 245 ? -5.131 -18.571 -13.694 1.00 93.44 245 LEU A CA 1
ATOM 1927 C C . LEU A 1 245 ? -4.242 -19.330 -12.702 1.00 93.44 245 LEU A C 1
ATOM 1929 O O . LEU A 1 245 ? -3.916 -20.495 -12.923 1.00 93.44 245 LEU A O 1
ATOM 1933 N N . ASP A 1 246 ? -3.840 -18.674 -11.616 1.00 92.25 246 ASP A N 1
ATOM 1934 C CA . ASP A 1 246 ? -3.017 -19.260 -10.568 1.00 92.25 246 ASP A CA 1
ATOM 1935 C C . ASP A 1 246 ? -3.406 -18.721 -9.188 1.00 92.25 246 ASP A C 1
ATOM 1937 O O . ASP A 1 246 ? -2.898 -17.703 -8.703 1.00 92.25 246 ASP A O 1
ATOM 1941 N N . ALA A 1 247 ? -4.268 -19.474 -8.504 1.00 89.00 247 ALA A N 1
ATOM 1942 C CA . ALA A 1 247 ? -4.750 -19.131 -7.170 1.00 89.00 247 ALA A CA 1
ATOM 1943 C C . ALA A 1 247 ? -3.633 -19.062 -6.112 1.00 89.00 247 ALA A C 1
ATOM 1945 O O . ALA A 1 247 ? -3.827 -18.434 -5.067 1.00 89.00 247 ALA A O 1
ATOM 1946 N N . LYS A 1 248 ? -2.466 -19.682 -6.363 1.00 86.75 248 LYS A N 1
ATOM 1947 C CA . LYS A 1 248 ? -1.296 -19.600 -5.472 1.00 86.75 248 LYS A CA 1
ATOM 1948 C C . LYS A 1 248 ? -0.522 -18.291 -5.647 1.00 86.75 248 LYS A C 1
ATOM 1950 O O . LYS A 1 248 ? 0.324 -17.982 -4.811 1.00 86.75 248 LYS A O 1
ATOM 1955 N N . GLY A 1 249 ? -0.805 -17.519 -6.697 1.00 88.06 249 GLY A N 1
ATOM 1956 C CA . GLY A 1 249 ? -0.196 -16.216 -6.945 1.00 88.06 249 GLY A CA 1
ATOM 1957 C C . GLY A 1 249 ? 1.280 -16.268 -7.351 1.00 88.06 249 GLY A C 1
ATOM 1958 O O . GLY A 1 249 ? 1.957 -15.245 -7.272 1.00 88.06 249 GLY A O 1
ATOM 1959 N N . LEU A 1 250 ? 1.793 -17.412 -7.812 1.00 89.56 250 LEU A N 1
ATOM 1960 C CA . LEU A 1 250 ? 3.152 -17.544 -8.352 1.00 89.56 250 LEU A CA 1
ATOM 1961 C C . LEU A 1 250 ? 3.330 -16.672 -9.603 1.00 89.56 250 LEU A C 1
ATOM 1963 O O . LEU A 1 250 ? 4.391 -16.076 -9.798 1.00 89.56 250 LEU A O 1
ATOM 1967 N N . LEU A 1 251 ? 2.274 -16.517 -10.408 1.00 93.06 251 LEU A N 1
ATOM 1968 C CA . LEU A 1 251 ? 2.272 -15.624 -11.575 1.00 93.06 251 LEU A CA 1
ATOM 1969 C C . LEU A 1 251 ? 2.370 -14.132 -11.215 1.00 93.06 251 LEU A C 1
ATOM 1971 O O . LEU A 1 251 ? 2.767 -13.326 -12.058 1.00 93.06 251 LEU A O 1
ATOM 1975 N N . LEU A 1 252 ? 2.051 -13.744 -9.976 1.00 91.44 252 LEU A N 1
ATOM 1976 C CA . LEU A 1 252 ? 2.133 -12.353 -9.519 1.00 91.44 252 LEU A CA 1
ATOM 1977 C C . LEU A 1 252 ? 3.566 -11.928 -9.165 1.00 91.44 252 LEU A C 1
ATOM 1979 O O . LEU A 1 252 ? 3.832 -10.733 -9.013 1.00 91.44 252 LEU A O 1
ATOM 1983 N N . GLY A 1 253 ? 4.498 -12.874 -9.046 1.00 84.12 253 GLY A N 1
ATOM 1984 C CA . GLY A 1 253 ? 5.882 -12.605 -8.677 1.00 84.12 253 GLY A CA 1
ATOM 1985 C C . GLY A 1 253 ? 6.047 -12.411 -7.171 1.00 84.12 253 GLY A C 1
ATOM 1986 O O . GLY A 1 253 ? 6.099 -13.384 -6.428 1.00 84.12 253 GLY A O 1
ATOM 1987 N N . ASP A 1 254 ? 6.192 -11.164 -6.716 1.00 88.19 254 ASP A N 1
ATOM 1988 C CA . ASP A 1 254 ? 6.511 -10.852 -5.318 1.00 88.19 254 ASP A CA 1
ATOM 1989 C C . ASP A 1 254 ? 5.451 -9.978 -4.627 1.00 88.19 254 ASP A C 1
ATOM 1991 O O . ASP A 1 254 ? 4.429 -9.585 -5.196 1.00 88.19 254 ASP A O 1
ATOM 1995 N N . ALA A 1 255 ? 5.715 -9.651 -3.359 1.00 93.75 255 ALA A N 1
ATOM 1996 C CA . ALA A 1 255 ? 4.849 -8.821 -2.529 1.00 93.75 255 ALA A CA 1
ATOM 1997 C C . ALA A 1 255 ? 4.486 -7.471 -3.170 1.00 93.75 255 ALA A C 1
ATOM 1999 O O . ALA A 1 255 ? 3.458 -6.898 -2.813 1.00 93.75 255 ALA A O 1
ATOM 2000 N N . LEU A 1 256 ? 5.294 -6.937 -4.096 1.00 95.38 256 LEU A N 1
ATOM 2001 C CA . LEU A 1 256 ? 5.016 -5.642 -4.706 1.00 95.38 256 LEU A CA 1
ATOM 2002 C C . LEU A 1 256 ? 3.720 -5.664 -5.520 1.00 95.38 256 LEU A C 1
ATOM 2004 O O . LEU A 1 256 ? 2.970 -4.695 -5.452 1.00 95.38 256 LEU A O 1
ATOM 2008 N N . SER A 1 257 ? 3.429 -6.752 -6.235 1.00 96.56 257 SER A N 1
ATOM 2009 C CA . SER A 1 257 ? 2.215 -6.866 -7.054 1.00 96.56 257 SER A CA 1
ATOM 2010 C C . SER A 1 257 ? 0.949 -6.745 -6.202 1.00 96.56 257 SER A C 1
ATOM 2012 O O . SER A 1 257 ? 0.077 -5.937 -6.511 1.00 96.56 257 SER A O 1
ATOM 2014 N N . PHE A 1 258 ? 0.904 -7.434 -5.056 1.00 97.44 258 PHE A N 1
ATOM 2015 C CA . PHE A 1 258 ? -0.178 -7.300 -4.072 1.00 97.44 258 PHE A CA 1
ATOM 2016 C C . PHE A 1 258 ? -0.281 -5.876 -3.524 1.00 97.44 258 PHE A C 1
ATOM 2018 O O . PHE A 1 258 ? -1.366 -5.310 -3.442 1.00 97.44 258 PHE A O 1
ATOM 2025 N N . GLN A 1 259 ? 0.852 -5.265 -3.170 1.00 98.00 259 GLN A N 1
ATOM 2026 C CA . GLN A 1 259 ? 0.862 -3.910 -2.620 1.00 98.00 259 GLN A CA 1
ATOM 2027 C C . GLN A 1 259 ? 0.340 -2.867 -3.617 1.00 98.00 259 GLN A C 1
ATOM 2029 O O . GLN A 1 259 ? -0.317 -1.911 -3.208 1.00 98.00 259 GLN A O 1
ATOM 2034 N N . LEU A 1 260 ? 0.641 -3.021 -4.909 1.00 98.31 260 LEU A N 1
ATOM 2035 C CA . LEU A 1 260 ? 0.145 -2.132 -5.960 1.00 98.31 260 LEU A CA 1
ATOM 2036 C C . LEU A 1 260 ? -1.328 -2.381 -6.280 1.00 98.31 260 LEU A C 1
ATOM 2038 O O . LEU A 1 260 ? -2.057 -1.413 -6.486 1.00 98.31 260 LEU A O 1
ATOM 2042 N N . ALA A 1 261 ? -1.782 -3.633 -6.245 1.00 98.31 261 ALA A N 1
ATOM 2043 C CA . ALA A 1 261 ? -3.197 -3.958 -6.378 1.00 98.31 261 ALA A CA 1
ATOM 2044 C C . ALA A 1 261 ? -4.014 -3.373 -5.212 1.00 98.31 261 ALA A C 1
ATOM 2046 O O . ALA A 1 261 ? -4.988 -2.674 -5.453 1.00 98.31 261 ALA A O 1
ATOM 2047 N N . ILE A 1 262 ? -3.553 -3.506 -3.959 1.00 98.62 262 ILE A N 1
ATOM 2048 C CA . ILE A 1 262 ? -4.189 -2.861 -2.792 1.00 98.62 262 ILE A CA 1
ATOM 2049 C C . ILE A 1 262 ? -4.273 -1.344 -2.976 1.00 98.62 262 ILE A C 1
ATOM 2051 O O . ILE A 1 262 ? -5.318 -0.741 -2.745 1.00 98.62 262 ILE A O 1
ATOM 2055 N N . LYS A 1 263 ? -3.175 -0.711 -3.405 1.00 98.56 263 LYS A N 1
ATOM 2056 C CA . LYS A 1 263 ? -3.173 0.731 -3.669 1.00 98.56 263 LYS A CA 1
ATOM 2057 C C . LYS A 1 263 ? -4.146 1.101 -4.787 1.00 98.56 263 LYS A C 1
ATOM 2059 O O . LYS A 1 263 ? -4.818 2.110 -4.651 1.00 98.56 263 LYS A O 1
ATOM 2064 N N . SER A 1 264 ? -4.241 0.299 -5.845 1.00 98.62 264 SER A N 1
ATOM 2065 C CA . SER A 1 264 ? -5.174 0.525 -6.959 1.00 98.62 264 SER A CA 1
ATOM 2066 C C . SER A 1 264 ? -6.628 0.4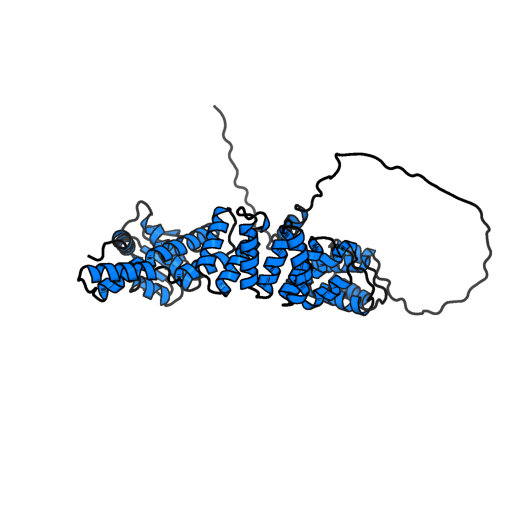05 -6.499 1.00 98.62 264 SER A C 1
ATOM 2068 O O . SER A 1 264 ? -7.403 1.321 -6.744 1.00 98.62 264 SER A O 1
ATOM 2070 N N . ALA A 1 265 ? -6.971 -0.650 -5.749 1.00 98.56 265 ALA A N 1
ATOM 2071 C CA . ALA A 1 265 ? -8.303 -0.855 -5.167 1.00 98.56 265 ALA A CA 1
ATOM 2072 C C . ALA A 1 265 ? -8.708 0.318 -4.267 1.00 98.56 265 ALA A C 1
ATOM 2074 O O . ALA A 1 265 ? -9.837 0.794 -4.317 1.00 98.56 265 ALA A O 1
ATOM 2075 N N . TYR A 1 266 ? -7.756 0.846 -3.495 1.00 98.00 266 TYR A N 1
ATOM 2076 C CA . TYR A 1 266 ? -7.987 2.026 -2.671 1.00 98.00 266 TYR A CA 1
ATOM 2077 C C . TYR A 1 266 ? -8.252 3.294 -3.499 1.00 98.00 266 TYR A C 1
ATOM 2079 O O . TYR A 1 266 ? -9.114 4.080 -3.122 1.00 98.00 266 TYR A O 1
ATOM 2087 N N . GLN A 1 267 ? -7.554 3.493 -4.626 1.00 97.75 267 GLN A N 1
ATOM 2088 C CA . GLN A 1 267 ? -7.780 4.651 -5.507 1.00 97.75 267 GLN A CA 1
ATOM 2089 C C . GLN A 1 267 ? -9.155 4.631 -6.185 1.00 97.75 267 GLN A C 1
ATOM 2091 O O . GLN A 1 267 ? -9.701 5.693 -6.454 1.00 97.75 267 GLN A O 1
ATOM 2096 N N . VAL A 1 268 ? -9.721 3.447 -6.437 1.00 97.25 268 VAL A N 1
ATOM 2097 C CA . VAL A 1 268 ? -11.081 3.293 -6.991 1.00 97.25 268 VAL A CA 1
ATOM 2098 C C . VAL A 1 268 ? -12.154 3.132 -5.906 1.00 97.25 268 VAL A C 1
ATOM 2100 O O . VAL A 1 268 ? -13.294 2.806 -6.212 1.00 97.25 268 VAL A O 1
ATOM 2103 N N . HIS A 1 269 ? -11.798 3.346 -4.634 1.00 96.06 269 HIS A N 1
ATOM 2104 C CA . HIS A 1 269 ? -12.684 3.214 -3.472 1.00 96.06 269 HIS A CA 1
ATOM 2105 C C . HIS A 1 269 ? -13.327 1.822 -3.283 1.00 96.06 269 HIS A C 1
ATOM 2107 O O . HIS A 1 269 ? -14.308 1.684 -2.552 1.00 96.06 269 HIS A O 1
ATOM 2113 N N . ASP A 1 270 ? -12.741 0.760 -3.847 1.00 96.75 270 ASP A N 1
ATOM 2114 C CA . ASP A 1 270 ? -13.178 -0.619 -3.598 1.00 96.75 270 ASP A CA 1
ATOM 2115 C C . ASP A 1 270 ? -12.537 -1.165 -2.312 1.00 96.75 270 ASP A C 1
ATOM 2117 O O . ASP A 1 270 ? -11.559 -1.921 -2.298 1.00 96.75 270 ASP A O 1
ATOM 2121 N N . TYR A 1 271 ? -13.104 -0.748 -1.183 1.00 96.31 271 TYR A N 1
ATOM 2122 C CA . TYR A 1 271 ? -12.624 -1.113 0.147 1.00 96.31 271 TYR A CA 1
ATOM 2123 C C . TYR A 1 271 ? -12.742 -2.611 0.444 1.00 96.31 271 TYR A C 1
ATOM 2125 O O . TYR A 1 271 ? -11.902 -3.164 1.157 1.00 96.31 271 TYR A O 1
ATOM 2133 N N . ARG A 1 272 ? -13.738 -3.301 -0.128 1.00 95.31 272 ARG A N 1
ATOM 2134 C CA . ARG A 1 272 ? -13.871 -4.758 0.027 1.00 95.31 272 ARG A CA 1
ATOM 2135 C C . ARG A 1 272 ? -12.706 -5.467 -0.647 1.00 95.31 272 ARG A C 1
ATOM 2137 O O . ARG A 1 272 ? -12.107 -6.370 -0.058 1.00 95.31 272 ARG A O 1
ATOM 2144 N N . GLN A 1 273 ? -12.341 -5.027 -1.846 1.00 97.19 273 GLN A N 1
ATOM 2145 C CA . GLN A 1 273 ? -11.217 -5.596 -2.568 1.00 97.19 273 GLN A CA 1
ATOM 2146 C C . GLN A 1 273 ? -9.872 -5.260 -1.906 1.00 97.19 273 GLN A C 1
ATOM 2148 O O . GLN A 1 273 ? -9.023 -6.147 -1.819 1.00 97.19 273 GLN A O 1
ATOM 2153 N N . VAL A 1 274 ? -9.694 -4.061 -1.326 1.00 98.31 274 VAL A N 1
ATOM 2154 C CA . VAL A 1 274 ? -8.514 -3.736 -0.490 1.00 98.31 274 VAL A CA 1
ATOM 2155 C C . VAL A 1 274 ? -8.304 -4.784 0.606 1.00 98.31 274 VAL A C 1
ATOM 2157 O O . VAL A 1 274 ? -7.204 -5.329 0.741 1.00 98.31 274 VAL A O 1
ATOM 2160 N N . LEU A 1 275 ? -9.355 -5.086 1.376 1.00 97.25 275 LEU A N 1
ATOM 2161 C CA . LEU A 1 275 ? -9.275 -6.045 2.479 1.00 97.25 275 LEU A CA 1
ATOM 2162 C C . LEU A 1 275 ? -9.057 -7.479 1.981 1.00 97.25 275 LEU A C 1
ATOM 2164 O O . LEU A 1 275 ? -8.236 -8.198 2.549 1.00 97.25 275 LEU A O 1
ATOM 2168 N N . SER A 1 276 ? -9.730 -7.873 0.897 1.00 96.50 276 SER A N 1
ATOM 2169 C CA . SER A 1 276 ? -9.582 -9.198 0.278 1.00 96.50 276 SER A CA 1
ATOM 2170 C C . SER A 1 276 ? -8.156 -9.451 -0.226 1.00 96.50 276 SER A C 1
ATOM 2172 O O . SER A 1 276 ? -7.558 -10.488 0.072 1.00 96.50 276 SER A O 1
ATOM 2174 N N . ILE A 1 277 ? -7.561 -8.485 -0.937 1.00 97.38 277 ILE A N 1
ATOM 2175 C CA . ILE A 1 277 ? -6.185 -8.607 -1.437 1.00 97.38 277 ILE A CA 1
ATOM 2176 C C . ILE A 1 277 ? -5.192 -8.624 -0.267 1.00 97.38 277 ILE A C 1
ATOM 2178 O O . ILE A 1 277 ? -4.246 -9.416 -0.277 1.00 97.38 277 ILE A O 1
ATOM 2182 N N . TYR A 1 278 ? -5.402 -7.790 0.757 1.00 97.31 278 TYR A N 1
ATOM 2183 C CA . TYR A 1 278 ? -4.545 -7.774 1.943 1.00 97.31 278 TYR A CA 1
ATOM 2184 C C . TYR A 1 278 ? -4.574 -9.104 2.708 1.00 97.31 278 TYR A C 1
ATOM 2186 O O . TYR A 1 278 ? -3.519 -9.621 3.070 1.00 97.31 278 TYR A O 1
ATOM 2194 N N . ASP A 1 279 ? -5.753 -9.693 2.912 1.00 95.19 279 ASP A N 1
ATOM 2195 C CA . ASP A 1 279 ? -5.889 -10.995 3.571 1.00 95.19 279 ASP A CA 1
ATOM 2196 C C . ASP A 1 279 ? -5.151 -12.100 2.799 1.00 95.19 279 ASP A C 1
ATOM 2198 O O . ASP A 1 279 ? -4.368 -12.853 3.384 1.00 95.19 279 ASP A O 1
ATOM 2202 N N . ARG A 1 280 ? -5.290 -12.139 1.465 1.00 94.06 280 ARG A N 1
ATOM 2203 C CA . ARG A 1 280 ? -4.531 -13.067 0.604 1.00 94.06 280 ARG A CA 1
ATOM 2204 C C . ARG A 1 280 ? -3.022 -12.871 0.725 1.00 94.06 280 ARG A C 1
ATOM 2206 O O . ARG A 1 280 ? -2.277 -13.847 0.826 1.00 94.06 280 ARG A O 1
ATOM 2213 N N . MET A 1 281 ? -2.570 -11.618 0.744 1.00 94.44 281 MET A N 1
ATOM 2214 C CA . MET A 1 281 ? -1.160 -11.271 0.907 1.00 94.44 281 MET A CA 1
ATOM 2215 C C . MET A 1 281 ? -0.605 -11.796 2.242 1.00 94.44 281 MET A C 1
ATOM 2217 O O . MET A 1 281 ? 0.457 -12.419 2.266 1.00 94.44 281 MET A O 1
ATOM 2221 N N . VAL A 1 282 ? -1.337 -11.594 3.343 1.00 92.44 282 VAL A N 1
ATOM 2222 C CA . VAL A 1 282 ? -0.942 -12.059 4.682 1.00 92.44 282 VAL A CA 1
ATOM 2223 C C . VAL A 1 282 ? -0.958 -13.585 4.775 1.00 92.44 282 VAL A C 1
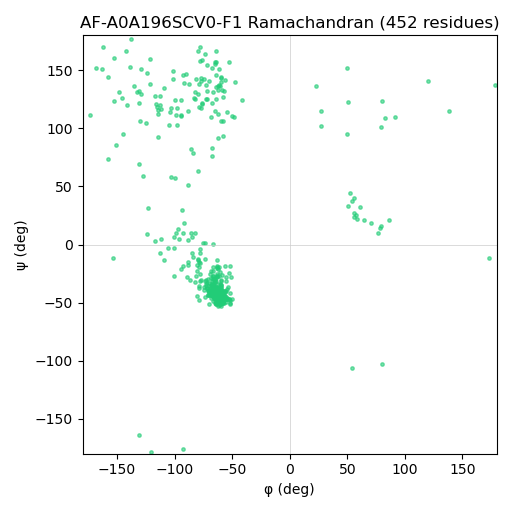ATOM 2225 O O . VAL A 1 282 ? 0.009 -14.160 5.270 1.00 92.44 282 VAL A O 1
ATOM 2228 N N . LYS A 1 283 ? -1.996 -14.252 4.251 1.00 92.12 283 LYS A N 1
ATOM 2229 C CA . LYS A 1 283 ? -2.085 -15.726 4.192 1.00 92.12 283 LYS A CA 1
ATOM 2230 C C . LYS A 1 283 ? -0.938 -16.356 3.402 1.00 92.12 283 LYS A C 1
ATOM 2232 O O . LYS A 1 283 ? -0.495 -17.450 3.729 1.00 92.12 283 LYS A O 1
ATOM 2237 N N . SER A 1 284 ? -0.420 -15.636 2.411 1.00 90.25 284 SER A N 1
ATOM 2238 C CA . SER A 1 284 ? 0.744 -16.044 1.618 1.00 90.25 284 SER A CA 1
ATOM 2239 C C . SER A 1 284 ? 2.086 -15.724 2.299 1.00 90.25 284 SER A C 1
ATOM 2241 O O . SER A 1 284 ? 3.133 -15.811 1.665 1.00 90.25 284 SER A O 1
ATOM 2243 N N . ASN A 1 285 ? 2.080 -15.325 3.579 1.00 90.94 285 ASN A N 1
ATOM 2244 C CA . ASN A 1 285 ? 3.257 -14.911 4.351 1.00 90.94 285 ASN A CA 1
ATOM 2245 C C . ASN A 1 285 ? 4.058 -13.757 3.718 1.00 90.94 285 ASN A C 1
ATOM 2247 O O . ASN A 1 285 ? 5.258 -13.605 3.962 1.00 90.94 285 ASN A O 1
ATOM 2251 N N . LEU A 1 286 ? 3.404 -12.900 2.928 1.00 91.94 286 LEU A N 1
ATOM 2252 C CA . LEU A 1 286 ? 4.045 -11.745 2.307 1.00 91.94 286 LEU A CA 1
ATOM 2253 C C . LEU A 1 286 ? 3.997 -10.529 3.239 1.00 91.94 286 LEU A C 1
ATOM 2255 O O . LEU A 1 286 ? 2.987 -10.226 3.875 1.00 91.94 286 LEU A O 1
ATOM 2259 N N . SER A 1 287 ? 5.105 -9.788 3.308 1.00 91.00 287 SER A N 1
ATOM 2260 C CA . SER A 1 287 ? 5.206 -8.614 4.181 1.00 91.00 287 SER A CA 1
ATOM 2261 C C . SER A 1 287 ? 4.606 -7.357 3.545 1.00 91.00 287 SER A C 1
ATOM 2263 O O . SER A 1 287 ? 4.969 -6.954 2.437 1.00 91.00 287 SER A O 1
ATOM 2265 N N . ALA A 1 288 ? 3.686 -6.711 4.263 1.00 93.88 288 ALA A N 1
ATOM 2266 C CA . ALA A 1 288 ? 3.112 -5.434 3.857 1.00 93.88 288 ALA A CA 1
ATOM 2267 C C . ALA A 1 288 ? 4.057 -4.266 4.172 1.00 93.88 288 ALA A C 1
ATOM 2269 O O . ALA A 1 288 ? 4.661 -4.193 5.247 1.00 93.88 288 ALA A O 1
ATOM 2270 N N . SER A 1 289 ? 4.161 -3.319 3.239 1.00 94.69 289 SER A N 1
ATOM 2271 C CA . SER A 1 289 ? 4.870 -2.060 3.471 1.00 94.69 289 SER A CA 1
ATOM 2272 C C . SER A 1 289 ? 4.037 -1.105 4.333 1.00 94.69 289 SER A C 1
ATOM 2274 O O . SER A 1 289 ? 2.811 -1.214 4.391 1.00 94.69 289 SER A O 1
ATOM 2276 N N . ARG A 1 290 ? 4.694 -0.127 4.979 1.00 93.88 290 ARG A N 1
ATOM 2277 C CA . ARG A 1 290 ? 4.014 0.893 5.804 1.00 93.88 290 ARG A CA 1
ATOM 2278 C C . ARG A 1 290 ? 2.845 1.572 5.069 1.00 93.88 290 ARG A C 1
ATOM 2280 O O . ARG A 1 290 ? 1.769 1.617 5.657 1.00 93.88 290 ARG A O 1
ATOM 2287 N N . PRO A 1 291 ? 2.988 2.032 3.805 1.00 95.38 291 PRO A N 1
ATOM 2288 C CA . PRO A 1 291 ? 1.869 2.643 3.088 1.00 95.38 291 PRO A CA 1
ATOM 2289 C C . PRO A 1 291 ? 0.665 1.712 2.929 1.00 95.38 291 PRO A C 1
ATOM 2291 O O . PRO A 1 291 ? -0.466 2.167 3.020 1.00 95.38 291 PRO A O 1
ATOM 2294 N N . VAL A 1 292 ? 0.892 0.411 2.719 1.00 97.00 292 VAL A N 1
ATOM 2295 C CA . VAL A 1 292 ? -0.196 -0.568 2.577 1.00 97.00 292 VAL A CA 1
ATOM 2296 C C . VAL A 1 292 ? -0.905 -0.809 3.902 1.00 97.00 292 VAL A C 1
ATOM 2298 O O . VAL A 1 292 ? -2.129 -0.806 3.931 1.00 97.00 292 VAL A O 1
ATOM 2301 N N . VAL A 1 293 ? -0.161 -0.948 5.003 1.00 95.62 293 VAL A N 1
ATOM 2302 C CA . VAL A 1 293 ? -0.768 -1.061 6.339 1.00 95.62 293 VAL A CA 1
ATOM 2303 C C . VAL A 1 293 ? -1.613 0.170 6.649 1.00 95.62 293 VAL A C 1
ATOM 2305 O O . VAL A 1 293 ? -2.730 0.029 7.127 1.00 95.62 293 VAL A O 1
ATOM 2308 N N . TYR A 1 294 ? -1.119 1.365 6.324 1.00 95.25 294 TYR A N 1
ATOM 2309 C CA . TYR A 1 294 ? -1.842 2.611 6.578 1.00 95.25 294 TYR A CA 1
ATOM 2310 C C . TYR A 1 294 ? -3.116 2.718 5.733 1.00 95.25 294 TYR A C 1
ATOM 2312 O O . TYR A 1 294 ? -4.143 3.125 6.265 1.00 95.25 294 TYR A O 1
ATOM 2320 N N . ILE A 1 295 ? -3.081 2.294 4.465 1.00 96.88 295 ILE A N 1
ATOM 2321 C CA . ILE A 1 295 ? -4.277 2.192 3.612 1.00 96.88 295 ILE A CA 1
ATOM 2322 C C . ILE A 1 295 ? -5.307 1.243 4.233 1.00 96.88 295 ILE A C 1
ATOM 2324 O O . ILE A 1 295 ? -6.465 1.611 4.394 1.00 96.88 295 ILE A O 1
ATOM 2328 N N . VAL A 1 296 ? -4.886 0.039 4.626 1.00 96.88 296 VAL A N 1
ATOM 2329 C CA . VAL A 1 296 ? -5.785 -0.968 5.209 1.00 96.88 296 VAL A CA 1
ATOM 2330 C C . VAL A 1 296 ? -6.378 -0.477 6.530 1.00 96.88 296 VAL A C 1
ATOM 2332 O O . VAL A 1 296 ? -7.577 -0.616 6.749 1.00 96.88 296 VAL A O 1
ATOM 2335 N N . SER A 1 297 ? -5.574 0.151 7.392 1.00 94.81 297 SER A N 1
ATOM 2336 C CA . SER A 1 297 ? -6.067 0.790 8.613 1.00 94.81 297 SER A CA 1
ATOM 2337 C C . SER A 1 297 ? -7.080 1.893 8.310 1.00 94.81 297 SER A C 1
ATOM 2339 O O . SER A 1 297 ? -8.135 1.918 8.929 1.00 94.81 297 SER A O 1
ATOM 2341 N N . SER A 1 298 ? -6.814 2.766 7.336 1.00 94.81 298 SER A N 1
ATOM 2342 C CA . SER A 1 298 ? -7.770 3.806 6.935 1.00 94.81 298 SER A CA 1
ATOM 2343 C C . SER A 1 298 ? -9.090 3.217 6.438 1.00 94.81 298 SER A C 1
ATOM 2345 O O . SER A 1 298 ? -10.146 3.713 6.809 1.00 94.81 298 SER A O 1
ATOM 2347 N N . VAL A 1 299 ? -9.053 2.111 5.688 1.00 96.69 299 VAL A N 1
ATOM 2348 C CA . VAL A 1 299 ? -10.267 1.403 5.255 1.00 96.69 299 VAL A CA 1
ATOM 2349 C C . VAL A 1 299 ? -11.084 0.879 6.441 1.00 96.69 299 VAL A C 1
ATOM 2351 O O . VAL A 1 299 ? -12.302 1.002 6.427 1.00 96.69 299 VAL A O 1
ATOM 2354 N N . TYR A 1 300 ? -10.454 0.339 7.487 1.00 95.94 300 TYR A N 1
ATOM 2355 C CA . TYR A 1 300 ? -11.179 -0.091 8.694 1.00 95.94 300 TYR A CA 1
ATOM 2356 C C . TYR A 1 300 ? -11.754 1.065 9.521 1.00 95.94 300 TYR A C 1
ATOM 2358 O O . TYR A 1 300 ? -12.707 0.865 10.271 1.00 95.94 300 TYR A O 1
ATOM 2366 N N . GLU A 1 301 ? -11.166 2.255 9.429 1.00 93.25 301 GLU A N 1
ATOM 2367 C CA . GLU A 1 301 ? -11.648 3.432 10.149 1.00 93.25 301 GLU A CA 1
ATOM 2368 C C . GLU A 1 301 ? -12.834 4.093 9.433 1.00 93.25 301 GLU A C 1
ATOM 2370 O O . GLU A 1 301 ? -13.843 4.388 10.077 1.00 93.25 301 GLU A O 1
ATOM 2375 N N . GLN A 1 302 ? -12.725 4.242 8.108 1.00 91.38 302 GLN A N 1
ATOM 2376 C CA . GLN A 1 302 ? -13.662 4.983 7.253 1.00 91.38 302 GLN A CA 1
ATOM 2377 C C . GLN A 1 302 ? -14.733 4.101 6.612 1.00 91.38 302 GLN A C 1
ATOM 2379 O O . GLN A 1 302 ? -15.763 4.598 6.166 1.00 91.38 302 GLN A O 1
ATOM 2384 N N . GLY A 1 303 ? -14.483 2.796 6.513 1.00 92.25 303 GLY A N 1
ATOM 2385 C CA . GLY A 1 303 ? -15.393 1.853 5.884 1.00 92.25 303 GLY A CA 1
ATOM 2386 C C . GLY A 1 303 ? -16.719 1.737 6.631 1.00 92.25 303 GLY A C 1
ATOM 2387 O O . GLY A 1 303 ? -16.785 1.781 7.861 1.00 92.25 303 GLY A O 1
ATOM 2388 N N . GLU A 1 304 ? -17.787 1.531 5.866 1.00 93.44 304 GLU A N 1
ATOM 2389 C CA . GLU A 1 304 ? -19.150 1.380 6.383 1.00 93.44 304 GLU A CA 1
ATOM 2390 C C . GLU A 1 304 ? -19.536 -0.087 6.609 1.00 93.44 304 GLU A C 1
ATOM 2392 O O . GLU A 1 304 ? -20.701 -0.465 6.506 1.00 93.44 304 GLU A O 1
ATOM 2397 N N . PHE A 1 305 ? -18.563 -0.949 6.919 1.00 92.38 305 PHE A N 1
ATOM 2398 C CA . PHE A 1 305 ? -18.807 -2.386 7.103 1.00 92.38 305 PHE A CA 1
ATOM 2399 C C . PHE A 1 305 ? -19.749 -2.678 8.280 1.00 92.38 305 PHE A C 1
ATOM 2401 O O . PHE A 1 305 ? -20.443 -3.690 8.285 1.00 92.38 305 PHE A O 1
ATOM 2408 N N . TRP A 1 306 ? -19.797 -1.764 9.248 1.00 93.06 306 TRP A N 1
ATOM 2409 C CA . TRP A 1 306 ? -20.693 -1.785 10.401 1.00 93.06 306 TRP A CA 1
ATOM 2410 C C . TRP A 1 306 ? -22.171 -1.560 10.050 1.00 93.06 306 TRP A C 1
ATOM 2412 O O . TRP A 1 306 ? -23.038 -1.949 10.831 1.00 93.06 306 TRP A O 1
ATOM 2422 N N . ARG A 1 307 ? -22.473 -0.927 8.905 1.00 94.12 307 ARG A N 1
ATOM 2423 C CA . ARG A 1 307 ? -23.824 -0.445 8.578 1.00 94.12 307 ARG A CA 1
ATOM 2424 C C . ARG A 1 307 ? -24.842 -1.579 8.506 1.00 94.12 307 ARG A C 1
ATOM 2426 O O . ARG A 1 307 ? -25.914 -1.454 9.080 1.00 94.12 307 ARG A O 1
ATOM 2433 N N . VAL A 1 308 ? -24.471 -2.700 7.886 1.00 92.00 308 VAL A N 1
ATOM 2434 C CA . VAL A 1 308 ? -25.350 -3.877 7.756 1.00 92.00 308 VAL A CA 1
ATOM 2435 C C . VAL A 1 308 ? -25.775 -4.391 9.133 1.00 92.00 308 VAL A C 1
ATOM 2437 O O . VAL A 1 308 ? -26.958 -4.563 9.396 1.00 92.00 308 VAL A O 1
ATOM 2440 N N . TYR A 1 309 ? -24.815 -4.556 10.046 1.00 91.75 309 TYR A N 1
ATOM 2441 C CA . TYR A 1 309 ? -25.092 -5.047 11.396 1.00 91.75 309 TYR A CA 1
ATOM 2442 C C . TYR A 1 309 ? -25.919 -4.052 12.224 1.00 91.75 309 TYR A C 1
ATOM 2444 O O . TYR A 1 309 ? -26.810 -4.454 12.973 1.00 91.75 309 TYR A O 1
ATOM 2452 N N . TYR A 1 310 ? -25.656 -2.752 12.062 1.00 94.25 310 TYR A N 1
ATOM 2453 C CA . TYR A 1 310 ? -26.447 -1.694 12.687 1.00 94.25 310 TYR A CA 1
ATOM 2454 C C . TYR A 1 310 ? -27.907 -1.731 12.215 1.00 94.25 310 TYR A C 1
ATOM 2456 O O . TYR A 1 310 ? -28.821 -1.775 13.038 1.00 94.25 310 TYR A O 1
ATOM 2464 N N . GLU A 1 311 ? -28.131 -1.752 10.900 1.00 93.94 311 GLU A N 1
ATOM 2465 C CA . GLU A 1 311 ? -29.467 -1.778 10.297 1.00 93.94 311 GLU A CA 1
ATOM 2466 C C . GLU A 1 311 ? -30.242 -3.042 10.686 1.00 93.94 311 GLU A C 1
ATOM 2468 O O . GLU A 1 311 ? -31.416 -2.947 11.046 1.00 93.94 311 GLU A O 1
ATOM 2473 N N . ASP A 1 312 ? -29.582 -4.204 10.705 1.00 92.94 312 ASP A N 1
ATOM 2474 C CA . ASP A 1 312 ? -30.189 -5.462 11.142 1.00 92.94 312 ASP A CA 1
ATOM 2475 C C . ASP A 1 312 ? -30.622 -5.410 12.616 1.00 92.94 312 ASP A C 1
ATOM 2477 O O . ASP A 1 312 ? -31.748 -5.800 12.933 1.00 92.94 312 ASP A O 1
ATOM 2481 N N . LYS A 1 313 ? -29.787 -4.876 13.523 1.00 90.69 313 LYS A N 1
ATOM 2482 C CA . LYS A 1 313 ? -30.159 -4.701 14.941 1.00 90.69 313 LYS A CA 1
ATOM 2483 C C . LYS A 1 313 ? -31.346 -3.754 15.114 1.00 90.69 313 LYS A C 1
ATOM 2485 O O . LYS A 1 313 ? -32.258 -4.050 15.885 1.00 90.69 313 LYS A O 1
ATOM 2490 N N . ILE A 1 314 ? -31.356 -2.630 14.396 1.00 92.06 314 ILE A N 1
ATOM 2491 C CA . ILE A 1 314 ? -32.470 -1.674 14.444 1.00 92.06 314 ILE A CA 1
ATOM 2492 C C . ILE A 1 314 ? -33.759 -2.310 13.912 1.00 92.06 314 ILE A C 1
ATOM 2494 O O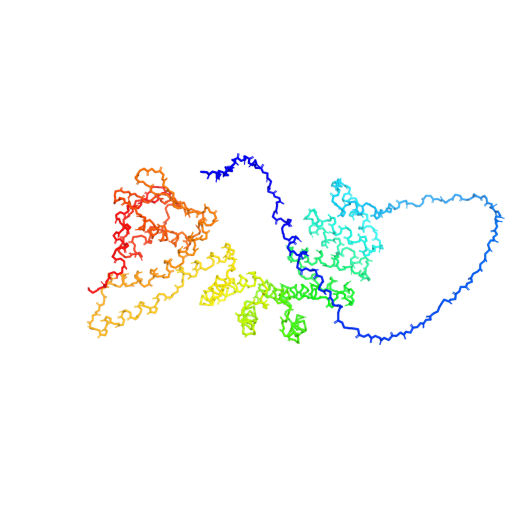 . ILE A 1 314 ? -34.819 -2.103 14.506 1.00 92.06 314 ILE A O 1
ATOM 2498 N N . ARG A 1 315 ? -33.684 -3.102 12.833 1.00 91.81 315 ARG A N 1
ATOM 2499 C CA . ARG A 1 315 ? -34.837 -3.836 12.294 1.00 91.81 315 ARG A CA 1
ATOM 2500 C C . ARG A 1 315 ? -35.391 -4.826 13.318 1.00 91.81 315 ARG A C 1
ATOM 2502 O O . ARG A 1 315 ? -36.578 -4.767 13.603 1.00 91.81 315 ARG A O 1
ATOM 2509 N N . LEU A 1 316 ? -34.542 -5.649 13.937 1.00 91.56 316 LEU A N 1
ATOM 2510 C CA . LEU A 1 316 ? -34.966 -6.642 14.935 1.00 91.56 316 LEU A CA 1
ATOM 2511 C C . LEU A 1 316 ? -35.700 -6.022 16.136 1.00 91.56 316 LEU A C 1
ATOM 2513 O O . LEU A 1 316 ? -36.694 -6.576 16.606 1.00 91.56 316 LEU A O 1
ATOM 2517 N N . LEU A 1 317 ? -35.242 -4.862 16.619 1.00 89.94 317 LEU A N 1
ATOM 2518 C CA . LEU A 1 317 ? -35.926 -4.138 17.695 1.00 89.94 317 LEU A CA 1
ATOM 2519 C C . LEU A 1 317 ? -37.302 -3.639 17.246 1.00 89.94 317 LEU A C 1
ATOM 2521 O O . LEU A 1 317 ? -38.283 -3.842 17.960 1.00 89.94 317 LEU A O 1
ATOM 2525 N N . ARG A 1 318 ? -37.397 -3.068 16.038 1.00 89.88 318 ARG A N 1
ATOM 2526 C CA . ARG A 1 318 ? -38.676 -2.610 15.473 1.00 89.88 318 ARG A CA 1
ATOM 2527 C C . ARG A 1 318 ? -39.657 -3.756 15.246 1.00 89.88 318 ARG A C 1
ATOM 2529 O O . ARG A 1 318 ? -40.825 -3.607 15.590 1.00 89.88 318 ARG A O 1
ATOM 2536 N N . ASP A 1 319 ? -39.184 -4.888 14.729 1.00 92.56 319 ASP A N 1
ATOM 2537 C CA . ASP A 1 319 ? -39.990 -6.098 14.518 1.00 92.56 319 ASP A CA 1
ATOM 2538 C C . ASP A 1 319 ? -40.514 -6.664 15.850 1.00 92.56 319 ASP A C 1
ATOM 2540 O O . ASP A 1 319 ? -41.593 -7.248 15.904 1.00 92.56 319 ASP A O 1
ATOM 2544 N N . SER A 1 320 ? -39.785 -6.420 16.944 1.00 91.06 320 SER A N 1
ATOM 2545 C CA . SER A 1 320 ? -40.189 -6.756 18.316 1.00 91.06 320 SER A CA 1
ATOM 2546 C C . SER A 1 320 ? -41.084 -5.688 18.970 1.00 91.06 320 SER A C 1
ATOM 2548 O O . SER A 1 320 ? -41.363 -5.769 20.163 1.00 91.06 320 SER A O 1
ATOM 2550 N N . GLY A 1 321 ? -41.516 -4.665 18.223 1.00 91.50 321 GLY A N 1
ATOM 2551 C CA . GLY A 1 321 ? -42.348 -3.565 18.722 1.00 91.50 321 GLY A CA 1
ATOM 2552 C C . GLY A 1 321 ? -41.601 -2.510 19.549 1.00 91.50 321 GLY A C 1
ATOM 2553 O O . GLY A 1 321 ? -42.238 -1.649 20.154 1.00 91.50 321 GLY A O 1
ATOM 2554 N N . ILE A 1 322 ? -40.265 -2.544 19.582 1.00 91.44 322 ILE A N 1
ATOM 2555 C CA . ILE A 1 322 ? -39.423 -1.625 20.360 1.00 91.44 322 ILE A CA 1
ATOM 2556 C C . ILE A 1 322 ? -38.889 -0.519 19.443 1.00 91.44 322 ILE A C 1
ATOM 2558 O O . ILE A 1 322 ? -38.213 -0.783 18.449 1.00 91.44 322 ILE A O 1
ATOM 2562 N N . ILE A 1 323 ? -39.143 0.744 19.799 1.00 89.38 323 ILE A N 1
ATOM 2563 C CA . ILE A 1 323 ? -38.532 1.907 19.140 1.00 89.38 323 ILE A CA 1
ATOM 2564 C C . ILE A 1 323 ? -37.291 2.312 19.947 1.00 89.38 323 ILE A C 1
ATOM 2566 O O . ILE A 1 323 ? -37.448 2.803 21.066 1.00 89.38 323 ILE A O 1
ATOM 2570 N N . PRO A 1 324 ? -36.065 2.137 19.416 1.00 87.94 324 PRO A N 1
ATOM 2571 C CA . PRO A 1 324 ? -34.854 2.402 20.185 1.00 87.94 324 PRO A CA 1
ATOM 2572 C C . PRO A 1 324 ? -34.706 3.892 20.514 1.00 87.94 324 PRO A C 1
ATOM 2574 O O . PRO A 1 324 ? -34.788 4.738 19.614 1.00 87.94 324 PRO A O 1
ATOM 2577 N N . THR A 1 325 ? -34.426 4.216 21.778 1.00 90.69 325 THR A N 1
ATOM 2578 C CA . THR A 1 325 ? -34.105 5.585 22.211 1.00 90.69 325 THR A CA 1
ATOM 2579 C C . THR A 1 325 ? -32.804 6.077 21.571 1.00 90.69 325 THR A C 1
ATOM 2581 O O . THR A 1 325 ? -32.013 5.299 21.036 1.00 90.69 325 THR A O 1
ATOM 2584 N N . LYS A 1 326 ? -32.532 7.387 21.641 1.00 88.19 326 LYS A N 1
ATOM 2585 C CA . LYS A 1 326 ? -31.277 7.962 21.126 1.00 88.19 326 LYS A CA 1
ATOM 2586 C C . LYS A 1 326 ? -30.039 7.312 21.763 1.00 88.19 326 LYS A C 1
ATOM 2588 O O . LYS A 1 326 ? -29.066 7.043 21.068 1.00 88.19 326 LYS A O 1
ATOM 2593 N N . GLU A 1 327 ? -30.094 7.029 23.059 1.00 86.94 327 GLU A N 1
ATOM 2594 C CA . GLU A 1 327 ? -29.016 6.366 23.803 1.00 86.94 327 GLU A CA 1
ATOM 2595 C C . GLU A 1 327 ? -28.825 4.917 23.347 1.00 86.94 327 GLU A C 1
ATOM 2597 O O . GLU A 1 327 ? -27.700 4.509 23.060 1.00 86.94 327 GLU A O 1
ATOM 2602 N N . GLN A 1 328 ? -29.918 4.167 23.167 1.00 89.12 328 GLN A N 1
ATOM 2603 C CA . GLN A 1 328 ? -29.864 2.811 22.612 1.00 89.12 328 GLN A CA 1
ATOM 2604 C C . GLN A 1 328 ? -29.299 2.808 21.186 1.00 89.12 328 GLN A C 1
ATOM 2606 O O . GLN A 1 328 ? -28.498 1.944 20.845 1.00 89.12 328 GLN A O 1
ATOM 2611 N N . GLN A 1 329 ? -29.647 3.792 20.351 1.00 90.31 329 GLN A N 1
ATOM 2612 C CA . GLN A 1 329 ? -29.086 3.912 19.001 1.00 90.31 329 GLN A CA 1
ATOM 2613 C C . GLN A 1 329 ? -27.577 4.187 19.017 1.00 90.31 329 GLN A C 1
ATOM 2615 O O . GLN A 1 329 ? -26.857 3.594 18.214 1.00 90.31 329 GLN A O 1
ATOM 2620 N N . ILE A 1 330 ? -27.090 5.039 19.929 1.00 88.69 330 ILE A N 1
ATOM 2621 C CA . ILE A 1 330 ? -25.650 5.286 20.118 1.00 88.69 330 ILE A CA 1
ATOM 2622 C C . ILE A 1 330 ? -24.947 4.002 20.574 1.00 88.69 330 ILE A C 1
ATOM 2624 O O . ILE A 1 330 ? -23.906 3.652 20.018 1.00 88.69 330 ILE A O 1
ATOM 2628 N N . HIS A 1 331 ? -25.540 3.263 21.517 1.00 90.94 331 HIS A N 1
ATOM 2629 C CA . HIS A 1 331 ? -25.014 1.979 21.977 1.00 90.94 331 HIS A CA 1
ATOM 2630 C C . HIS A 1 331 ? -24.913 0.970 20.814 1.00 90.94 331 HIS A C 1
ATOM 2632 O O . HIS A 1 331 ? -23.833 0.440 20.542 1.00 90.94 331 HIS A O 1
ATOM 2638 N N . ILE A 1 332 ? -25.992 0.769 20.049 1.00 93.12 332 ILE A N 1
ATOM 2639 C CA . ILE A 1 332 ? -26.004 -0.132 18.883 1.00 93.12 332 ILE A CA 1
ATOM 2640 C C . ILE A 1 332 ? -24.952 0.296 17.857 1.00 93.12 332 ILE A C 1
ATOM 2642 O O . ILE A 1 332 ? -24.237 -0.549 17.317 1.00 93.12 332 ILE A O 1
ATOM 2646 N N . PHE A 1 333 ? -24.827 1.596 17.588 1.00 93.00 333 PHE A N 1
ATOM 2647 C CA . PHE A 1 333 ? -23.838 2.134 16.655 1.00 93.00 333 PHE A CA 1
ATOM 2648 C C . PHE A 1 333 ? -22.400 1.845 17.101 1.00 93.00 333 PHE A C 1
ATOM 2650 O O . PHE A 1 333 ? -21.612 1.320 16.308 1.00 93.00 333 PHE A O 1
ATOM 2657 N N . ALA A 1 334 ? -22.071 2.112 18.367 1.00 92.69 334 ALA A N 1
ATOM 2658 C CA . ALA A 1 334 ? -20.756 1.828 18.936 1.00 92.69 334 ALA A CA 1
ATOM 2659 C C . ALA A 1 334 ? -20.421 0.328 18.860 1.00 92.69 334 ALA A C 1
ATOM 2661 O O . ALA A 1 334 ? -19.352 -0.043 18.367 1.00 92.69 334 ALA A O 1
ATOM 2662 N N . GLN A 1 335 ? -21.365 -0.542 19.238 1.00 92.94 335 GLN A N 1
ATOM 2663 C CA . GLN A 1 335 ? -21.214 -1.998 19.124 1.00 92.94 335 GLN A CA 1
ATOM 2664 C C . GLN A 1 335 ? -21.011 -2.460 17.683 1.00 92.94 335 GLN A C 1
ATOM 2666 O O . GLN A 1 335 ? -20.204 -3.346 17.420 1.00 92.94 335 GLN A O 1
ATOM 2671 N N . SER A 1 336 ? -21.725 -1.854 16.735 1.00 94.19 336 SER A N 1
ATOM 2672 C CA . SER A 1 336 ? -21.633 -2.214 15.319 1.00 94.19 336 SER A CA 1
ATOM 2673 C C . SER A 1 336 ? -20.278 -1.833 14.719 1.00 94.19 336 SER A C 1
ATOM 2675 O O . SER A 1 336 ? -19.739 -2.561 13.884 1.00 94.19 336 SER A O 1
ATOM 2677 N N . ARG A 1 337 ? -19.699 -0.699 15.143 1.00 93.88 337 ARG A N 1
ATOM 2678 C CA . ARG A 1 337 ? -18.392 -0.208 14.667 1.00 93.88 337 ARG A CA 1
ATOM 2679 C C . ARG A 1 337 ? -17.204 -0.871 15.346 1.00 93.88 337 ARG A C 1
ATOM 2681 O O . ARG A 1 337 ? -16.133 -0.962 14.746 1.00 93.88 337 ARG A O 1
ATOM 2688 N N . LEU A 1 338 ? -17.359 -1.345 16.575 1.00 94.12 338 LEU A N 1
ATOM 2689 C CA . LEU A 1 338 ? -16.241 -1.858 17.353 1.00 94.12 338 LEU A CA 1
ATOM 2690 C C . LEU A 1 338 ? -15.470 -3.014 16.668 1.00 94.12 338 LEU A C 1
ATOM 2692 O O . LEU A 1 338 ? -14.239 -2.930 16.624 1.00 94.12 338 LEU A O 1
ATOM 2696 N N . PRO A 1 339 ? -16.105 -4.044 16.066 1.00 94.31 339 PRO A N 1
ATOM 2697 C CA . PRO A 1 339 ? -15.380 -5.153 15.438 1.00 94.31 339 PRO A CA 1
ATOM 2698 C C . PRO A 1 339 ? -14.423 -4.716 14.322 1.00 94.31 339 PRO A C 1
ATOM 2700 O O . PRO A 1 339 ? -13.278 -5.177 14.262 1.00 94.31 339 PRO A O 1
ATOM 2703 N N . GLN A 1 340 ? -14.854 -3.793 13.453 1.00 94.56 340 GLN A N 1
ATOM 2704 C CA . GLN A 1 340 ? -13.994 -3.278 12.382 1.00 94.56 340 GLN A CA 1
ATOM 2705 C C . GLN A 1 340 ? -12.817 -2.469 12.945 1.00 94.56 340 GLN A C 1
ATOM 2707 O O . GLN A 1 340 ? -11.690 -2.596 12.460 1.00 94.56 340 GLN A O 1
ATOM 2712 N N . TRP A 1 341 ? -13.040 -1.697 14.010 1.00 95.44 341 TRP A N 1
ATOM 2713 C CA . TRP A 1 341 ? -11.993 -0.917 14.659 1.00 95.44 341 TRP A CA 1
ATOM 2714 C C . TRP A 1 341 ? -10.987 -1.785 15.412 1.00 95.44 341 TRP A C 1
ATOM 2716 O O . TRP A 1 341 ? -9.785 -1.551 15.291 1.00 95.44 341 TRP A O 1
ATOM 2726 N N . LEU A 1 342 ? -11.436 -2.826 16.117 1.00 95.69 342 LEU A N 1
ATOM 2727 C CA . LEU A 1 342 ? -10.550 -3.817 16.732 1.00 95.69 342 LEU A CA 1
ATOM 2728 C C . LEU A 1 342 ? -9.682 -4.494 15.668 1.00 95.69 342 LEU A C 1
ATO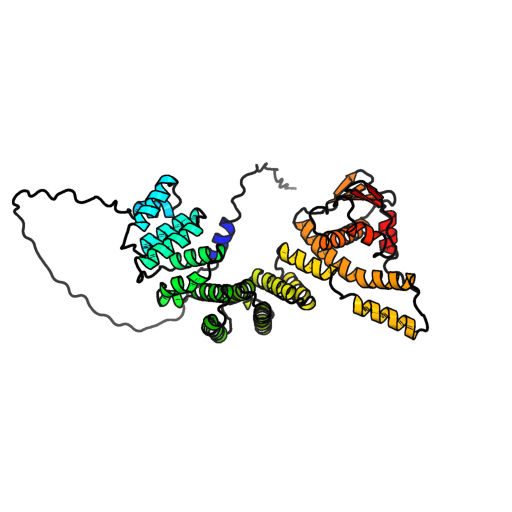M 2730 O O . LEU A 1 342 ? -8.465 -4.612 15.832 1.00 95.69 342 LEU A O 1
ATOM 2734 N N . LYS A 1 343 ? -10.268 -4.865 14.523 1.00 95.56 343 LYS A N 1
ATOM 2735 C CA . LYS A 1 343 ? -9.516 -5.482 13.427 1.00 95.56 343 LYS A CA 1
ATOM 2736 C C . LYS A 1 343 ? -8.475 -4.528 12.836 1.00 95.56 343 LYS A C 1
ATOM 2738 O O . LYS A 1 343 ? -7.299 -4.896 12.764 1.00 95.56 343 LYS A O 1
ATOM 2743 N N . GLY A 1 344 ? -8.863 -3.305 12.474 1.00 95.94 344 GLY A N 1
ATOM 2744 C CA . GLY A 1 344 ? -7.946 -2.289 11.947 1.00 95.94 344 GLY A CA 1
ATOM 2745 C C . GLY A 1 344 ? -6.849 -1.896 12.939 1.00 95.94 344 GLY A C 1
ATOM 2746 O O . GLY A 1 344 ? -5.677 -1.782 12.563 1.00 95.94 344 GLY A O 1
ATOM 2747 N N . GLY A 1 345 ? -7.217 -1.765 14.214 1.00 96.19 345 GLY A N 1
ATOM 2748 C CA . GLY A 1 345 ? -6.315 -1.522 15.332 1.00 96.19 345 GLY A CA 1
ATOM 2749 C C . GLY A 1 345 ? -5.294 -2.642 15.499 1.00 96.19 345 GLY A C 1
ATOM 2750 O O . GLY A 1 345 ? -4.099 -2.360 15.556 1.00 96.19 345 GLY A O 1
ATOM 2751 N N . SER A 1 346 ? -5.725 -3.906 15.489 1.00 95.50 346 SER A N 1
ATOM 2752 C CA . SER A 1 346 ? -4.833 -5.066 15.632 1.00 95.50 346 SER A CA 1
ATOM 2753 C C . SER A 1 346 ? -3.764 -5.129 14.532 1.00 95.50 346 SER A C 1
ATOM 2755 O O . SER A 1 346 ? -2.588 -5.359 14.822 1.00 95.50 346 SER A O 1
ATOM 2757 N N . ILE A 1 347 ? -4.138 -4.838 13.279 1.00 95.12 347 ILE A N 1
ATOM 2758 C CA . ILE A 1 347 ? -3.226 -4.818 12.127 1.00 95.12 347 ILE A CA 1
ATOM 2759 C C . ILE A 1 347 ? -2.170 -3.722 12.300 1.00 95.12 347 ILE A C 1
ATOM 2761 O O . ILE A 1 347 ? -0.965 -3.987 12.208 1.00 95.12 347 ILE A O 1
ATOM 2765 N N . LEU A 1 348 ? -2.613 -2.495 12.593 1.00 94.88 348 LEU A N 1
ATOM 2766 C CA . LEU A 1 348 ? -1.726 -1.353 12.808 1.00 94.88 348 LEU A CA 1
ATOM 2767 C C . LEU A 1 348 ? -0.800 -1.588 14.004 1.00 94.88 348 LEU A C 1
ATOM 2769 O O . LEU A 1 348 ? 0.393 -1.280 13.970 1.00 94.88 348 LEU A O 1
ATOM 2773 N N . HIS A 1 349 ? -1.350 -2.160 15.069 1.00 94.50 349 HIS A N 1
ATOM 2774 C CA . HIS A 1 349 ? -0.646 -2.414 16.307 1.00 94.50 349 HIS A CA 1
ATOM 2775 C C . HIS A 1 349 ? 0.432 -3.492 16.140 1.00 94.50 349 HIS A C 1
ATOM 2777 O O . HIS A 1 349 ? 1.576 -3.269 16.543 1.00 94.50 349 HIS A O 1
ATOM 2783 N N . ALA A 1 350 ? 0.114 -4.609 15.480 1.00 93.38 350 ALA A N 1
ATOM 2784 C CA . ALA A 1 350 ? 1.074 -5.662 15.160 1.00 93.38 350 ALA A CA 1
ATOM 2785 C C . ALA A 1 350 ? 2.214 -5.149 14.265 1.00 93.38 350 ALA A C 1
ATOM 2787 O O . ALA A 1 350 ? 3.382 -5.489 14.481 1.00 93.38 350 ALA A O 1
ATOM 2788 N N . PHE A 1 351 ? 1.901 -4.289 13.289 1.00 92.88 351 PHE A N 1
ATOM 2789 C CA . PHE A 1 351 ? 2.916 -3.626 12.472 1.00 92.88 351 PHE A CA 1
ATOM 2790 C C . PHE A 1 351 ? 3.818 -2.708 13.312 1.00 92.88 351 PHE A C 1
ATOM 2792 O O . PHE A 1 351 ? 5.044 -2.805 13.217 1.00 92.88 351 PHE A O 1
ATOM 2799 N N . GLY A 1 352 ? 3.228 -1.868 14.170 1.00 91.50 352 GLY A N 1
ATOM 2800 C CA . GLY A 1 352 ? 3.960 -0.970 15.065 1.00 91.50 352 GLY A CA 1
ATOM 2801 C C . GLY A 1 352 ? 4.902 -1.718 16.013 1.00 91.50 352 GLY A C 1
ATOM 2802 O O . GLY A 1 352 ? 6.079 -1.371 16.100 1.00 91.50 352 GLY A O 1
ATOM 2803 N N . LYS A 1 353 ? 4.445 -2.820 16.628 1.00 91.62 353 LYS A N 1
ATOM 2804 C CA . LYS A 1 353 ? 5.278 -3.696 17.475 1.00 91.62 353 LYS A CA 1
ATOM 2805 C C . LYS A 1 353 ? 6.518 -4.207 16.742 1.00 91.62 353 LYS A C 1
ATOM 2807 O O . LYS A 1 353 ? 7.626 -4.074 17.253 1.00 91.62 353 LYS A O 1
ATOM 2812 N N . LYS A 1 354 ? 6.364 -4.695 15.504 1.00 90.81 354 LYS A N 1
ATOM 2813 C CA . LYS A 1 354 ? 7.495 -5.141 14.666 1.00 90.81 354 LYS A CA 1
ATOM 2814 C C . LYS A 1 354 ? 8.485 -4.019 14.325 1.00 90.81 354 LYS A C 1
ATOM 2816 O O . LYS A 1 354 ? 9.618 -4.307 13.947 1.00 90.81 354 LYS A O 1
ATOM 2821 N N . LYS A 1 355 ? 8.068 -2.752 14.408 1.00 89.12 355 LYS A N 1
ATOM 2822 C CA . LYS A 1 355 ? 8.881 -1.572 14.075 1.00 89.12 355 LYS A CA 1
ATOM 2823 C C . LYS A 1 355 ? 9.378 -0.783 15.285 1.00 89.12 355 LYS A C 1
ATOM 2825 O O . LYS A 1 355 ? 10.123 0.169 15.082 1.00 89.12 355 LYS A O 1
ATOM 2830 N N . GLY A 1 356 ? 9.017 -1.159 16.512 1.00 88.25 356 GLY A N 1
ATOM 2831 C CA . GLY A 1 356 ? 9.368 -0.359 17.689 1.00 88.25 356 GLY A CA 1
ATOM 2832 C C . GLY A 1 356 ? 8.466 0.867 17.899 1.00 88.25 356 GLY A C 1
ATOM 2833 O O . GLY A 1 356 ? 8.855 1.793 18.604 1.00 88.25 356 GLY A O 1
ATOM 2834 N N . GLU A 1 357 ? 7.296 0.931 17.255 1.00 87.50 357 GLU A N 1
ATOM 2835 C CA . GLU A 1 357 ? 6.477 2.145 17.140 1.00 87.50 357 GLU A CA 1
ATOM 2836 C C . GLU A 1 357 ? 5.152 2.035 17.905 1.00 87.50 357 GLU A C 1
ATOM 2838 O O . GLU A 1 357 ? 4.360 1.112 17.696 1.00 87.50 357 GLU A O 1
ATOM 2843 N N . GLY A 1 358 ? 4.877 3.023 18.768 1.00 81.31 358 GLY A N 1
ATOM 2844 C CA . GLY A 1 358 ? 3.658 3.070 19.584 1.00 81.31 358 GLY A CA 1
ATOM 2845 C C . GLY A 1 358 ? 3.472 1.810 20.429 1.00 81.31 358 GLY A C 1
ATOM 2846 O O . GLY A 1 358 ? 2.376 1.258 20.477 1.00 81.31 358 GLY A O 1
ATOM 2847 N N . ILE A 1 359 ? 4.564 1.296 20.993 1.00 89.50 359 ILE A N 1
ATOM 2848 C CA . ILE A 1 359 ? 4.547 0.123 21.866 1.00 89.50 359 ILE A CA 1
ATOM 2849 C C . ILE A 1 359 ? 4.131 0.566 23.264 1.00 89.50 359 ILE A C 1
ATOM 2851 O O . ILE A 1 359 ? 4.523 1.641 23.723 1.00 89.50 359 ILE A O 1
ATOM 2855 N N . LEU A 1 360 ? 3.345 -0.279 23.920 1.00 91.25 360 LEU A N 1
ATOM 2856 C CA . LEU A 1 360 ? 3.012 -0.131 25.320 1.00 91.25 360 LEU A CA 1
ATOM 2857 C C . LEU A 1 360 ? 4.263 -0.354 26.182 1.00 91.25 360 LEU A C 1
ATOM 2859 O O . LEU A 1 360 ? 4.906 -1.399 26.123 1.00 91.25 360 LEU A O 1
ATOM 2863 N N . THR A 1 361 ? 4.620 0.644 26.979 1.00 90.00 361 THR A N 1
ATOM 2864 C CA . THR A 1 361 ? 5.775 0.608 27.884 1.00 90.00 361 THR A CA 1
ATOM 2865 C C . THR A 1 361 ? 5.314 0.840 29.310 1.00 90.00 361 THR A C 1
ATOM 2867 O O . THR A 1 361 ? 4.484 1.709 29.553 1.00 90.00 361 THR A O 1
ATOM 2870 N N . TYR A 1 362 ? 5.850 0.086 30.262 1.00 86.38 362 TYR A N 1
ATOM 2871 C CA . TYR A 1 362 ? 5.588 0.319 31.679 1.00 86.38 362 TYR A CA 1
ATOM 2872 C C . TYR A 1 362 ? 6.620 1.318 32.210 1.00 86.38 362 TYR A C 1
ATOM 2874 O O . TYR A 1 362 ? 7.818 1.039 32.151 1.00 86.38 362 TYR A O 1
ATOM 2882 N N . LYS A 1 363 ? 6.184 2.513 32.633 1.00 77.75 363 LYS A N 1
ATOM 2883 C CA . LYS A 1 363 ? 7.097 3.608 33.027 1.00 77.75 363 LYS A CA 1
ATOM 2884 C C . LYS A 1 363 ? 7.269 3.759 34.539 1.00 77.75 363 LYS A C 1
ATOM 2886 O O . LYS A 1 363 ? 8.310 4.251 34.962 1.00 77.75 363 LYS A O 1
ATOM 2891 N N . SER A 1 364 ? 6.281 3.367 35.339 1.00 68.75 364 SER A N 1
ATOM 2892 C CA . SER A 1 364 ? 6.315 3.418 36.809 1.00 68.75 364 SER A CA 1
ATOM 2893 C C . SER A 1 364 ? 5.232 2.509 37.397 1.00 68.75 364 SER A C 1
ATOM 2895 O O . SER A 1 364 ? 4.360 2.056 36.657 1.00 68.75 364 SER A O 1
ATOM 2897 N N . GLU A 1 365 ? 5.254 2.270 38.718 1.00 66.94 365 GLU A N 1
ATOM 2898 C CA . GLU A 1 3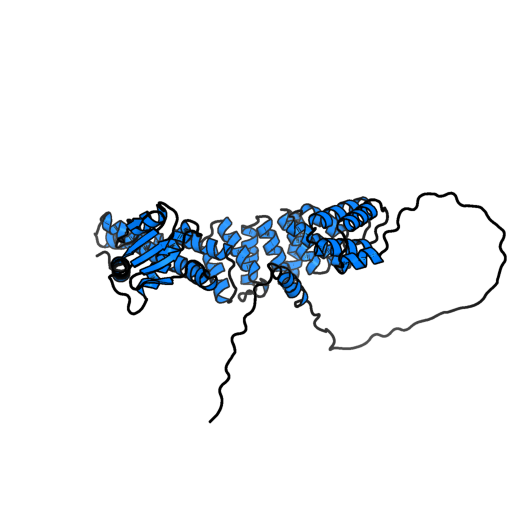65 ? 4.343 1.345 39.425 1.00 66.94 365 GLU A CA 1
ATOM 2899 C C . GLU A 1 365 ? 2.839 1.562 39.154 1.00 66.94 365 GLU A C 1
ATOM 2901 O O . GLU A 1 365 ? 2.041 0.646 39.355 1.00 66.94 365 GLU A O 1
ATOM 2906 N N . ASN A 1 366 ? 2.449 2.737 38.645 1.00 82.81 366 ASN A N 1
ATOM 2907 C CA . ASN A 1 366 ? 1.052 3.095 38.415 1.00 82.81 366 ASN A CA 1
ATOM 2908 C C . ASN A 1 366 ? 0.703 3.512 36.974 1.00 82.81 366 ASN A C 1
ATOM 2910 O O . ASN A 1 366 ? -0.408 4.000 36.754 1.00 82.81 366 ASN A O 1
ATOM 2914 N N . ALA A 1 367 ? 1.595 3.357 35.984 1.00 89.12 367 ALA A N 1
ATOM 2915 C CA . ALA A 1 367 ? 1.294 3.829 34.629 1.00 89.12 367 ALA A CA 1
ATOM 2916 C C . ALA A 1 367 ? 1.918 3.029 33.476 1.00 89.12 367 ALA A C 1
ATOM 2918 O O . ALA A 1 367 ? 3.137 2.840 33.379 1.00 89.12 367 ALA A O 1
ATOM 2919 N N . TYR A 1 368 ? 1.058 2.699 32.513 1.00 93.31 368 TYR A N 1
ATOM 2920 C CA . TYR A 1 368 ? 1.437 2.300 31.164 1.00 93.31 368 TYR A CA 1
ATOM 2921 C C . TYR A 1 368 ? 1.521 3.526 30.260 1.00 93.31 368 TYR A C 1
ATOM 2923 O O . TYR A 1 368 ? 0.772 4.482 30.420 1.00 93.31 368 TYR A O 1
ATOM 2931 N N . PHE A 1 369 ? 2.429 3.507 29.292 1.00 94.19 369 PHE A N 1
ATOM 2932 C CA . PHE A 1 369 ? 2.685 4.624 28.397 1.00 94.19 369 PHE A CA 1
ATOM 2933 C C . PHE A 1 369 ? 2.812 4.168 26.948 1.00 94.19 369 PHE A C 1
ATOM 2935 O O . PHE A 1 369 ? 3.551 3.225 26.656 1.00 94.19 369 PHE A O 1
ATOM 2942 N N . ALA A 1 370 ? 2.188 4.904 26.032 1.00 95.06 370 ALA A N 1
ATOM 2943 C CA . ALA A 1 370 ? 2.406 4.769 24.598 1.00 95.06 370 ALA A CA 1
ATOM 2944 C C . ALA A 1 370 ? 2.460 6.143 23.911 1.00 95.06 370 ALA A C 1
ATOM 2946 O O . ALA A 1 370 ? 1.871 7.118 24.371 1.00 95.06 370 ALA A O 1
ATOM 2947 N N . ASN A 1 371 ? 3.180 6.221 22.789 1.00 94.44 371 ASN A N 1
ATOM 2948 C CA . ASN A 1 371 ? 3.238 7.419 21.951 1.00 94.44 371 ASN A CA 1
ATOM 2949 C C . ASN A 1 371 ? 2.552 7.150 20.604 1.00 94.44 371 ASN A C 1
ATOM 2951 O O . ASN A 1 371 ? 2.980 6.262 19.859 1.00 94.44 371 ASN A O 1
ATOM 2955 N N . VAL A 1 372 ? 1.514 7.932 20.303 1.00 94.62 372 VAL A N 1
ATOM 2956 C CA . VAL A 1 372 ? 0.739 7.874 19.057 1.00 94.62 372 VAL A CA 1
ATOM 2957 C C . VAL A 1 372 ? 0.832 9.160 18.223 1.00 94.62 372 VAL A C 1
ATOM 2959 O O . VAL A 1 372 ? 0.259 9.228 17.144 1.00 94.62 372 VAL A O 1
ATOM 2962 N N . GLU A 1 373 ? 1.616 10.146 18.653 1.00 92.38 373 GLU A N 1
ATOM 2963 C CA . GLU A 1 373 ? 1.778 11.464 18.017 1.00 92.38 373 GLU A CA 1
ATOM 2964 C C . GLU A 1 373 ? 2.195 11.390 16.534 1.00 92.38 373 GLU A C 1
ATOM 2966 O O . GLU A 1 373 ? 1.810 12.222 15.722 1.00 92.38 373 GLU A O 1
ATOM 2971 N N . LYS A 1 374 ? 2.959 10.357 16.154 1.00 88.19 374 LYS A N 1
ATOM 2972 C CA . LYS A 1 374 ? 3.468 10.165 14.780 1.00 88.19 374 LYS A CA 1
ATOM 2973 C C . LYS A 1 374 ? 2.440 9.611 13.791 1.00 88.19 374 LYS A C 1
ATOM 2975 O O . LYS A 1 374 ? 2.759 9.458 12.611 1.00 88.19 374 LYS A O 1
ATOM 2980 N N . TYR A 1 375 ? 1.264 9.215 14.263 1.00 89.31 375 TYR A N 1
ATOM 2981 C CA . TYR A 1 375 ? 0.223 8.641 13.422 1.00 89.31 375 TYR A CA 1
ATOM 2982 C C . TYR A 1 375 ? -0.729 9.744 12.939 1.00 89.31 375 TYR A C 1
ATOM 2984 O O . TYR A 1 375 ? -1.009 10.700 13.661 1.00 89.31 375 TYR A O 1
ATOM 2992 N N . TYR A 1 376 ? -1.247 9.599 11.720 1.00 89.19 376 TYR A N 1
ATOM 2993 C CA . TYR A 1 376 ? -2.337 10.441 11.219 1.00 89.19 376 TYR A CA 1
ATOM 2994 C C . TYR A 1 376 ? -3.662 10.061 11.890 1.00 89.19 376 TYR A C 1
ATOM 2996 O O . TYR A 1 376 ? -3.773 8.985 12.479 1.00 89.19 376 TYR A O 1
ATOM 3004 N N . ASP A 1 377 ? -4.666 10.930 11.800 1.00 86.81 377 ASP A N 1
ATOM 3005 C CA . ASP A 1 377 ? -5.889 10.864 12.613 1.00 86.81 377 ASP A CA 1
ATOM 3006 C C . ASP A 1 377 ? -6.594 9.493 12.594 1.00 86.81 377 ASP A C 1
ATOM 3008 O O . ASP A 1 377 ? -6.786 8.929 13.679 1.00 86.81 377 ASP A O 1
ATOM 3012 N N . PRO A 1 378 ? -6.878 8.870 11.426 1.00 88.12 378 PRO A N 1
ATOM 3013 C CA . PRO A 1 378 ? -7.534 7.558 11.394 1.00 88.12 378 PRO A CA 1
ATOM 3014 C C . PRO A 1 378 ? -6.712 6.481 12.112 1.00 88.12 378 PRO A C 1
ATOM 3016 O O . PRO A 1 378 ? -7.229 5.566 12.752 1.00 88.12 378 PRO A O 1
ATOM 3019 N N . HIS A 1 379 ? -5.387 6.601 12.033 1.00 93.50 379 HIS A N 1
ATOM 3020 C CA . HIS A 1 379 ? -4.455 5.650 12.619 1.00 93.50 379 HIS A CA 1
ATOM 3021 C C . HIS A 1 379 ? -4.299 5.865 14.125 1.00 93.50 379 HIS A C 1
ATOM 3023 O O . HIS A 1 379 ? -4.181 4.877 14.843 1.00 93.50 379 HIS A O 1
ATOM 3029 N N . ARG A 1 380 ? -4.341 7.111 14.627 1.00 93.94 380 ARG A N 1
ATOM 3030 C CA . ARG A 1 380 ? -4.310 7.393 16.077 1.00 93.94 380 ARG A CA 1
ATOM 3031 C C . ARG A 1 380 ? -5.503 6.769 16.786 1.00 93.94 380 ARG A C 1
ATOM 3033 O O . ARG A 1 380 ? -5.306 6.091 17.792 1.00 93.94 380 ARG A O 1
ATOM 3040 N N . ARG A 1 381 ? -6.704 6.923 16.224 1.00 95.19 381 ARG A N 1
ATOM 3041 C CA . ARG A 1 381 ? -7.951 6.354 16.764 1.00 95.19 381 ARG A CA 1
ATOM 3042 C C . ARG A 1 381 ? -7.883 4.829 16.864 1.00 95.19 381 ARG A C 1
ATOM 3044 O O . ARG A 1 381 ? -8.026 4.269 17.948 1.00 95.19 381 ARG A O 1
ATOM 3051 N N . LEU A 1 382 ? -7.545 4.153 15.764 1.00 96.56 382 LEU A N 1
ATOM 3052 C CA . LEU A 1 382 ? -7.377 2.693 15.751 1.00 96.56 382 LEU A CA 1
ATOM 3053 C C . LEU A 1 382 ? -6.252 2.214 16.675 1.00 96.56 382 LEU A C 1
ATOM 3055 O O . LEU A 1 382 ? -6.362 1.165 17.313 1.00 96.56 382 LEU A O 1
ATOM 3059 N N . LYS A 1 383 ? -5.154 2.973 16.755 1.00 95.62 383 LYS A N 1
ATOM 3060 C CA . LYS A 1 383 ? -4.029 2.640 17.628 1.00 95.62 383 LYS A CA 1
ATOM 3061 C C . LYS A 1 383 ? -4.411 2.755 19.101 1.00 95.62 383 LYS A C 1
ATOM 3063 O O . LYS A 1 383 ? -3.983 1.898 19.871 1.00 95.62 383 LYS A O 1
ATOM 3068 N N . LEU A 1 384 ? -5.204 3.760 19.477 1.00 96.44 384 LEU A N 1
ATOM 3069 C CA . LEU A 1 384 ? -5.733 3.906 20.831 1.00 96.44 384 LEU A CA 1
ATOM 3070 C C . LEU A 1 384 ? -6.593 2.696 21.209 1.00 96.44 384 LEU A C 1
ATOM 3072 O O . LEU A 1 384 ? -6.298 2.053 22.210 1.00 96.44 384 LEU A O 1
ATOM 3076 N N . ILE A 1 385 ? -7.552 2.315 20.359 1.00 96.56 385 ILE A N 1
ATOM 3077 C CA . ILE A 1 385 ? -8.408 1.136 20.581 1.00 96.56 385 ILE A CA 1
ATOM 3078 C C . ILE A 1 385 ? -7.565 -0.125 20.799 1.00 96.56 385 ILE A C 1
ATOM 3080 O O . ILE A 1 385 ? -7.786 -0.858 21.757 1.00 96.56 385 ILE A O 1
ATOM 3084 N N . ALA A 1 386 ? -6.549 -0.354 19.965 1.00 96.69 386 ALA A N 1
ATOM 3085 C CA . ALA A 1 386 ? -5.679 -1.520 20.108 1.00 96.69 386 ALA A CA 1
ATOM 3086 C C . ALA A 1 386 ? -4.824 -1.502 21.386 1.00 96.69 386 ALA A C 1
ATOM 3088 O O . ALA A 1 386 ? -4.533 -2.555 21.940 1.00 96.69 386 ALA A O 1
ATOM 3089 N N . LEU A 1 387 ? -4.382 -0.323 21.837 1.00 96.06 387 LEU A N 1
ATOM 3090 C CA . LEU A 1 387 ? -3.632 -0.183 23.090 1.00 96.06 387 LEU A CA 1
ATOM 3091 C C . LEU A 1 387 ? -4.526 -0.439 24.302 1.00 96.06 387 LEU A C 1
ATOM 3093 O O . LEU A 1 387 ? -4.093 -1.075 25.255 1.00 96.06 387 LEU A O 1
ATOM 3097 N N . MET A 1 388 ? -5.765 0.040 24.258 1.00 95.94 388 MET A N 1
ATOM 3098 C CA . MET A 1 388 ? -6.753 -0.204 25.302 1.00 95.94 388 MET A CA 1
ATOM 3099 C C . MET A 1 388 ? -7.115 -1.686 25.397 1.00 95.94 388 MET A C 1
ATOM 3101 O O . MET A 1 388 ? -7.142 -2.240 26.492 1.00 95.94 388 MET A O 1
ATOM 3105 N N . ASP A 1 389 ? -7.313 -2.334 24.248 1.00 95.44 389 ASP A N 1
ATOM 3106 C CA . ASP A 1 389 ? -7.565 -3.771 24.168 1.00 95.44 389 ASP A CA 1
ATOM 3107 C C . ASP A 1 389 ? -6.370 -4.576 24.715 1.00 95.44 389 ASP A C 1
ATOM 3109 O O . ASP A 1 389 ? -6.558 -5.414 25.591 1.00 95.44 389 ASP A O 1
ATOM 3113 N N . GLU A 1 390 ? -5.132 -4.237 24.327 1.00 94.81 390 GLU A N 1
ATOM 3114 C CA . GLU A 1 390 ? -3.918 -4.872 24.867 1.00 94.81 390 GLU A CA 1
ATOM 3115 C C . GLU A 1 390 ? -3.793 -4.713 26.387 1.00 94.81 390 GLU A C 1
ATOM 3117 O O . GLU A 1 390 ? -3.506 -5.684 27.084 1.00 94.81 390 GLU A O 1
ATOM 3122 N N . VAL A 1 391 ? -3.986 -3.500 26.916 1.00 93.50 391 VAL A N 1
ATOM 3123 C CA . VAL A 1 391 ? -3.848 -3.246 28.358 1.00 93.50 391 VAL A CA 1
ATOM 3124 C C . VAL A 1 391 ? -4.908 -3.999 29.156 1.00 93.50 391 VAL A C 1
ATOM 3126 O O . VAL A 1 391 ? -4.597 -4.510 30.229 1.00 93.50 391 VAL A O 1
ATOM 3129 N N . SER A 1 392 ? -6.130 -4.109 28.626 1.00 91.56 392 SER A N 1
ATOM 3130 C CA . SER A 1 392 ? -7.219 -4.849 29.275 1.00 91.56 392 SER A CA 1
ATOM 3131 C C . SER A 1 392 ? -6.941 -6.351 29.422 1.00 91.56 392 SER A C 1
ATOM 3133 O O . SER A 1 392 ? -7.563 -7.012 30.247 1.00 91.56 392 SER A O 1
ATOM 3135 N N . GLU A 1 393 ? -5.988 -6.889 28.657 1.00 90.75 393 GLU A N 1
ATOM 3136 C CA . GLU A 1 393 ? -5.621 -8.311 28.654 1.00 90.75 393 GLU A CA 1
ATOM 3137 C C . GLU A 1 393 ? -4.347 -8.612 29.463 1.00 90.75 393 GLU A C 1
ATOM 3139 O O . GLU A 1 393 ? -3.944 -9.772 29.607 1.00 90.75 393 GLU A O 1
ATOM 3144 N N . LEU A 1 394 ? -3.692 -7.588 30.017 1.00 88.62 394 LEU A N 1
ATOM 3145 C CA . LEU A 1 394 ? -2.507 -7.776 30.846 1.00 88.62 394 LEU A CA 1
ATOM 3146 C C . LEU A 1 394 ? -2.876 -8.392 32.204 1.00 88.62 394 LEU A C 1
ATOM 3148 O O . LEU A 1 394 ? -3.760 -7.928 32.921 1.00 88.62 394 LEU A O 1
ATOM 3152 N N . LYS A 1 395 ? -2.139 -9.434 32.604 1.00 80.50 395 LYS A N 1
ATOM 3153 C CA . LYS A 1 395 ? -2.307 -10.065 33.920 1.00 80.50 395 LYS A CA 1
ATOM 3154 C C . LYS A 1 395 ? -1.751 -9.174 35.032 1.00 80.50 395 LYS A C 1
ATOM 3156 O O . LYS A 1 395 ? -0.635 -8.673 34.918 1.00 80.50 395 LYS A O 1
ATOM 3161 N N . GLY A 1 396 ? -2.487 -9.066 36.140 1.00 76.62 396 GLY A N 1
ATOM 3162 C CA . GLY A 1 396 ? -2.034 -8.371 37.354 1.00 76.62 396 GLY A CA 1
ATOM 3163 C C . GLY A 1 396 ? -2.131 -6.845 37.296 1.00 76.62 396 GLY A C 1
ATOM 3164 O O . GLY A 1 396 ? -1.538 -6.169 38.136 1.00 76.62 396 GLY A O 1
ATOM 3165 N N . VAL A 1 397 ? -2.861 -6.310 36.316 1.00 80.44 397 VAL A N 1
ATOM 3166 C CA . VAL A 1 397 ? -3.203 -4.888 36.247 1.00 80.44 397 VAL A CA 1
ATOM 3167 C C . VAL A 1 397 ? -4.081 -4.515 37.438 1.00 80.44 397 VAL A C 1
ATOM 3169 O O . VAL A 1 397 ? -5.005 -5.251 37.780 1.00 80.44 397 VAL A O 1
ATOM 3172 N N . LYS A 1 398 ? -3.788 -3.378 38.075 1.00 81.81 398 LYS A N 1
ATOM 3173 C CA . LYS A 1 398 ? -4.612 -2.829 39.162 1.00 81.81 398 LYS A CA 1
ATOM 3174 C C . LYS A 1 398 ? -5.487 -1.700 38.627 1.00 81.81 398 LYS A C 1
ATOM 3176 O O . LYS A 1 398 ? -5.007 -0.859 3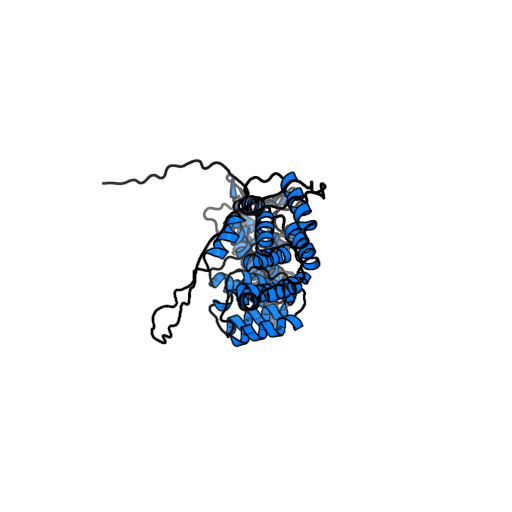7.869 1.00 81.81 398 LYS A O 1
ATOM 3181 N N . ASP A 1 399 ? -6.719 -1.615 39.114 1.00 77.62 399 ASP A N 1
ATOM 3182 C CA . ASP A 1 399 ? -7.697 -0.591 38.712 1.00 77.62 399 ASP A CA 1
ATOM 3183 C C . ASP A 1 399 ? -7.211 0.846 38.965 1.00 77.62 399 ASP A C 1
ATOM 3185 O O . ASP A 1 399 ? -7.596 1.777 38.259 1.00 77.62 399 ASP A O 1
ATOM 3189 N N . THR A 1 400 ? -6.306 1.022 39.934 1.00 82.88 400 THR A N 1
ATOM 3190 C CA . THR A 1 400 ? -5.684 2.307 40.288 1.00 82.88 400 THR A CA 1
ATOM 3191 C C . THR A 1 400 ? -4.650 2.804 39.275 1.00 82.88 400 THR A C 1
ATOM 3193 O O . THR A 1 400 ? -4.216 3.957 39.352 1.00 82.88 400 THR A O 1
ATOM 3196 N N . GLN A 1 401 ? -4.217 1.955 38.342 1.00 90.94 401 GLN A N 1
ATOM 3197 C CA . GLN A 1 401 ? -3.223 2.314 37.337 1.00 90.94 401 GLN A CA 1
ATOM 3198 C C . GLN A 1 401 ? -3.859 3.103 36.185 1.00 90.94 401 GLN A C 1
ATOM 3200 O O . GLN A 1 401 ? -5.081 3.176 36.031 1.00 90.94 401 GLN A O 1
ATOM 3205 N N . LYS A 1 402 ? -3.013 3.717 35.353 1.00 94.12 402 LYS A N 1
ATOM 3206 C CA . LYS A 1 402 ? -3.442 4.547 34.218 1.00 94.12 402 LYS A CA 1
ATOM 3207 C C . LYS A 1 402 ? -2.747 4.152 32.918 1.00 94.12 402 LYS A C 1
ATOM 3209 O O . LYS A 1 402 ? -1.594 3.719 32.923 1.00 94.12 402 LYS A O 1
ATOM 3214 N N . LEU A 1 403 ? -3.427 4.373 31.799 1.00 95.50 403 LEU A N 1
ATOM 3215 C CA . LEU A 1 403 ? -2.847 4.398 30.462 1.00 95.50 403 LEU A CA 1
ATOM 3216 C C . LEU A 1 403 ? -2.589 5.852 30.053 1.00 95.50 403 LEU A C 1
ATOM 3218 O O . LEU A 1 403 ? -3.507 6.658 29.937 1.00 95.50 403 LEU A O 1
ATOM 3222 N N . LEU A 1 404 ? -1.321 6.175 29.827 1.00 95.19 404 LEU A N 1
ATOM 3223 C CA . LEU A 1 404 ? -0.844 7.482 29.399 1.00 95.19 404 LEU A CA 1
ATOM 3224 C C . LEU A 1 404 ? -0.515 7.453 27.903 1.00 95.19 404 LEU A C 1
ATOM 3226 O O . LEU A 1 404 ? 0.389 6.741 27.459 1.00 95.19 404 LEU A O 1
ATOM 3230 N N . ILE A 1 405 ? -1.218 8.259 27.121 1.00 95.88 405 ILE A N 1
ATOM 3231 C CA . ILE A 1 405 ? -1.079 8.335 25.669 1.00 95.88 405 ILE A CA 1
ATOM 3232 C C . ILE A 1 405 ? -0.532 9.708 25.298 1.00 95.88 405 ILE A C 1
ATOM 3234 O O . ILE A 1 405 ? -1.214 10.718 25.451 1.00 95.88 405 ILE A O 1
ATOM 3238 N N . ARG A 1 406 ? 0.703 9.756 24.789 1.00 95.38 406 ARG A N 1
ATOM 3239 C CA . ARG A 1 406 ? 1.221 10.973 24.151 1.00 95.38 406 ARG A CA 1
ATOM 3240 C C . ARG A 1 406 ? 0.651 11.077 22.736 1.00 95.38 406 ARG A C 1
ATOM 3242 O O . ARG A 1 406 ? 0.931 10.200 21.916 1.00 95.38 406 ARG A O 1
ATOM 3249 N N . SER A 1 407 ? -0.105 12.137 22.470 1.00 94.75 407 SER A N 1
ATOM 3250 C CA . SER A 1 407 ? -0.707 12.465 21.175 1.00 94.75 407 SER A CA 1
ATOM 3251 C C . SER A 1 407 ? -0.438 13.926 20.785 1.00 94.75 407 SER A C 1
ATOM 3253 O O . SER A 1 407 ? 0.459 14.559 21.339 1.00 94.75 407 SER A O 1
ATOM 3255 N N . LEU A 1 408 ? -1.187 14.460 19.817 1.00 92.62 408 LEU A N 1
ATOM 3256 C CA . LEU A 1 408 ? -1.179 15.883 19.482 1.00 92.62 408 LEU A CA 1
ATOM 3257 C C . LEU A 1 408 ? -1.790 16.727 20.622 1.00 92.62 408 LEU A C 1
ATOM 3259 O O . LEU A 1 408 ? -2.658 16.234 21.348 1.00 92.62 408 LEU A O 1
ATOM 3263 N N . PRO A 1 409 ? -1.380 17.999 20.786 1.00 89.69 409 PRO A N 1
ATOM 3264 C CA . PRO A 1 409 ? -2.064 18.927 21.684 1.00 89.69 409 PRO A CA 1
ATOM 3265 C C . PRO A 1 409 ? -3.533 19.096 21.280 1.00 89.69 409 PRO A C 1
ATOM 3267 O O . PRO A 1 409 ? -3.816 19.310 20.102 1.00 89.69 409 PRO A O 1
ATOM 3270 N N . ASN A 1 410 ? -4.456 19.025 22.245 1.00 84.38 410 ASN A N 1
ATOM 3271 C CA . ASN A 1 410 ? -5.903 19.160 22.012 1.00 84.38 410 ASN A CA 1
ATOM 3272 C C . ASN A 1 410 ? -6.449 18.215 20.920 1.00 84.38 410 ASN A C 1
ATOM 3274 O O . ASN A 1 410 ? -7.219 18.634 20.056 1.00 84.38 410 ASN A O 1
ATOM 3278 N N . ASP A 1 411 ? -6.044 16.939 20.939 1.00 91.81 411 ASP A N 1
ATOM 3279 C CA . ASP A 1 411 ? -6.441 15.940 19.937 1.00 91.81 411 ASP A CA 1
ATOM 3280 C C . ASP A 1 411 ? -7.943 15.596 20.000 1.00 91.81 411 ASP A C 1
ATOM 3282 O O . ASP A 1 411 ? -8.355 14.593 20.591 1.00 91.81 411 ASP A O 1
ATOM 3286 N N . ALA A 1 412 ? -8.761 16.437 19.358 1.00 91.50 412 ALA A N 1
ATOM 3287 C CA . ALA A 1 412 ? -10.221 16.341 19.319 1.00 91.50 412 ALA A CA 1
ATOM 3288 C C . ALA A 1 412 ? -10.725 14.980 18.810 1.00 91.50 412 ALA A C 1
ATOM 3290 O O . ALA A 1 412 ? -11.802 14.520 19.183 1.00 91.50 412 ALA A O 1
ATOM 3291 N N . GLN A 1 413 ? -9.934 14.312 17.967 1.00 91.62 413 GLN A N 1
ATOM 3292 C CA . GLN A 1 413 ? -10.290 13.023 17.384 1.00 91.62 413 GLN A CA 1
ATOM 3293 C C . GLN A 1 413 ? -10.242 11.892 18.411 1.00 91.62 413 GLN A C 1
ATOM 3295 O O . GLN A 1 413 ? -11.079 10.992 18.363 1.00 91.62 413 GLN A O 1
ATOM 3300 N N . LEU A 1 414 ? -9.277 11.922 19.335 1.00 94.56 414 LEU A N 1
ATOM 3301 C CA . LEU A 1 414 ? -9.192 10.933 20.410 1.00 94.56 414 LEU A CA 1
ATOM 3302 C C . LEU A 1 414 ? -10.176 11.246 21.533 1.00 94.56 414 LEU A C 1
ATOM 3304 O O . LEU A 1 414 ? -10.770 10.323 22.083 1.00 94.56 414 LEU A O 1
ATOM 3308 N N . THR A 1 415 ? -10.384 12.524 21.853 1.00 94.31 415 THR A N 1
ATOM 3309 C CA . THR A 1 415 ? -11.352 12.902 22.889 1.00 94.31 415 THR A CA 1
ATOM 3310 C C . THR A 1 415 ? -12.783 12.577 22.460 1.00 94.31 415 THR A C 1
ATOM 3312 O O . THR A 1 415 ? -13.493 11.955 23.241 1.00 94.31 415 THR A O 1
ATOM 3315 N N . SER A 1 416 ? -13.171 12.875 21.211 1.00 93.81 416 SER A N 1
ATOM 3316 C CA . SER A 1 416 ? -14.478 12.495 20.638 1.00 93.81 416 SER A CA 1
ATOM 3317 C C . SER A 1 416 ? -14.709 10.983 20.653 1.00 93.81 416 SER A C 1
ATOM 3319 O O . SER A 1 416 ? -15.801 10.518 20.983 1.00 93.81 416 SER A O 1
ATOM 3321 N N . LEU A 1 417 ? -13.671 10.201 20.329 1.00 95.00 417 LEU A N 1
ATOM 3322 C CA . LEU A 1 417 ? -13.754 8.743 20.358 1.00 95.00 417 LEU A CA 1
ATOM 3323 C C . LEU A 1 417 ? -14.150 8.241 21.754 1.00 95.00 417 LEU A C 1
ATOM 3325 O O . LEU A 1 417 ? -15.081 7.449 21.883 1.00 95.00 417 LEU A O 1
ATOM 3329 N N . LEU A 1 418 ? -13.450 8.715 22.786 1.00 95.81 418 LEU A N 1
ATOM 3330 C CA . LEU A 1 418 ? -13.641 8.263 24.164 1.00 95.81 418 LEU A CA 1
ATOM 3331 C C . LEU A 1 418 ? -14.944 8.776 24.791 1.00 95.81 418 LEU A C 1
ATOM 3333 O O . LEU A 1 418 ? -15.567 8.044 25.558 1.00 95.81 418 LEU A O 1
ATOM 3337 N N . SER A 1 419 ? -15.362 10.005 24.472 1.00 93.69 419 SER A N 1
ATOM 3338 C CA . SER A 1 419 ? -16.523 10.641 25.106 1.00 93.69 419 SER A CA 1
ATOM 3339 C C . SER A 1 419 ? -17.864 10.362 24.428 1.00 93.69 419 SER A C 1
ATOM 3341 O O . SER A 1 419 ? -18.892 10.640 25.041 1.00 93.69 419 SER A O 1
ATOM 3343 N N . GLY A 1 420 ? -17.893 9.855 23.189 1.00 89.56 420 GLY A N 1
ATOM 3344 C CA . GLY A 1 420 ? -19.166 9.735 22.465 1.00 89.56 420 GLY A CA 1
ATOM 3345 C C . GLY A 1 420 ? -19.278 8.658 21.392 1.00 89.56 420 GLY A C 1
ATOM 3346 O O . GLY A 1 420 ? -20.388 8.404 20.932 1.00 89.56 420 GLY A O 1
ATOM 3347 N N . GLU A 1 421 ? -18.185 8.014 20.975 1.00 92.19 421 GLU A N 1
ATOM 3348 C CA . GLU A 1 421 ? -18.247 6.989 19.918 1.00 92.19 421 GLU A CA 1
ATOM 3349 C C . GLU A 1 421 ? -18.017 5.558 20.419 1.00 92.19 421 GLU A C 1
ATOM 3351 O O . GLU A 1 421 ? -18.274 4.601 19.687 1.00 92.19 421 GLU A O 1
ATOM 3356 N N . LEU A 1 422 ? -17.534 5.406 21.651 1.00 93.44 422 LEU A N 1
ATOM 3357 C CA . LEU A 1 422 ? -17.428 4.128 22.345 1.00 93.44 422 LEU A CA 1
ATOM 3358 C C . LEU A 1 422 ? -18.572 3.979 23.344 1.00 93.44 422 LEU A C 1
ATOM 3360 O O . LEU A 1 422 ? -19.053 4.960 23.910 1.00 93.44 422 LEU A O 1
ATOM 3364 N N . TYR A 1 423 ? -18.980 2.732 23.566 1.00 91.75 423 TYR A N 1
ATOM 3365 C CA . TYR A 1 423 ? -19.946 2.384 24.595 1.00 91.75 423 TYR A CA 1
ATOM 3366 C C . TYR A 1 423 ? -19.433 1.208 25.443 1.00 91.75 423 TYR A C 1
ATOM 3368 O O . TYR A 1 423 ? -18.996 0.212 24.857 1.00 91.75 423 TYR A O 1
ATOM 3376 N N . PRO A 1 424 ? -19.495 1.298 26.786 1.00 92.56 424 PRO A N 1
ATOM 3377 C CA . PRO A 1 424 ? -19.662 2.536 27.557 1.00 92.56 424 PRO A CA 1
ATOM 3378 C C . PRO A 1 424 ? -18.622 3.607 27.186 1.00 92.56 424 PRO A C 1
ATOM 3380 O O . PRO A 1 424 ? -17.557 3.289 26.649 1.00 92.56 424 PRO A O 1
ATOM 3383 N N . THR A 1 425 ? -18.940 4.879 27.441 1.00 93.50 425 THR A N 1
ATOM 3384 C CA . THR A 1 425 ? -17.967 5.969 27.281 1.00 93.50 425 THR A CA 1
ATOM 3385 C C . THR A 1 425 ? -16.823 5.795 28.267 1.00 93.50 425 THR A C 1
ATOM 3387 O O . THR A 1 425 ? -16.965 5.148 29.304 1.00 93.50 425 THR A O 1
ATOM 3390 N N . ILE A 1 426 ? -15.681 6.389 27.952 1.00 96.25 426 ILE A N 1
ATOM 3391 C CA . ILE A 1 426 ? -14.445 6.136 28.680 1.00 96.25 426 ILE A CA 1
ATOM 3392 C C . ILE A 1 426 ? -14.015 7.419 29.357 1.00 96.25 426 ILE A C 1
ATOM 3394 O O . ILE A 1 426 ? -13.764 8.410 28.684 1.00 96.25 426 ILE A O 1
ATOM 3398 N N . ASP A 1 427 ? -13.890 7.391 30.680 1.00 95.94 427 ASP A N 1
ATOM 3399 C CA . ASP A 1 427 ? -13.326 8.502 31.443 1.00 95.94 427 ASP A CA 1
ATOM 3400 C C . ASP A 1 427 ? -11.868 8.776 31.052 1.00 95.94 427 ASP A C 1
ATOM 3402 O O . ASP A 1 427 ? -11.050 7.858 30.938 1.00 95.94 427 ASP A O 1
ATOM 3406 N N . PHE A 1 428 ? -11.517 10.052 30.895 1.00 96.25 428 PHE A N 1
ATOM 3407 C CA . PHE A 1 428 ? -10.149 10.486 30.625 1.00 96.25 428 PHE A CA 1
ATOM 3408 C C . PHE A 1 428 ? -9.887 11.903 31.138 1.00 96.25 428 PHE A C 1
ATOM 3410 O O . PHE A 1 428 ? -10.801 12.702 31.328 1.00 96.25 428 PHE A O 1
ATOM 3417 N N . SER A 1 429 ? -8.609 12.238 31.311 1.00 94.69 429 SER A N 1
ATOM 3418 C CA . SER A 1 429 ? -8.143 13.612 31.496 1.00 94.69 429 SER A CA 1
ATOM 3419 C C . SER A 1 429 ? -7.095 13.976 30.445 1.00 94.69 429 SER A C 1
ATOM 3421 O O . SER A 1 429 ? -6.333 13.122 29.986 1.00 94.69 429 SER A O 1
ATOM 3423 N N . VAL A 1 430 ? -7.057 15.249 30.048 1.00 92.94 430 VAL A N 1
ATOM 3424 C CA . VAL A 1 430 ? -6.098 15.773 29.065 1.00 92.94 430 VAL A CA 1
ATOM 3425 C C . VAL A 1 430 ? -5.217 16.817 29.736 1.00 92.94 430 VAL A C 1
ATOM 3427 O O . VAL A 1 430 ? -5.717 17.763 30.340 1.00 92.94 430 VAL A O 1
ATOM 3430 N N . HIS A 1 431 ? -3.904 16.650 29.606 1.00 89.94 431 HIS A N 1
ATOM 3431 C CA . HIS A 1 431 ? -2.904 17.632 30.011 1.00 89.94 431 HIS A CA 1
ATOM 3432 C C . HIS A 1 431 ? -1.933 17.846 28.845 1.00 89.94 431 HIS A C 1
ATOM 3434 O O . HIS A 1 431 ? -1.120 16.973 28.538 1.00 89.94 431 HIS A O 1
ATOM 3440 N N . ASP A 1 432 ? -2.041 18.990 28.170 1.00 87.62 432 ASP A N 1
ATOM 3441 C CA . ASP A 1 432 ? -1.298 19.337 26.952 1.00 87.62 432 ASP A CA 1
ATOM 3442 C C . ASP A 1 432 ? -1.431 18.284 25.831 1.00 87.62 432 ASP A C 1
ATOM 3444 O O . ASP A 1 432 ? -2.460 18.171 25.167 1.00 87.62 432 ASP A O 1
ATOM 3448 N N . SER A 1 433 ? -0.365 17.511 25.615 1.00 91.25 433 SER A N 1
ATOM 3449 C CA . SER A 1 433 ? -0.244 16.432 24.625 1.00 91.25 433 SER A CA 1
ATOM 3450 C C . SER A 1 433 ? -0.427 15.043 25.243 1.00 91.25 433 SER A C 1
ATOM 3452 O O . SER A 1 433 ? -0.186 14.029 24.585 1.00 91.25 433 SER A O 1
ATOM 3454 N N . LEU A 1 434 ? -0.791 14.970 26.525 1.00 93.38 434 LEU A N 1
ATOM 3455 C CA . LEU A 1 434 ? -0.915 13.733 27.279 1.00 93.38 434 LEU A CA 1
ATOM 3456 C C . LEU A 1 434 ? -2.377 13.459 27.628 1.00 93.38 434 LEU A C 1
ATOM 3458 O O . LEU A 1 434 ? -3.000 14.185 28.399 1.00 93.38 434 LEU A O 1
ATOM 3462 N N . LEU A 1 435 ? -2.893 12.360 27.093 1.00 95.19 435 LEU A N 1
ATOM 3463 C CA . LEU A 1 435 ? -4.192 11.798 27.429 1.00 95.19 435 LEU A CA 1
ATOM 3464 C C . LEU A 1 435 ? -4.001 10.721 28.504 1.00 95.19 435 LEU A C 1
ATOM 3466 O O . LEU A 1 435 ? -3.212 9.793 28.327 1.00 95.19 435 LEU A O 1
ATOM 3470 N N . SER A 1 436 ? -4.695 10.857 29.628 1.00 95.06 436 SER A N 1
ATOM 3471 C CA . SER A 1 436 ? -4.616 9.961 30.781 1.00 95.06 436 SER A CA 1
ATOM 3472 C C . SER A 1 436 ? -5.947 9.243 30.970 1.00 95.06 436 SER A C 1
ATOM 3474 O O . SER A 1 436 ? -6.947 9.874 31.299 1.00 95.06 436 SER A O 1
ATOM 3476 N N . ILE A 1 437 ? -5.940 7.921 30.810 1.00 96.56 437 ILE A N 1
ATOM 3477 C CA . ILE A 1 437 ? -7.129 7.067 30.884 1.00 96.56 437 ILE A CA 1
ATOM 3478 C C . ILE A 1 437 ? -6.984 6.132 32.096 1.00 96.56 437 ILE A C 1
ATOM 3480 O O . ILE A 1 437 ? -6.024 5.356 32.137 1.00 96.56 437 ILE A O 1
ATOM 3484 N N . PRO A 1 438 ? -7.876 6.186 33.100 1.00 95.38 438 PRO A N 1
ATOM 3485 C CA . PRO A 1 438 ? -7.881 5.223 34.200 1.00 95.38 438 PRO A CA 1
ATOM 3486 C C . PRO A 1 438 ? -8.111 3.801 33.681 1.00 95.38 438 PRO A C 1
ATOM 3488 O O . PRO A 1 438 ? -8.996 3.582 32.855 1.00 95.38 438 PRO A O 1
ATOM 3491 N N . LEU A 1 439 ? -7.355 2.815 34.172 1.00 93.94 439 LEU A N 1
ATOM 3492 C CA . LEU A 1 439 ? -7.532 1.437 33.702 1.00 93.94 439 LEU A CA 1
ATOM 3493 C C . LEU A 1 439 ? -8.871 0.844 34.118 1.00 93.94 439 LEU A C 1
ATOM 3495 O O . LEU A 1 439 ? -9.444 0.098 33.335 1.00 93.94 439 LEU A O 1
ATOM 3499 N N . GLN A 1 440 ? -9.417 1.248 35.267 1.00 94.12 440 GLN A N 1
ATOM 3500 C CA . GLN A 1 440 ? -10.782 0.897 35.662 1.00 94.12 440 GLN A CA 1
ATOM 3501 C C . GLN A 1 440 ? -11.810 1.225 34.564 1.00 94.12 440 GLN A C 1
ATOM 3503 O O . GLN A 1 440 ? -12.684 0.413 34.279 1.00 94.12 440 GLN A O 1
ATOM 3508 N N . SER A 1 441 ? -11.670 2.379 33.906 1.00 95.00 441 SER A N 1
ATOM 3509 C CA . SER A 1 441 ? -12.552 2.806 32.813 1.00 95.00 441 SER A CA 1
ATOM 3510 C C . SER A 1 441 ? -12.388 1.918 31.569 1.00 95.00 441 SER A C 1
ATOM 3512 O O . SER A 1 441 ? -13.368 1.485 30.967 1.00 95.00 441 SER A O 1
ATOM 3514 N N . ILE A 1 442 ? -11.147 1.542 31.234 1.00 95.69 442 ILE A N 1
ATOM 3515 C CA . ILE A 1 442 ? -10.856 0.606 30.133 1.00 95.69 442 ILE A CA 1
ATOM 3516 C C . ILE A 1 442 ? -11.426 -0.787 30.422 1.00 95.69 442 ILE A C 1
ATOM 3518 O O . ILE A 1 442 ? -11.986 -1.415 29.527 1.00 95.69 442 ILE A O 1
ATOM 3522 N N . LEU A 1 443 ? -11.283 -1.276 31.655 1.00 93.75 443 LEU A N 1
ATOM 3523 C CA . LEU A 1 443 ? -11.796 -2.578 32.081 1.00 93.75 443 LEU A CA 1
ATOM 3524 C C . LEU A 1 443 ? -13.327 -2.589 32.099 1.00 93.75 443 LEU A C 1
ATOM 3526 O O . LEU A 1 443 ? -13.933 -3.538 31.608 1.00 93.75 443 LEU A O 1
ATOM 3530 N N . HIS A 1 444 ? -13.956 -1.515 32.586 1.00 94.25 444 HIS A N 1
ATOM 3531 C CA . HIS A 1 444 ? -15.404 -1.347 32.510 1.00 94.25 444 HIS A CA 1
ATOM 3532 C C . HIS A 1 444 ? -15.881 -1.394 31.055 1.00 94.25 444 HIS A C 1
ATOM 3534 O O . HIS A 1 444 ? -16.752 -2.200 30.730 1.00 94.25 444 HIS A O 1
ATOM 3540 N N . TRP A 1 445 ? -15.241 -0.630 30.164 1.00 94.88 445 TRP A N 1
ATOM 3541 C CA . TRP A 1 445 ? -15.523 -0.684 28.733 1.00 94.88 445 TRP A CA 1
ATOM 3542 C C . TRP A 1 445 ? -15.336 -2.094 28.154 1.00 94.88 445 TRP A C 1
ATOM 3544 O O . TRP A 1 445 ? -16.241 -2.610 27.511 1.00 94.88 445 TRP A O 1
ATOM 3554 N N . LYS A 1 446 ? -14.206 -2.764 28.412 1.00 93.69 446 LYS A N 1
ATOM 3555 C CA . LYS A 1 446 ? -13.930 -4.127 27.918 1.00 93.69 446 LYS A CA 1
ATOM 3556 C C . LYS A 1 446 ? -15.015 -5.124 28.330 1.00 93.69 446 LYS A C 1
ATOM 3558 O O . LYS A 1 446 ? -15.396 -5.947 27.504 1.00 93.69 446 LYS A O 1
ATOM 3563 N N . ASN A 1 447 ? -15.505 -5.023 29.565 1.00 92.00 447 ASN A N 1
ATOM 3564 C CA . ASN A 1 447 ? -16.484 -5.952 30.124 1.00 92.00 447 ASN A CA 1
ATOM 3565 C C . ASN A 1 447 ? -17.916 -5.707 29.628 1.00 92.00 447 ASN A C 1
ATOM 3567 O O . ASN A 1 447 ? -18.657 -6.671 29.520 1.00 92.00 447 ASN A O 1
ATOM 3571 N N . HIS A 1 448 ? -18.283 -4.458 29.315 1.00 91.75 448 HIS A N 1
ATOM 3572 C CA . HIS A 1 448 ? -19.674 -4.081 29.006 1.00 91.75 448 HIS A CA 1
ATOM 3573 C C . HIS A 1 448 ? -19.889 -3.664 27.541 1.00 91.75 448 HIS A C 1
ATOM 3575 O O . HIS A 1 448 ? -21.018 -3.462 27.102 1.00 91.75 448 HIS A O 1
ATOM 3581 N N . ARG A 1 449 ? -18.826 -3.534 26.731 1.00 88.19 449 ARG A N 1
ATOM 3582 C CA . ARG A 1 449 ? -18.933 -3.121 25.313 1.00 88.19 449 ARG A CA 1
ATOM 3583 C C . ARG A 1 449 ? -19.713 -4.100 24.430 1.00 88.19 449 ARG A C 1
ATOM 3585 O O . ARG A 1 449 ? -20.041 -3.750 23.301 1.00 88.19 449 ARG A O 1
ATOM 3592 N N . GLU A 1 450 ? -19.971 -5.314 24.908 1.00 85.88 450 GLU A N 1
ATOM 3593 C CA . GLU A 1 450 ? -20.736 -6.354 24.206 1.00 85.88 450 GLU A CA 1
ATOM 3594 C C . GLU A 1 450 ? -22.088 -6.647 24.879 1.00 85.88 450 GLU A C 1
ATOM 3596 O O . GLU A 1 450 ? -22.813 -7.528 24.413 1.00 85.88 450 GLU A O 1
ATOM 3601 N N . ASP A 1 451 ? -22.455 -5.899 25.927 1.00 85.00 451 ASP A N 1
ATOM 3602 C CA . ASP A 1 451 ? -23.706 -6.120 26.650 1.00 85.00 451 ASP A CA 1
ATOM 3603 C C . ASP A 1 451 ? -24.918 -5.921 25.732 1.00 85.00 451 ASP A C 1
ATOM 3605 O O . ASP A 1 451 ? -24.961 -4.978 24.932 1.00 85.00 451 ASP A O 1
ATOM 3609 N N . PRO A 1 452 ? -25.933 -6.796 25.802 1.00 77.12 452 PRO A N 1
ATOM 3610 C CA . PRO A 1 452 ? -27.134 -6.625 25.005 1.00 77.12 452 PRO A CA 1
ATOM 3611 C C . PRO A 1 452 ? -27.808 -5.285 25.331 1.00 77.12 452 PRO A C 1
ATOM 3613 O O . PRO A 1 452 ? -27.836 -4.831 26.468 1.00 77.12 452 PRO A O 1
ATOM 3616 N N . VAL A 1 453 ? -28.373 -4.646 24.305 1.00 71.94 453 VAL A N 1
ATOM 3617 C CA . VAL A 1 453 ? -29.038 -3.330 24.403 1.00 71.94 453 VAL A CA 1
ATOM 3618 C C . VAL A 1 453 ? -30.434 -3.433 25.060 1.00 71.94 453 VAL A C 1
ATOM 3620 O O . VAL A 1 453 ? -31.138 -2.429 25.170 1.00 71.94 453 VAL A O 1
ATOM 3623 N N . LEU A 1 454 ? -30.841 -4.645 25.460 1.00 58.44 454 LEU A N 1
ATOM 3624 C CA . LEU A 1 454 ? -32.167 -4.988 25.979 1.00 58.44 454 LEU A CA 1
ATOM 3625 C C . LEU A 1 454 ? -32.215 -4.961 27.504 1.00 58.44 454 LEU A C 1
ATOM 3627 O O . LEU A 1 454 ? -31.387 -5.671 28.116 1.00 58.44 454 LEU A O 1
#

Solvent-accessible surface area (backbone atoms only — not comparable to full-atom values): 26003 Å² total; per-residue (Å²): 133,87,80,89,83,85,83,80,88,73,89,78,78,92,76,74,97,71,67,76,65,60,55,60,59,49,64,64,57,72,78,66,70,81,79,86,88,79,90,81,87,85,89,86,88,84,89,87,82,90,85,88,86,85,87,83,90,88,80,88,84,88,82,83,91,78,87,78,78,91,74,76,87,74,79,75,83,50,69,65,60,35,48,43,37,41,72,65,51,93,67,51,72,70,56,51,52,50,52,51,52,51,56,72,69,51,66,78,79,49,50,68,62,50,34,30,45,42,45,25,30,49,77,68,70,35,39,70,54,43,51,49,53,50,54,57,46,46,71,59,37,72,83,50,57,48,44,68,69,38,51,53,54,47,52,52,28,26,62,76,68,67,48,34,85,50,43,61,62,56,55,69,26,40,41,75,73,50,61,69,35,60,77,53,39,23,48,48,40,12,27,33,22,39,59,62,33,55,76,79,26,44,70,55,54,50,52,41,54,75,54,70,47,76,47,20,74,37,47,32,26,42,43,52,6,24,47,63,34,64,37,28,67,58,26,42,52,53,52,50,53,44,36,72,78,30,79,85,40,66,45,41,52,55,57,63,42,54,49,48,39,32,52,23,27,52,75,72,66,36,56,68,54,26,52,53,49,49,51,53,37,50,76,68,73,40,77,77,52,70,70,51,49,51,52,53,28,40,42,34,60,71,49,68,76,30,50,63,58,34,52,51,53,54,46,55,37,45,78,70,74,41,80,77,50,76,68,50,49,52,42,48,47,20,48,31,43,43,63,46,32,51,53,24,3,46,55,52,43,56,51,22,55,80,68,77,38,62,48,84,38,82,79,54,103,50,34,38,36,31,51,43,54,92,46,57,72,57,53,34,47,24,40,50,53,32,51,50,56,53,60,63,69,49,85,88,71,55,59,87,22,30,42,36,37,37,40,54,67,75,46,58,69,56,52,47,39,33,67,69,52,40,40,53,58,40,62,69,47,79,53,74,34,36,38,40,29,43,36,45,37,48,42,51,26,70,72,46,38,77,58,75,94,118

Organism: Blastocystis sp. subtype 1 (strain ATCC 50177 / NandII) (NCBI:txid478820)

Secondary structure (DSSP, 8-state):
----------------TTSHHHHHHHHHHTT-PPP----S--------------------------PPP---------HHHHHHHHHT----HHHHHHHHHHHHH-S---HHHHHHHHHHHHTTT-HHHHHHHHHHHHHH-TT--B-HHHHHHHHHHHHHTT-GGGHHHHHHTB-HHHHHSHHHHHHHHHHHHHTT-HHHHHHHHHHHHHTTT--HHHHHHHHHHHHHTT-HHHHHHHHHHHHHH-TT-GGG-SHHHHHHHHHHHHHTT-HHHHHHHHHHHHHTTPPPPHHHHHHHHHHHHH--TTHHHHHHHHHHHHHTT----HHHHHHHHHHHHHHHHHHHHHHHHHHHHHHT-S--EEEETTEEEEE-TTS-HHHHHHHHHHHHHHHHT-TT--TT-EEEEE--TT-HHHHHIIIIISSS----EEETTEEEEEHHHHHHHHHHTT----